Protein AF-A0AA39HNF7-F1 (afdb_monomer_lite)

Sequence (385 aa):
MIALDRLSTWSRTAGLKISVSKFFCLHIGRRNAKRAYSINGDVIPTTEAVPDLGLQVDSKLNFSAHVDSIIISAHRKCYLLMKTLRSTSLRVYVTAHKYYIRPILEYATECWNSCTGGLSLRVERVQKHFTRWIYRRCRLPYASYADRLRHLEMETLCHRRRLADLIMLSASHISQSFCMDSLPHCFYDSVFWYLHTEEMKDAKCLTGTVANIATHHFTQRRDLQVTICPDFEENLCGIGLLNLGQNRRHSLKNALSKYDRIVTIVLDHGENTAKYESFSFETALTKVLPSLLSLSPVDLFWAFGARSPHSGSFYDDLFKLFGSQVFKMIRTKNYGDQCEQFVRVQTQSPRLEHLYLHDDLWPQDFKFYYRDFHPKFIKCTLTFE

Foldseek 3Di:
DVVLAVVLVVCVVVVHDDDLVLAEDQAADDPTPPDWDDHPNHTRHYDQWHDDPLAIAGNDRARLVVLVVLLVVLLVQLVVCLVPDLDLDLLVLLVSCVPPRLCSLQPPLLSHVLHDLVSLVSSQVSVLVSLVSSCVSNVHDDDDSVVSCVVSVHDGSNVVSLVVLVVVVVCCVPVVPNDPVPRDLSSLLSNLLQDDLVVLVVQCVDDDPSVVSSVVLNVPAFAWEWEWEADPVVQKIFIWIAGPVVRDTDAPVPDDDPRYEHAEYEYEHDPVSVVGDIDHLCCCLPPVVVVNVSRYHLAHEYEYYDDDADADPSVLSVLVSCLPHAHQEYADEDNDDSVLVSVVSNLPDLNHAYYHYEEPPDDPVSVVVLVVSCVSHPYYDYDHD

Radius of gyration: 25.85 Å; chains: 1; bounding box: 72×46×64 Å

Structure (mmCIF, N/CA/C/O backbone):
data_AF-A0AA39HNF7-F1
#
_entry.id   AF-A0AA39HNF7-F1
#
loop_
_atom_site.group_PDB
_atom_site.id
_atom_site.type_symbol
_atom_site.label_atom_id
_atom_site.label_alt_id
_atom_site.label_comp_id
_atom_site.label_asym_id
_atom_site.label_entity_id
_atom_site.label_seq_id
_atom_site.pdbx_PDB_ins_code
_atom_site.Cartn_x
_atom_site.Cartn_y
_atom_site.Cartn_z
_atom_site.occupancy
_atom_site.B_iso_or_equiv
_atom_site.auth_seq_id
_atom_site.auth_comp_id
_atom_site.auth_asym_id
_atom_site.auth_atom_id
_atom_site.pdbx_PDB_model_num
ATOM 1 N N . MET A 1 1 ? -20.050 -0.181 35.021 1.00 57.00 1 MET A N 1
ATOM 2 C CA . MET A 1 1 ? -21.404 0.410 34.988 1.00 57.00 1 MET A CA 1
ATOM 3 C C . MET A 1 1 ? -21.386 1.912 35.230 1.00 57.00 1 MET A C 1
ATOM 5 O O . MET A 1 1 ? -21.896 2.617 34.379 1.00 57.00 1 MET A O 1
ATOM 9 N N . ILE A 1 2 ? -20.662 2.411 36.242 1.00 67.44 2 ILE A N 1
ATOM 10 C CA . ILE A 1 2 ? -20.618 3.836 36.644 1.00 67.44 2 ILE A CA 1
ATOM 11 C C . ILE A 1 2 ? -20.467 4.859 35.490 1.00 67.44 2 ILE A C 1
ATOM 13 O O . ILE A 1 2 ? -21.073 5.924 35.542 1.00 67.44 2 ILE A O 1
ATOM 17 N N . ALA A 1 3 ? -19.682 4.578 34.443 1.00 81.88 3 ALA A N 1
ATOM 18 C CA . ALA A 1 3 ? -19.453 5.540 33.357 1.00 81.88 3 ALA A CA 1
ATOM 19 C C . ALA A 1 3 ? -20.662 5.742 32.416 1.00 81.88 3 ALA A C 1
ATOM 21 O O . ALA A 1 3 ? -20.951 6.877 32.044 1.00 81.88 3 ALA A O 1
ATOM 22 N N . LEU A 1 4 ? -21.384 4.673 32.053 1.00 87.19 4 LEU A N 1
ATOM 23 C CA . LEU A 1 4 ? -22.558 4.770 31.167 1.00 87.19 4 LEU A CA 1
ATOM 24 C C . LEU A 1 4 ? -23.735 5.446 31.875 1.00 87.19 4 LEU A C 1
ATOM 26 O O . LEU A 1 4 ? -24.440 6.250 31.268 1.00 87.19 4 LEU A O 1
ATOM 30 N N . ASP A 1 5 ? -23.895 5.183 33.172 1.00 86.31 5 ASP A N 1
ATOM 31 C CA . ASP A 1 5 ? -24.922 5.826 33.993 1.00 86.31 5 ASP A CA 1
ATOM 32 C C . ASP A 1 5 ? -24.665 7.334 34.108 1.00 86.31 5 ASP A C 1
ATOM 34 O O . ASP A 1 5 ? -25.579 8.140 33.938 1.00 86.31 5 ASP A O 1
ATOM 38 N N . ARG A 1 6 ? -23.398 7.735 34.296 1.00 89.19 6 ARG A N 1
ATOM 39 C CA . ARG A 1 6 ? -22.987 9.148 34.273 1.00 89.19 6 ARG A CA 1
ATOM 40 C C . ARG A 1 6 ? -23.241 9.806 32.918 1.00 89.19 6 ARG A C 1
ATOM 42 O O . ARG A 1 6 ? -23.758 10.918 32.896 1.00 89.19 6 ARG A O 1
ATOM 49 N N . LEU A 1 7 ? -22.925 9.129 31.810 1.00 89.75 7 LEU A N 1
ATOM 50 C CA . LEU A 1 7 ? -23.204 9.627 30.457 1.00 89.75 7 LEU A CA 1
ATOM 51 C C . LEU A 1 7 ? -24.706 9.854 30.246 1.00 89.75 7 LEU A C 1
ATOM 53 O O . LEU A 1 7 ? -25.112 10.891 29.727 1.00 89.75 7 LEU A O 1
ATOM 57 N N . SER A 1 8 ? -25.528 8.900 30.683 1.00 89.31 8 SER A N 1
ATOM 58 C CA . SER A 1 8 ? -26.986 9.005 30.649 1.00 89.31 8 SER A CA 1
ATOM 59 C C . SER A 1 8 ? -27.484 10.215 31.446 1.00 89.31 8 SER A C 1
ATOM 61 O O . SER A 1 8 ? -28.253 11.022 30.922 1.00 89.31 8 SER A O 1
ATOM 63 N N . THR A 1 9 ? -27.015 10.383 32.685 1.00 90.38 9 THR A N 1
ATOM 64 C CA . THR A 1 9 ? -27.386 11.524 33.533 1.00 90.38 9 THR A CA 1
ATOM 65 C C . THR A 1 9 ? -26.969 12.846 32.898 1.00 90.38 9 THR A C 1
ATOM 67 O O . THR A 1 9 ? -27.797 13.748 32.787 1.00 90.38 9 THR A O 1
ATOM 70 N N . TRP A 1 10 ? -25.730 12.939 32.406 1.00 92.62 10 TRP A N 1
ATOM 71 C CA . TRP A 1 10 ? -25.230 14.128 31.721 1.00 92.62 10 TRP A CA 1
ATOM 72 C C . TRP A 1 10 ? -26.075 14.476 30.489 1.00 92.62 10 TRP A C 1
ATOM 74 O O . TRP A 1 10 ? -26.514 15.616 30.343 1.00 92.62 10 TRP A O 1
ATOM 84 N N . SER A 1 11 ? -26.379 13.490 29.641 1.00 91.94 11 SER A N 1
ATOM 85 C CA . SER A 1 11 ? -27.189 13.699 28.436 1.00 91.94 11 SER A CA 1
ATOM 86 C C . SER A 1 11 ? -28.568 14.258 28.778 1.00 91.94 11 SER A C 1
ATOM 88 O O . SER A 1 11 ? -29.031 15.185 28.117 1.00 91.94 11 SER A O 1
ATOM 90 N N . ARG A 1 12 ? -29.203 13.755 29.848 1.00 90.12 12 ARG A N 1
ATOM 91 C CA . ARG A 1 12 ? -30.487 14.287 30.331 1.00 90.12 12 ARG A CA 1
ATOM 92 C C . ARG A 1 12 ? -30.351 15.722 30.832 1.00 90.12 12 ARG A C 1
ATOM 94 O O . ARG A 1 12 ? -31.169 16.553 30.458 1.00 90.12 12 ARG A O 1
ATOM 101 N N . THR A 1 13 ? -29.316 16.030 31.620 1.00 93.94 13 THR A N 1
ATOM 102 C CA . THR A 1 13 ? -29.073 17.407 32.093 1.00 93.94 13 THR A CA 1
ATOM 103 C C . THR A 1 13 ? -28.778 18.380 30.953 1.00 93.94 13 THR A C 1
ATOM 105 O O . THR A 1 13 ? -29.152 19.543 31.036 1.00 93.94 13 THR A O 1
ATOM 108 N N . ALA A 1 14 ? -28.168 17.902 29.867 1.00 93.69 14 ALA A N 1
ATOM 109 C CA . ALA A 1 14 ? -27.892 18.684 28.666 1.00 93.69 14 ALA A CA 1
ATOM 110 C C . ALA A 1 14 ? -29.095 18.787 27.704 1.00 93.69 14 ALA A C 1
ATOM 112 O O . ALA A 1 14 ? -28.979 19.421 26.658 1.00 93.69 14 ALA A O 1
ATOM 113 N N . GLY A 1 15 ? -30.233 18.147 28.006 1.00 92.69 15 GLY A N 1
ATOM 114 C CA . GLY A 1 15 ? -31.408 18.126 27.125 1.00 92.69 15 GLY A CA 1
ATOM 115 C C . GLY A 1 15 ? -31.242 17.273 25.859 1.00 92.69 15 GLY A C 1
ATOM 116 O O . GLY A 1 15 ? -32.012 17.415 24.912 1.00 92.69 15 GLY A O 1
ATOM 117 N N . LEU A 1 16 ? -30.250 16.378 25.819 1.00 93.31 16 LEU A N 1
ATOM 118 C CA . LEU A 1 16 ? -29.961 15.509 24.679 1.00 93.31 16 LEU A CA 1
ATOM 119 C C . LEU A 1 16 ? -30.550 14.110 24.891 1.00 93.31 16 LEU A C 1
ATOM 121 O O . LEU A 1 16 ? -30.366 13.484 25.940 1.00 93.31 16 LEU A O 1
ATOM 125 N N . LYS A 1 17 ? -31.222 13.574 23.866 1.00 89.50 17 LYS A N 1
ATOM 126 C CA . LYS A 1 17 ? -31.731 12.195 23.865 1.00 89.50 17 LYS A CA 1
ATOM 127 C C . LYS A 1 17 ? -30.708 11.242 23.248 1.00 89.50 17 LYS A C 1
ATOM 129 O O . LYS A 1 17 ? -30.355 11.367 22.078 1.00 89.50 17 LYS A O 1
ATOM 134 N N . ILE A 1 18 ? -30.288 10.242 24.020 1.00 88.81 18 ILE A N 1
ATOM 135 C CA . ILE A 1 18 ? -29.399 9.175 23.549 1.00 88.81 18 ILE A CA 1
ATOM 136 C C . ILE A 1 18 ? -30.176 8.215 22.638 1.00 88.81 18 ILE A C 1
ATOM 138 O O . ILE A 1 18 ? -31.228 7.701 23.010 1.00 88.81 18 ILE A O 1
ATOM 142 N N . SER A 1 19 ? -29.635 7.940 21.450 1.00 89.56 19 SER A N 1
ATOM 143 C CA . SER A 1 19 ? -30.142 6.906 20.541 1.00 89.56 19 SER A CA 1
ATOM 144 C C . SER A 1 19 ? -29.407 5.594 20.808 1.00 89.56 19 SER A C 1
ATOM 146 O O . SER A 1 19 ? -28.337 5.363 20.252 1.00 89.56 19 SER A O 1
ATOM 148 N N . VAL A 1 20 ? -29.976 4.736 21.662 1.00 86.88 20 VAL A N 1
ATOM 149 C CA . VAL A 1 20 ? -29.348 3.462 22.069 1.00 86.88 20 VAL A CA 1
ATOM 150 C C . VAL A 1 20 ? -29.085 2.538 20.875 1.00 86.88 20 VAL A C 1
ATOM 152 O O . VAL A 1 20 ? -28.072 1.853 20.842 1.00 86.88 20 VAL A O 1
ATOM 155 N N . SER A 1 21 ? -29.912 2.602 19.828 1.00 88.06 21 SER A N 1
ATOM 156 C CA . SER A 1 21 ? -29.733 1.833 18.587 1.00 88.06 21 SER A CA 1
ATOM 157 C C . SER A 1 21 ? -28.444 2.144 17.812 1.00 88.06 21 SER A C 1
ATOM 159 O O . SER A 1 21 ? -28.098 1.403 16.898 1.00 88.06 21 SER A O 1
ATOM 161 N N . LYS A 1 22 ? -27.754 3.250 18.126 1.00 88.69 22 LYS A N 1
ATOM 162 C CA . LYS A 1 22 ? -26.447 3.606 17.546 1.00 88.69 22 LYS A CA 1
ATOM 163 C C . LYS A 1 22 ? -25.265 3.160 18.414 1.00 88.69 22 LYS A C 1
ATOM 165 O O . LYS A 1 22 ? -24.123 3.365 18.015 1.00 88.69 22 LYS A O 1
ATOM 170 N N . PHE A 1 23 ? -25.524 2.601 19.596 1.00 89.81 23 PHE A N 1
ATOM 171 C CA . PHE A 1 23 ? -24.489 2.076 20.479 1.00 89.81 23 PHE A CA 1
ATOM 172 C C . PHE A 1 23 ? -24.200 0.628 20.119 1.00 89.81 23 PHE A C 1
ATOM 174 O O . PHE A 1 23 ? -25.109 -0.172 19.909 1.00 89.81 23 PHE A O 1
ATOM 181 N N . PHE A 1 24 ? -22.919 0.289 20.127 1.00 91.38 24 PHE A N 1
ATOM 182 C CA . PHE A 1 24 ? -22.436 -1.065 19.921 1.00 91.38 24 PHE A CA 1
ATOM 183 C C . PHE A 1 24 ? -21.425 -1.393 21.012 1.00 91.38 24 PHE A C 1
ATOM 185 O O . PHE A 1 24 ? -20.649 -0.532 21.433 1.00 91.38 24 PHE A O 1
ATOM 192 N N . CYS A 1 25 ? -21.421 -2.640 21.471 1.00 92.19 25 CYS A N 1
ATOM 193 C CA . CYS A 1 25 ? -20.393 -3.141 22.365 1.00 92.19 25 CYS A CA 1
ATOM 194 C C . CYS A 1 25 ? -19.418 -4.025 21.581 1.00 92.19 25 CYS A C 1
ATOM 196 O O . CYS A 1 25 ? -19.774 -5.114 21.131 1.00 92.19 25 CYS A O 1
ATOM 198 N N . LEU A 1 26 ? -18.176 -3.558 21.436 1.00 93.56 26 LEU A N 1
ATOM 199 C CA . LEU A 1 26 ? -17.085 -4.316 20.832 1.00 93.56 26 LEU A CA 1
ATOM 200 C C . LEU A 1 26 ? -16.139 -4.815 21.929 1.00 93.56 26 LEU A C 1
ATOM 202 O O . LEU A 1 26 ? -15.479 -4.028 22.609 1.00 93.56 26 LEU A O 1
ATOM 206 N N . HIS A 1 27 ? -16.056 -6.130 22.114 1.00 92.62 27 HIS A N 1
ATOM 207 C CA . HIS A 1 27 ? -15.117 -6.725 23.065 1.00 92.62 27 HIS A CA 1
ATOM 208 C C . HIS A 1 27 ? -13.769 -6.986 22.395 1.00 92.62 27 HIS A C 1
ATOM 210 O O . HIS A 1 27 ? -13.670 -7.826 21.505 1.00 92.62 27 HIS A O 1
ATOM 216 N N . ILE A 1 28 ? -12.726 -6.302 22.864 1.00 91.06 28 ILE A N 1
ATOM 217 C CA . ILE A 1 28 ? -11.359 -6.430 22.348 1.00 91.06 28 ILE A CA 1
ATOM 218 C C . ILE A 1 28 ? -10.481 -7.125 23.395 1.00 91.06 28 ILE A C 1
ATOM 220 O O . ILE A 1 28 ? -10.595 -6.861 24.596 1.00 91.06 28 ILE A O 1
ATOM 224 N N . GLY A 1 29 ? -9.581 -7.996 22.933 1.00 86.50 29 GLY A N 1
ATOM 225 C CA . GLY A 1 29 ? -8.542 -8.624 23.751 1.00 86.50 29 GLY A CA 1
ATOM 226 C C . GLY A 1 29 ? -8.880 -10.033 24.252 1.00 86.50 29 GLY A C 1
ATOM 227 O O . GLY A 1 29 ? -10.023 -10.377 24.537 1.00 86.50 29 GLY A O 1
ATOM 228 N N . ARG A 1 30 ? -7.843 -10.870 24.394 1.00 84.00 30 ARG A N 1
ATOM 229 C CA . ARG A 1 30 ? -7.981 -12.309 24.703 1.00 84.00 30 ARG A CA 1
ATOM 230 C C . ARG A 1 30 ? -8.538 -12.603 26.100 1.00 84.00 30 ARG A C 1
ATOM 232 O O . ARG A 1 30 ? -9.180 -13.625 26.288 1.00 84.00 30 ARG A O 1
ATOM 239 N N . ARG A 1 31 ? -8.277 -11.724 27.073 1.00 89.19 31 ARG A N 1
ATOM 240 C CA . ARG A 1 31 ? -8.724 -11.859 28.475 1.00 89.19 31 ARG A CA 1
ATOM 241 C C . ARG A 1 31 ? -9.983 -11.038 28.777 1.00 89.19 31 ARG A C 1
ATOM 243 O O . ARG A 1 31 ? -10.271 -10.753 29.936 1.00 89.19 31 ARG A O 1
ATOM 250 N N . ASN A 1 32 ? -10.702 -10.599 27.745 1.00 89.44 32 ASN A N 1
ATOM 251 C CA . ASN A 1 32 ? -11.903 -9.801 27.932 1.00 89.44 32 ASN A CA 1
ATOM 252 C C . ASN A 1 32 ? -13.033 -10.669 28.509 1.00 89.44 32 ASN A C 1
ATOM 254 O O . ASN A 1 32 ? -13.387 -11.693 27.930 1.00 89.44 32 ASN A O 1
ATOM 258 N N . ALA A 1 33 ? -13.618 -10.238 29.628 1.00 90.75 33 ALA A N 1
ATOM 259 C CA . ALA A 1 33 ? -14.696 -10.951 30.316 1.00 90.75 33 ALA A CA 1
ATOM 260 C C . ALA A 1 33 ? -16.064 -10.871 29.604 1.00 90.75 33 ALA A C 1
ATOM 262 O O . ALA A 1 33 ? -17.037 -11.401 30.130 1.00 90.75 33 ALA A O 1
ATOM 263 N N . LYS A 1 34 ? -16.154 -10.185 28.451 1.00 91.38 34 LYS A N 1
ATOM 264 C CA . LYS A 1 34 ? -17.366 -10.038 27.623 1.00 91.38 34 LYS A CA 1
ATOM 265 C C . LYS A 1 34 ? -18.602 -9.611 28.425 1.00 91.38 34 LYS A C 1
ATOM 267 O O . LYS A 1 34 ? -19.674 -10.200 28.324 1.00 91.38 34 LYS A O 1
ATOM 272 N N . ARG A 1 35 ? -18.426 -8.603 29.283 1.00 89.75 35 ARG A N 1
ATOM 273 C CA . ARG A 1 35 ? -19.501 -8.100 30.148 1.00 89.75 35 ARG A CA 1
ATOM 274 C C . ARG A 1 35 ? -20.605 -7.463 29.306 1.00 89.75 35 ARG A C 1
ATOM 276 O O . ARG A 1 35 ? -20.305 -6.677 28.416 1.00 89.75 35 ARG A O 1
ATOM 283 N N . ALA A 1 36 ? -21.859 -7.746 29.642 1.00 90.00 36 ALA A N 1
ATOM 284 C CA . ALA A 1 36 ? -22.995 -7.039 29.067 1.00 90.00 36 ALA A CA 1
ATOM 285 C C . ALA A 1 36 ? -23.071 -5.607 29.618 1.00 90.00 36 ALA A C 1
ATOM 287 O O . ALA A 1 36 ? -22.792 -5.365 30.797 1.00 90.00 36 ALA A O 1
ATOM 288 N N . TYR A 1 37 ? -23.454 -4.664 28.760 1.00 90.31 37 TYR A N 1
ATOM 289 C CA . TYR A 1 37 ? -23.632 -3.261 29.117 1.00 90.31 37 TYR A CA 1
ATOM 290 C C . TYR A 1 37 ? -25.055 -2.825 28.795 1.00 90.31 37 TYR A C 1
ATOM 292 O O . TYR A 1 37 ? -25.626 -3.242 27.791 1.00 90.31 37 TYR A O 1
ATOM 300 N N . SER A 1 38 ? -25.607 -1.955 29.631 1.00 90.00 38 SER A N 1
ATOM 301 C CA . SER A 1 38 ? -26.916 -1.343 29.428 1.00 90.00 38 SER A CA 1
ATOM 302 C C . SER A 1 38 ? -26.836 0.162 29.657 1.00 90.00 38 SER A C 1
ATOM 304 O O . SER A 1 38 ? -26.023 0.626 30.460 1.00 90.00 38 SER A O 1
ATOM 306 N N . ILE A 1 39 ? -27.684 0.923 28.972 1.00 88.94 39 ILE A N 1
ATOM 307 C CA . ILE A 1 39 ? -27.848 2.365 29.167 1.00 88.94 39 ILE A CA 1
ATOM 308 C C . ILE A 1 39 ? -29.341 2.693 29.149 1.00 88.94 39 ILE A C 1
ATOM 310 O O . ILE A 1 39 ? -30.066 2.218 28.287 1.00 88.94 39 ILE A O 1
ATOM 314 N N . ASN A 1 40 ? -29.823 3.477 30.120 1.00 84.50 40 ASN A N 1
ATOM 315 C CA . ASN A 1 40 ? -31.259 3.766 30.290 1.00 84.50 40 ASN A CA 1
ATOM 316 C C . ASN A 1 40 ? -32.164 2.523 30.448 1.00 84.50 40 ASN A C 1
ATOM 318 O O . ASN A 1 40 ? -33.350 2.600 30.156 1.00 84.50 40 ASN A O 1
ATOM 322 N N . GLY A 1 41 ? -31.624 1.394 30.919 1.00 84.44 41 GLY A N 1
ATOM 323 C CA . GLY A 1 41 ? -32.358 0.124 31.019 1.00 84.44 41 GLY A CA 1
ATOM 324 C C . GLY A 1 41 ? -32.330 -0.726 29.743 1.00 84.44 41 GLY A C 1
ATOM 325 O O . GLY A 1 41 ? -32.619 -1.916 29.814 1.00 84.44 41 GLY A O 1
ATOM 326 N N . ASP A 1 42 ? -31.888 -0.165 28.616 1.00 88.56 42 ASP A N 1
ATOM 327 C CA . ASP A 1 42 ? -31.742 -0.881 27.350 1.00 88.56 42 ASP A CA 1
ATOM 328 C C . ASP A 1 42 ? -30.368 -1.555 27.260 1.00 88.56 42 ASP A C 1
ATOM 330 O O . ASP A 1 42 ? -29.332 -0.934 27.523 1.00 88.56 42 ASP A O 1
ATOM 334 N N . VAL A 1 43 ? -30.340 -2.829 26.867 1.00 90.50 43 VAL A N 1
ATOM 335 C CA . VAL A 1 43 ? -29.093 -3.583 26.669 1.00 90.50 43 VAL A CA 1
ATOM 336 C C . 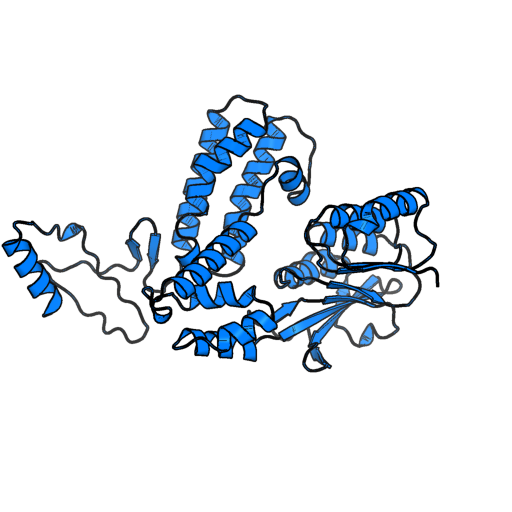VAL A 1 43 ? -28.430 -3.149 25.361 1.00 90.50 43 VAL A C 1
ATOM 338 O O . VAL A 1 43 ? -29.055 -3.150 24.302 1.00 90.50 43 VAL A O 1
ATOM 341 N N . ILE A 1 44 ? -27.146 -2.801 25.428 1.00 92.50 44 ILE A N 1
ATOM 342 C CA . ILE A 1 44 ? -26.348 -2.443 24.254 1.00 92.50 44 ILE A CA 1
ATOM 343 C C . ILE A 1 44 ? -25.979 -3.733 23.507 1.00 92.50 44 ILE A C 1
ATOM 345 O O . ILE A 1 44 ? -25.411 -4.640 24.123 1.00 92.50 44 ILE A O 1
ATOM 349 N N . PRO A 1 45 ? -26.247 -3.831 22.192 1.00 91.75 45 PRO A N 1
ATOM 350 C CA . PRO A 1 45 ? -25.934 -5.028 21.427 1.00 91.75 45 PRO A CA 1
ATOM 351 C C . PRO A 1 45 ? -24.421 -5.243 21.329 1.00 91.75 45 PRO A C 1
ATOM 353 O O . PRO A 1 45 ? -23.663 -4.342 20.959 1.00 91.75 45 PRO A O 1
ATOM 356 N N . THR A 1 46 ? -23.982 -6.465 21.627 1.00 92.88 46 THR A N 1
ATOM 357 C CA . THR A 1 46 ? -22.605 -6.901 21.383 1.00 92.88 46 THR A CA 1
ATOM 358 C C . THR A 1 46 ? -22.431 -7.282 19.917 1.00 92.88 46 THR A C 1
ATOM 360 O O . THR A 1 46 ? -23.229 -8.036 19.365 1.00 92.88 46 THR A O 1
ATOM 363 N N . THR A 1 47 ? -21.365 -6.791 19.290 1.00 92.88 47 THR A N 1
ATOM 364 C CA . THR A 1 47 ? -21.065 -7.020 17.869 1.00 92.88 47 THR A CA 1
ATOM 365 C C . THR A 1 47 ? -19.605 -7.402 17.671 1.00 92.88 47 THR A C 1
ATOM 367 O O . THR A 1 47 ? -18.736 -6.971 18.427 1.00 92.88 47 THR A O 1
ATOM 370 N N . GLU A 1 48 ? -19.307 -8.170 16.622 1.00 91.50 48 GLU A N 1
ATOM 371 C CA . GLU A 1 48 ? -17.926 -8.553 16.294 1.00 91.50 48 GLU A CA 1
ATOM 372 C C . GLU A 1 48 ? -17.172 -7.504 15.474 1.00 91.50 48 GLU A C 1
ATOM 374 O O . GLU A 1 48 ? -15.945 -7.561 15.412 1.00 91.50 48 GLU A O 1
ATOM 379 N N . ALA A 1 49 ? -17.885 -6.557 14.862 1.00 92.31 49 ALA A N 1
ATOM 380 C CA . ALA A 1 49 ? -17.313 -5.421 14.158 1.00 92.31 49 ALA A CA 1
ATOM 381 C C . ALA A 1 49 ? -18.227 -4.202 14.276 1.00 92.31 49 ALA A C 1
ATOM 383 O O . ALA A 1 49 ? -19.450 -4.346 14.300 1.00 92.31 49 ALA A O 1
ATOM 384 N N . VAL A 1 50 ? -17.629 -3.014 14.329 1.00 92.56 50 VAL A N 1
ATOM 385 C CA . VAL A 1 50 ? -18.338 -1.739 14.469 1.00 92.56 50 VAL A CA 1
ATOM 386 C C . VAL A 1 50 ? -17.834 -0.755 13.413 1.00 92.56 50 VAL A C 1
ATOM 388 O O . VAL A 1 50 ? -16.620 -0.650 13.215 1.00 92.56 50 VAL A O 1
ATOM 391 N N . PRO A 1 51 ? -18.736 -0.046 12.712 1.00 90.75 51 PRO A N 1
ATOM 392 C CA . PRO A 1 51 ? -18.355 1.095 11.901 1.00 90.75 51 PRO A CA 1
ATOM 393 C C . PRO A 1 51 ? -18.059 2.299 12.803 1.00 90.75 51 PRO A C 1
ATOM 395 O O . PRO A 1 51 ? -18.908 2.699 13.597 1.00 90.75 51 PRO A O 1
ATOM 398 N N . ASP A 1 52 ? -16.888 2.903 12.651 1.00 89.12 52 ASP A N 1
ATOM 399 C CA . ASP A 1 52 ? -16.496 4.114 13.366 1.00 89.12 52 ASP A CA 1
ATOM 400 C C . ASP A 1 52 ? -15.761 5.072 12.427 1.00 89.12 52 ASP A C 1
ATOM 402 O O . ASP A 1 52 ? -14.796 4.689 11.771 1.00 89.12 52 ASP A O 1
ATOM 406 N N . LEU A 1 53 ? -16.272 6.301 12.301 1.00 89.38 53 LEU A N 1
ATOM 407 C CA . LEU A 1 53 ? -15.759 7.345 11.399 1.00 89.38 53 LEU A CA 1
ATOM 408 C C . LEU A 1 53 ? -15.448 6.864 9.963 1.00 89.38 53 LEU A C 1
ATOM 410 O O . LEU A 1 53 ? -14.552 7.373 9.308 1.00 89.38 53 LEU A O 1
ATOM 414 N N . GLY A 1 54 ? -16.191 5.884 9.440 1.00 87.88 54 GLY A N 1
ATOM 415 C CA . GLY A 1 54 ? -15.964 5.324 8.098 1.00 87.88 54 GLY A CA 1
ATOM 416 C C . GLY A 1 54 ? -14.953 4.170 8.034 1.00 87.88 54 GLY A C 1
ATOM 417 O O . GLY A 1 54 ? -14.769 3.586 6.966 1.00 87.88 54 GLY A O 1
ATOM 418 N N . LEU A 1 55 ? -14.354 3.788 9.161 1.00 90.56 55 LEU A N 1
ATOM 419 C CA . LEU A 1 55 ? -13.583 2.560 9.332 1.00 90.56 55 LEU A CA 1
ATOM 420 C C . LEU A 1 55 ? -14.476 1.440 9.858 1.00 90.56 55 LEU A C 1
ATOM 422 O O . LEU A 1 55 ? -15.392 1.676 10.636 1.00 90.56 55 LEU A O 1
ATOM 426 N N . GLN A 1 56 ? -14.197 0.201 9.462 1.00 91.56 56 GLN A N 1
ATOM 427 C CA . GLN A 1 56 ? -14.829 -0.971 10.064 1.00 91.56 56 GLN A CA 1
ATOM 428 C C . GLN A 1 56 ? -13.803 -1.656 10.963 1.00 91.56 56 GLN A C 1
ATOM 430 O O . GLN A 1 56 ? -12.842 -2.246 10.469 1.00 91.56 56 GLN A O 1
ATOM 435 N N . VAL A 1 57 ? -14.006 -1.559 12.274 1.00 89.88 57 VAL A N 1
ATOM 436 C CA . VAL A 1 57 ? -13.101 -2.113 13.284 1.00 89.88 57 VAL A CA 1
ATOM 437 C C . VAL A 1 57 ? -13.678 -3.427 13.781 1.00 89.88 57 VAL A C 1
ATOM 439 O O . VAL A 1 57 ? -14.785 -3.451 14.318 1.00 89.88 57 VAL A O 1
ATOM 442 N N . ASP A 1 58 ? -12.947 -4.524 13.594 1.00 91.00 58 ASP A N 1
ATOM 443 C CA . ASP A 1 58 ? -13.342 -5.828 14.122 1.00 91.00 58 ASP A CA 1
ATOM 444 C C . ASP A 1 58 ? -12.750 -6.094 15.520 1.00 91.00 58 ASP A C 1
ATOM 446 O O . ASP A 1 58 ? -11.786 -5.466 15.963 1.00 91.00 58 ASP A O 1
ATOM 450 N N . SER A 1 59 ? -13.333 -7.054 16.235 1.00 89.50 59 SER A N 1
ATOM 451 C CA . SER A 1 59 ? -12.928 -7.452 17.593 1.00 89.50 59 SER A CA 1
ATOM 452 C C . SER A 1 59 ? -11.510 -8.037 17.675 1.00 89.50 59 SER A C 1
ATOM 454 O O . SER A 1 59 ? -10.940 -8.147 18.765 1.00 89.50 59 SER A O 1
ATOM 456 N N . LYS A 1 60 ? -10.930 -8.410 16.528 1.00 87.62 60 LYS A N 1
ATOM 457 C CA . LYS A 1 60 ? -9.573 -8.948 16.377 1.00 87.62 60 LYS A CA 1
ATOM 458 C C . LYS A 1 60 ? -8.574 -7.882 15.914 1.00 87.62 60 LYS A C 1
ATOM 460 O O . LYS A 1 60 ? -7.393 -8.205 15.796 1.00 87.62 60 LYS A O 1
ATOM 465 N N . LEU A 1 61 ? -9.025 -6.646 15.683 1.00 86.12 61 LEU A N 1
ATOM 466 C CA . LEU A 1 61 ? -8.268 -5.548 15.083 1.00 86.12 61 LEU A CA 1
ATOM 467 C C . LEU A 1 61 ? -7.664 -5.906 13.711 1.00 86.12 61 LEU A C 1
ATOM 469 O O . LEU A 1 61 ? -6.563 -5.475 13.370 1.00 86.12 61 LEU A O 1
ATOM 473 N N . ASN A 1 62 ? -8.373 -6.714 12.920 1.00 85.75 62 ASN A N 1
ATOM 474 C CA . ASN A 1 62 ? -8.024 -7.030 11.541 1.00 85.75 62 ASN A CA 1
ATOM 475 C C . ASN A 1 62 ? -8.839 -6.155 10.580 1.00 85.75 62 ASN A C 1
ATOM 477 O O . ASN A 1 62 ? -10.067 -6.147 10.593 1.00 85.75 62 ASN A O 1
ATOM 481 N N . PHE A 1 63 ? -8.152 -5.444 9.688 1.00 88.44 63 PHE A N 1
ATOM 482 C CA . PHE A 1 63 ? -8.805 -4.550 8.733 1.00 88.44 63 PHE A CA 1
ATOM 483 C C . PHE A 1 63 ? -9.041 -5.182 7.356 1.00 88.44 63 PHE A C 1
ATOM 485 O O . PHE A 1 63 ? -9.408 -4.473 6.426 1.00 88.44 63 PHE A O 1
ATOM 492 N N . SER A 1 64 ? -8.879 -6.500 7.172 1.00 88.75 64 SER A N 1
ATOM 493 C CA . SER A 1 64 ? -9.106 -7.130 5.860 1.00 88.75 64 SER A CA 1
ATOM 494 C C . SER A 1 64 ? -10.524 -6.891 5.338 1.00 88.75 64 SER A C 1
ATOM 496 O O . SER A 1 64 ? -10.676 -6.559 4.166 1.00 88.75 64 SER A O 1
ATOM 498 N N . ALA A 1 65 ? -11.549 -7.022 6.188 1.00 90.06 65 ALA A N 1
ATOM 499 C CA . ALA A 1 65 ? -12.938 -6.778 5.791 1.00 90.06 65 ALA A CA 1
ATOM 500 C C . ALA A 1 65 ? -13.171 -5.305 5.414 1.00 90.06 65 ALA A C 1
ATOM 502 O O . ALA A 1 65 ? -13.818 -5.010 4.407 1.00 90.06 65 ALA A O 1
ATOM 503 N N . HIS A 1 66 ? -12.576 -4.382 6.176 1.00 92.56 66 HIS A N 1
ATOM 504 C CA . HIS A 1 66 ? -12.591 -2.960 5.848 1.00 92.56 66 HIS A CA 1
ATOM 505 C C . HIS A 1 66 ? -11.929 -2.697 4.486 1.00 92.56 66 HIS A C 1
ATOM 507 O O . HIS A 1 66 ? -12.547 -2.095 3.608 1.00 92.56 66 HIS A O 1
ATOM 513 N N . VAL A 1 67 ? -10.719 -3.222 4.270 1.00 92.25 67 VAL A N 1
ATOM 514 C CA . VAL A 1 67 ? -9.973 -3.087 3.010 1.00 92.25 67 VAL A CA 1
ATOM 515 C C . VAL A 1 67 ? -10.766 -3.654 1.826 1.00 92.25 67 VAL A C 1
ATOM 517 O O . VAL A 1 67 ? -10.795 -3.064 0.747 1.00 92.25 67 VAL A O 1
ATOM 520 N N . ASP A 1 68 ? -11.469 -4.767 2.016 1.00 92.75 68 ASP A N 1
ATOM 521 C CA . ASP A 1 68 ? -12.356 -5.315 0.991 1.00 92.75 68 ASP A CA 1
ATOM 522 C C . ASP A 1 68 ? -13.507 -4.375 0.644 1.00 92.75 68 ASP A C 1
ATOM 524 O O . ASP A 1 68 ? -13.779 -4.127 -0.536 1.00 92.75 68 ASP A O 1
ATOM 528 N N . SER A 1 69 ? -14.139 -3.785 1.656 1.00 94.50 69 SER A N 1
ATOM 529 C CA . SER A 1 69 ? -15.231 -2.834 1.454 1.00 94.50 69 SER A CA 1
ATOM 530 C C . SER A 1 69 ? -14.786 -1.580 0.681 1.00 94.50 69 SER A C 1
ATOM 532 O O . SER A 1 69 ? -15.489 -1.144 -0.242 1.00 94.50 69 SER A O 1
ATOM 534 N N . ILE A 1 70 ? -13.594 -1.036 0.969 1.00 95.38 70 ILE A N 1
ATOM 535 C CA . ILE A 1 70 ? -13.060 0.139 0.261 1.00 95.38 70 ILE A CA 1
ATOM 536 C C . ILE A 1 70 ? -12.633 -0.218 -1.165 1.00 95.38 70 ILE A C 1
ATOM 538 O O . ILE A 1 70 ? -12.890 0.559 -2.082 1.00 95.38 70 ILE A O 1
ATOM 542 N N . ILE A 1 71 ? -12.066 -1.411 -1.396 1.00 95.94 71 ILE A N 1
ATOM 543 C CA . ILE A 1 71 ? -11.696 -1.888 -2.738 1.00 95.94 71 ILE A CA 1
ATOM 544 C C . ILE A 1 71 ? -12.943 -2.029 -3.609 1.00 95.94 71 ILE A C 1
ATOM 546 O O . ILE A 1 71 ? -12.955 -1.552 -4.747 1.00 95.94 71 ILE A O 1
ATOM 550 N N . ILE A 1 72 ? -14.009 -2.639 -3.083 1.00 96.81 72 ILE A N 1
ATOM 551 C CA . ILE A 1 72 ? -15.292 -2.770 -3.787 1.00 96.81 72 ILE A CA 1
ATOM 552 C C . ILE A 1 72 ? -15.854 -1.384 -4.117 1.00 96.81 72 ILE A C 1
ATOM 554 O O . ILE A 1 72 ? -16.256 -1.129 -5.256 1.00 96.81 72 ILE A O 1
ATOM 558 N N . SER A 1 73 ? -15.847 -0.470 -3.147 1.00 96.38 73 SER A N 1
ATOM 559 C CA . SER A 1 73 ? -16.342 0.900 -3.320 1.00 96.38 73 SER A CA 1
ATOM 560 C C . SER A 1 73 ? -15.544 1.670 -4.375 1.00 96.38 73 SER A C 1
ATOM 562 O O . SER A 1 73 ? -16.122 2.294 -5.269 1.00 96.38 73 SER A O 1
ATOM 564 N N . ALA A 1 74 ? -14.217 1.557 -4.342 1.00 97.50 74 ALA A N 1
ATOM 565 C CA . ALA A 1 74 ? -13.327 2.175 -5.311 1.00 97.50 74 ALA A CA 1
ATOM 566 C C . ALA A 1 74 ? -13.517 1.586 -6.714 1.00 97.50 74 ALA A C 1
ATOM 568 O O . ALA A 1 74 ? -13.653 2.343 -7.671 1.00 97.50 74 ALA A O 1
ATOM 569 N N . HIS A 1 75 ? -13.626 0.261 -6.861 1.00 96.94 75 HIS A N 1
ATOM 570 C CA . HIS A 1 75 ? -13.903 -0.370 -8.156 1.00 96.94 75 HIS A CA 1
ATOM 571 C C . HIS A 1 75 ? -15.251 0.051 -8.743 1.00 96.94 75 HIS A C 1
ATOM 573 O O . HIS A 1 75 ? -15.329 0.335 -9.941 1.00 96.94 75 HIS A O 1
ATOM 579 N N . ARG A 1 76 ? -16.302 0.147 -7.918 1.00 96.44 76 ARG A N 1
ATOM 580 C CA . ARG A 1 76 ? -17.604 0.683 -8.346 1.00 96.44 76 ARG A CA 1
ATOM 581 C C . ARG A 1 76 ? -17.460 2.111 -8.868 1.00 96.44 76 ARG A C 1
ATOM 583 O O . ARG A 1 76 ? -17.991 2.426 -9.933 1.00 96.44 76 ARG A O 1
ATOM 590 N N . LYS A 1 77 ? -16.689 2.955 -8.172 1.00 95.94 77 LYS A N 1
ATOM 591 C CA . LYS A 1 77 ? -16.407 4.328 -8.611 1.00 95.94 77 LYS A CA 1
ATOM 592 C C . LYS A 1 77 ? -15.596 4.361 -9.909 1.00 95.94 77 LYS A C 1
ATOM 594 O O . LYS A 1 77 ? -15.959 5.107 -10.814 1.00 95.94 77 LYS A O 1
ATOM 599 N N . CYS A 1 78 ? -14.572 3.515 -10.046 1.00 95.69 78 CYS A N 1
ATOM 600 C CA . CYS A 1 78 ? -13.814 3.339 -11.287 1.00 95.69 78 CYS A CA 1
ATOM 601 C C . CYS A 1 78 ? -14.740 2.999 -12.456 1.00 95.69 78 CYS A C 1
ATOM 603 O O . CYS A 1 78 ? -14.679 3.649 -13.496 1.00 95.69 78 CYS A O 1
ATOM 605 N N . TYR A 1 79 ? -15.609 1.999 -12.291 1.00 95.06 79 TYR A N 1
ATOM 606 C CA . TYR A 1 79 ? -16.530 1.572 -13.341 1.00 95.06 79 TYR A CA 1
ATOM 607 C C . TYR A 1 79 ? -17.503 2.690 -13.724 1.00 95.06 79 TYR A C 1
ATOM 609 O O . TYR A 1 79 ? -17.688 2.965 -14.910 1.00 95.06 79 TYR A O 1
ATOM 617 N N . LEU A 1 80 ? -18.074 3.376 -12.728 1.00 92.56 80 LEU A N 1
ATOM 618 C CA . LEU A 1 80 ? -18.957 4.514 -12.958 1.00 92.56 80 LEU A CA 1
ATOM 619 C C . LEU A 1 80 ? -18.252 5.598 -13.779 1.00 92.56 80 LEU A C 1
ATOM 621 O O . LEU A 1 80 ? -18.786 6.007 -14.803 1.00 92.56 80 LEU A O 1
ATOM 625 N N . LEU A 1 81 ? -17.037 5.998 -13.390 1.00 90.50 81 LEU A N 1
ATOM 626 C CA . LEU A 1 81 ? -16.245 6.991 -14.121 1.00 90.50 81 LEU A CA 1
ATOM 627 C C . LEU A 1 81 ? -15.942 6.545 -15.554 1.00 90.50 81 LEU A C 1
ATOM 629 O O . LEU A 1 81 ? -16.074 7.339 -16.479 1.00 90.50 81 LEU A O 1
ATOM 633 N N . MET A 1 82 ? -15.589 5.275 -15.765 1.00 89.56 82 MET A N 1
ATOM 634 C CA . MET A 1 82 ? -15.326 4.751 -17.110 1.00 89.56 82 MET A CA 1
ATOM 635 C C . MET A 1 82 ? -16.577 4.661 -17.989 1.00 89.56 82 MET A C 1
ATOM 637 O O . MET A 1 82 ? -16.443 4.589 -19.214 1.00 89.56 82 MET A O 1
ATOM 641 N N . LYS A 1 83 ? -17.769 4.617 -17.386 1.00 89.62 83 LYS A N 1
ATOM 642 C CA . LYS A 1 83 ? -19.058 4.619 -18.086 1.00 89.62 83 LYS A CA 1
ATOM 643 C C . LYS A 1 83 ? -19.536 6.041 -18.391 1.00 89.62 83 LYS A C 1
ATOM 645 O O . LYS A 1 83 ? -20.117 6.262 -19.452 1.00 89.62 83 LYS A O 1
ATOM 650 N N . THR A 1 84 ? -19.316 6.982 -17.474 1.00 84.19 84 THR A N 1
ATOM 651 C CA . THR A 1 84 ? -19.803 8.364 -17.588 1.00 84.19 84 THR A CA 1
ATOM 652 C C . THR A 1 84 ? -18.864 9.249 -18.397 1.00 84.19 84 THR A C 1
ATOM 654 O O . THR A 1 84 ? -19.322 10.012 -19.244 1.00 84.19 84 THR A O 1
ATOM 657 N N . LEU A 1 85 ? -17.553 9.139 -18.180 1.00 85.06 85 LEU A N 1
ATOM 658 C CA . LEU A 1 85 ? -16.567 9.935 -18.898 1.00 85.06 85 LEU A CA 1
ATOM 659 C C . LEU A 1 85 ? -16.377 9.374 -20.311 1.00 85.06 85 LEU A C 1
ATOM 661 O O . LEU A 1 85 ? -15.973 8.227 -20.503 1.00 85.06 85 LEU A O 1
ATOM 665 N N . ARG A 1 86 ? -16.642 10.213 -21.316 1.00 84.94 86 ARG A N 1
ATOM 666 C CA . ARG A 1 86 ? -16.414 9.922 -22.740 1.00 84.94 86 ARG A CA 1
ATOM 667 C C . ARG A 1 86 ? -15.273 10.774 -23.293 1.00 84.94 86 ARG A C 1
ATOM 669 O O . ARG A 1 86 ? -15.437 11.478 -24.280 1.00 84.94 86 ARG A O 1
ATOM 676 N N . SER A 1 87 ? -14.124 10.744 -22.621 1.00 83.12 87 SER A N 1
ATOM 677 C CA . SER A 1 87 ? -12.924 11.475 -23.044 1.00 83.12 87 SER A CA 1
ATOM 678 C C . SER A 1 87 ? -11.840 10.522 -23.550 1.00 83.12 87 SER A C 1
ATOM 680 O O . SER A 1 87 ? -11.797 9.354 -23.159 1.00 83.12 87 SER A O 1
ATOM 682 N N . THR A 1 88 ? -10.940 11.026 -24.387 1.00 87.56 88 THR A N 1
ATOM 683 C CA . THR A 1 88 ? -9.663 10.386 -24.745 1.00 87.56 88 THR A CA 1
ATOM 684 C C . THR A 1 88 ? -8.470 11.069 -24.068 1.00 87.56 88 THR A C 1
ATOM 686 O O . THR A 1 88 ? -7.336 10.629 -24.231 1.00 87.56 88 THR A O 1
ATOM 689 N N . SER A 1 89 ? -8.702 12.114 -23.267 1.00 85.44 89 SER A N 1
ATOM 690 C CA . SER A 1 89 ? -7.649 12.819 -22.538 1.00 85.44 89 SER A CA 1
ATOM 691 C C . SER A 1 89 ? -7.231 12.047 -21.286 1.00 85.44 89 SER A C 1
ATOM 693 O O . SER A 1 89 ? -8.035 11.849 -20.372 1.00 85.44 89 SER A O 1
ATOM 695 N N . LEU A 1 90 ? -5.952 11.665 -21.206 1.00 90.31 90 LEU A N 1
ATOM 696 C CA . LEU A 1 90 ? -5.373 11.017 -20.021 1.00 90.31 90 LEU A CA 1
ATOM 697 C C . LEU A 1 90 ? -5.537 11.885 -18.772 1.00 90.31 90 LEU A C 1
ATOM 699 O O . LEU A 1 90 ? -5.924 11.384 -17.715 1.00 90.31 90 LEU A O 1
ATOM 703 N N . ARG A 1 91 ? -5.320 13.198 -18.917 1.00 88.25 91 ARG A N 1
ATOM 704 C CA . ARG A 1 91 ? -5.421 14.177 -17.830 1.00 88.25 91 ARG A CA 1
ATOM 705 C C . ARG A 1 91 ? -6.789 14.132 -17.155 1.00 88.25 91 ARG A C 1
ATOM 707 O O . ARG A 1 91 ? -6.850 14.145 -15.932 1.00 88.25 91 ARG A O 1
ATOM 714 N N . VAL A 1 92 ? -7.876 14.009 -17.921 1.00 86.31 92 VAL A N 1
ATOM 715 C CA . VAL A 1 92 ? -9.241 13.929 -17.370 1.00 86.31 92 VAL A CA 1
ATOM 716 C C . VAL A 1 92 ? -9.396 12.716 -16.451 1.00 86.31 92 VAL A C 1
ATOM 718 O O . VAL A 1 92 ? -9.899 12.851 -15.336 1.00 86.31 92 VAL A O 1
ATOM 721 N N . TYR A 1 93 ? -8.924 11.541 -16.872 1.00 90.75 93 TYR A N 1
ATOM 722 C CA . TYR A 1 93 ? -9.034 10.330 -16.056 1.00 90.75 93 TYR A CA 1
ATOM 723 C C . TYR A 1 93 ? -8.095 10.332 -14.850 1.00 90.75 93 TYR A C 1
ATOM 725 O O . TYR A 1 93 ? -8.497 9.892 -13.773 1.00 90.75 93 TYR A O 1
ATOM 733 N N . VAL A 1 94 ? -6.868 10.839 -15.001 1.00 93.38 94 VAL A N 1
ATOM 734 C CA . VAL A 1 94 ? -5.917 10.980 -13.885 1.00 93.38 94 VAL A CA 1
ATOM 735 C C . VAL A 1 94 ? -6.482 11.927 -12.829 1.00 93.38 94 VAL A C 1
ATOM 737 O O . VAL A 1 94 ? -6.483 11.595 -11.643 1.00 93.38 94 VAL A O 1
ATOM 740 N N . THR A 1 95 ? -7.034 13.065 -13.253 1.00 88.06 95 THR A N 1
ATOM 741 C CA . THR A 1 95 ? -7.753 14.001 -12.384 1.00 88.06 95 THR A CA 1
ATOM 742 C C . THR A 1 95 ? -8.925 13.302 -11.697 1.00 88.06 95 THR A C 1
ATOM 744 O O . THR A 1 95 ? -8.994 13.286 -10.472 1.00 88.06 95 THR A O 1
ATOM 747 N N . ALA A 1 96 ? -9.803 12.625 -12.441 1.00 89.50 96 ALA A N 1
ATOM 748 C CA . ALA A 1 96 ? -10.941 11.920 -11.850 1.00 89.50 96 ALA A CA 1
ATOM 749 C C . ALA A 1 96 ? -10.512 10.862 -10.817 1.00 89.50 96 ALA A C 1
ATOM 751 O O . ALA A 1 96 ? -11.131 10.736 -9.761 1.00 89.50 96 ALA A O 1
ATOM 752 N N . HIS A 1 97 ? -9.420 10.141 -11.068 1.00 94.81 97 HIS A N 1
ATOM 753 C CA . HIS A 1 97 ? -8.861 9.210 -10.095 1.00 94.81 97 HIS A CA 1
ATOM 754 C C . HIS A 1 97 ? -8.390 9.906 -8.825 1.00 94.81 97 HIS A C 1
ATOM 756 O O . HIS A 1 97 ? -8.725 9.454 -7.731 1.00 94.81 97 HIS A O 1
ATOM 762 N N . LYS A 1 98 ? -7.636 11.003 -8.964 1.00 91.69 98 LYS A N 1
ATOM 763 C CA . LYS A 1 98 ? -7.139 11.806 -7.840 1.00 91.69 98 LYS A CA 1
ATOM 764 C C . LYS A 1 98 ? -8.279 12.320 -6.953 1.00 91.69 98 LYS A C 1
ATOM 766 O O . LYS A 1 98 ? -8.142 12.262 -5.740 1.00 91.69 98 LYS A O 1
ATOM 771 N N . TYR A 1 99 ? -9.400 12.748 -7.533 1.00 91.88 99 TYR A N 1
ATOM 772 C CA . TYR A 1 99 ? -10.497 13.360 -6.771 1.00 91.88 99 TYR A CA 1
ATOM 773 C C . TYR A 1 99 ? -11.577 12.385 -6.287 1.00 91.88 99 TYR A C 1
ATOM 775 O O . TYR A 1 99 ? -12.177 12.626 -5.247 1.00 91.88 99 TYR A O 1
ATOM 783 N N . TYR A 1 100 ? -11.850 11.293 -7.007 1.00 92.88 100 TYR A N 1
ATOM 784 C CA . TYR A 1 100 ? -12.993 10.424 -6.687 1.00 92.88 100 TYR A CA 1
ATOM 785 C C . TYR A 1 100 ? -12.621 9.025 -6.210 1.00 92.88 100 TYR A C 1
ATOM 787 O O . TYR A 1 100 ? -13.401 8.418 -5.483 1.00 92.88 100 TYR A O 1
ATOM 795 N N . ILE A 1 101 ? -11.485 8.485 -6.655 1.00 96.25 101 ILE A N 1
ATOM 796 C CA . ILE A 1 101 ? -11.077 7.111 -6.326 1.00 96.25 101 ILE A CA 1
ATOM 797 C C . ILE A 1 101 ? -10.075 7.138 -5.179 1.00 96.25 101 ILE A C 1
ATOM 799 O O . ILE A 1 101 ? -10.231 6.419 -4.197 1.00 96.25 101 ILE A O 1
ATOM 803 N N . ARG A 1 102 ? -9.060 7.994 -5.291 1.00 94.88 102 ARG A N 1
ATOM 804 C CA . ARG A 1 102 ? -7.963 8.077 -4.334 1.00 94.88 102 ARG A CA 1
ATOM 805 C C . ARG A 1 102 ? -8.421 8.367 -2.901 1.00 94.88 102 ARG A C 1
ATOM 807 O O . ARG A 1 102 ? -7.957 7.640 -2.034 1.00 94.88 102 ARG A O 1
ATOM 814 N N . PRO A 1 103 ? -9.365 9.292 -2.627 1.00 95.00 103 PRO A N 1
ATOM 815 C CA . PRO A 1 103 ? -9.814 9.524 -1.254 1.00 95.00 103 PRO A CA 1
ATOM 816 C C . PRO A 1 103 ? -10.423 8.279 -0.604 1.00 95.00 103 PRO A C 1
ATOM 818 O O . PRO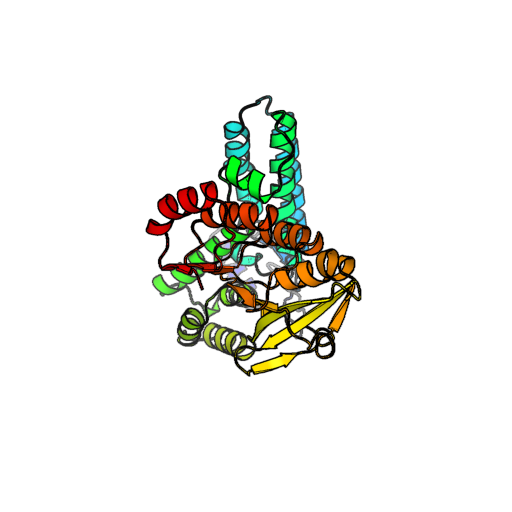 A 1 103 ? -10.224 8.059 0.579 1.00 95.00 103 PRO A O 1
ATOM 821 N N . ILE A 1 104 ? -11.095 7.415 -1.375 1.00 95.25 104 ILE A N 1
ATOM 822 C CA . ILE A 1 104 ? -11.653 6.148 -0.868 1.00 95.25 104 ILE A CA 1
ATOM 823 C C . ILE A 1 104 ? -10.531 5.188 -0.449 1.00 95.25 104 ILE A C 1
ATOM 825 O O . ILE A 1 104 ? -10.670 4.453 0.521 1.00 95.25 104 ILE A O 1
ATOM 829 N N . LEU A 1 105 ? -9.429 5.175 -1.203 1.00 94.69 105 LEU A N 1
ATOM 830 C CA . LEU A 1 105 ? -8.298 4.268 -0.991 1.00 94.69 105 LEU A CA 1
ATOM 831 C C . LEU A 1 105 ? -7.266 4.796 0.014 1.00 94.69 105 LEU A C 1
ATOM 833 O O . LEU A 1 105 ? -6.435 4.016 0.475 1.00 94.69 105 LEU A O 1
ATOM 837 N N . GLU A 1 106 ? -7.276 6.102 0.287 1.00 92.44 106 GLU A N 1
ATOM 838 C CA . GLU A 1 106 ? -6.301 6.789 1.144 1.00 92.44 106 GLU A CA 1
ATOM 839 C C . GLU A 1 106 ? -6.898 7.276 2.473 1.00 92.44 106 GLU A C 1
ATOM 841 O O . GLU A 1 106 ? -6.163 7.753 3.329 1.00 92.44 106 GLU A O 1
ATOM 846 N N . TYR A 1 107 ? -8.211 7.148 2.680 1.00 92.38 107 TYR A N 1
ATOM 847 C CA . TYR A 1 107 ? -8.838 7.590 3.922 1.00 92.38 107 TYR A CA 1
ATOM 848 C C . TYR A 1 107 ? -8.353 6.781 5.131 1.00 92.38 107 TYR A C 1
ATOM 850 O O . TYR A 1 107 ? -8.464 5.551 5.143 1.00 92.38 107 TYR A O 1
ATOM 858 N N . ALA A 1 108 ? -7.860 7.496 6.150 1.00 88.75 108 ALA A N 1
ATOM 859 C CA . ALA A 1 108 ? -7.422 6.963 7.441 1.00 88.75 108 ALA A CA 1
ATOM 860 C C . ALA A 1 108 ? -6.460 5.766 7.319 1.00 88.75 108 ALA A C 1
ATOM 862 O O . ALA A 1 108 ? -6.533 4.803 8.089 1.00 88.75 108 ALA A O 1
ATOM 863 N N . THR A 1 109 ? -5.577 5.801 6.316 1.00 89.06 109 THR A N 1
ATOM 864 C CA . THR A 1 109 ? -4.615 4.726 6.045 1.00 89.06 109 THR A CA 1
ATOM 865 C C . THR A 1 109 ? -3.714 4.436 7.228 1.00 89.06 109 THR A C 1
ATOM 867 O O . THR A 1 109 ? -3.375 3.286 7.453 1.00 89.06 109 THR A O 1
ATOM 870 N N . GLU A 1 110 ? -3.415 5.428 8.046 1.00 84.81 110 GLU A N 1
ATOM 871 C CA . GLU A 1 110 ? -2.602 5.314 9.251 1.00 84.81 110 GLU A CA 1
ATOM 872 C C . GLU A 1 110 ? -3.189 4.294 10.243 1.00 84.81 110 GLU A C 1
ATOM 874 O O . GLU A 1 110 ? -2.465 3.641 10.992 1.00 84.81 110 GLU A O 1
ATOM 879 N N . CYS A 1 111 ? -4.509 4.083 10.220 1.00 83.00 111 CYS A N 1
ATOM 880 C CA . CYS A 1 111 ? -5.169 3.104 11.078 1.00 83.00 111 CYS A CA 1
ATOM 881 C C . CYS A 1 111 ? -5.064 1.664 10.545 1.00 83.00 111 CYS A C 1
ATOM 883 O O . CYS A 1 111 ? -4.941 0.731 11.338 1.00 83.00 111 CYS A O 1
ATOM 885 N N . TRP A 1 112 ? -5.121 1.460 9.221 1.00 85.06 112 TRP A N 1
ATOM 886 C CA . TRP A 1 112 ? -5.312 0.131 8.609 1.00 85.06 112 TRP A CA 1
ATOM 887 C C . TRP A 1 112 ? -4.220 -0.309 7.621 1.00 85.06 112 TRP A C 1
ATOM 889 O O . TRP A 1 112 ? -4.170 -1.488 7.260 1.00 85.06 112 TRP A O 1
ATOM 899 N N . ASN A 1 113 ? -3.321 0.584 7.192 1.00 76.62 113 ASN A N 1
ATOM 900 C CA . ASN A 1 113 ? -2.206 0.299 6.270 1.00 76.62 113 ASN A CA 1
ATOM 901 C C . ASN A 1 113 ? -1.228 -0.734 6.846 1.00 76.62 113 ASN A C 1
ATOM 903 O O . ASN A 1 113 ? -0.475 -1.379 6.120 1.00 76.62 113 ASN A O 1
ATOM 907 N N . SER A 1 114 ? -1.310 -0.943 8.153 1.00 62.22 114 SER A N 1
ATOM 908 C CA . SER A 1 114 ? -0.529 -1.895 8.919 1.00 62.22 114 SER A CA 1
ATOM 909 C C . SER A 1 114 ? -0.877 -3.358 8.779 1.00 62.22 114 SER A C 1
ATOM 911 O O . SER A 1 114 ? -0.227 -4.244 9.345 1.00 62.22 114 SER A O 1
ATOM 913 N N . CYS A 1 115 ? -1.885 -3.642 7.979 1.00 52.66 115 CYS A N 1
ATOM 914 C CA . CYS A 1 115 ? -2.282 -4.998 7.726 1.00 52.66 115 CYS A CA 1
ATOM 915 C C . CYS A 1 115 ? -1.447 -5.542 6.565 1.00 52.66 115 CYS A C 1
ATOM 917 O O . CYS A 1 115 ? -1.580 -5.046 5.459 1.00 52.66 115 CYS A O 1
ATOM 919 N N . THR A 1 116 ? -0.614 -6.556 6.841 1.00 60.09 116 THR A N 1
ATOM 920 C CA . THR A 1 116 ? 0.084 -7.513 5.943 1.00 60.09 116 THR A CA 1
ATOM 921 C C . THR A 1 116 ? 0.339 -7.098 4.478 1.00 60.09 116 THR A C 1
ATOM 923 O O . THR A 1 116 ? -0.565 -6.688 3.757 1.00 60.09 116 THR A O 1
ATOM 926 N N . GLY A 1 117 ? 1.537 -7.366 3.940 1.00 63.59 117 GLY A N 1
ATOM 927 C CA . GLY A 1 117 ? 1.892 -7.036 2.542 1.00 63.59 117 GLY A CA 1
ATOM 928 C C . GLY A 1 117 ? 0.850 -7.439 1.475 1.00 63.59 117 GLY A C 1
ATOM 929 O O . GLY A 1 117 ? 0.659 -6.725 0.488 1.00 63.59 117 GLY A O 1
ATOM 930 N N . GLY A 1 118 ? 0.083 -8.513 1.709 1.00 75.75 118 GLY A N 1
ATOM 931 C CA . GLY A 1 118 ? -1.035 -8.930 0.857 1.00 75.75 118 GLY A CA 1
ATOM 932 C C . GLY A 1 118 ? -2.173 -7.906 0.713 1.00 75.75 118 GLY A C 1
ATOM 933 O O . GLY A 1 118 ? -2.725 -7.772 -0.380 1.00 75.75 118 GLY A O 1
ATOM 934 N N . LEU A 1 119 ? -2.521 -7.150 1.758 1.00 80.50 119 LEU A N 1
ATOM 935 C CA . LEU A 1 119 ? -3.582 -6.132 1.699 1.00 80.50 119 LEU A CA 1
ATOM 936 C C . LEU A 1 119 ? -3.137 -4.895 0.925 1.00 80.50 119 LEU A C 1
ATOM 938 O O . LEU A 1 119 ? -3.871 -4.424 0.056 1.00 80.50 119 LEU A O 1
ATOM 942 N N . SER A 1 120 ? -1.897 -4.448 1.133 1.00 83.88 120 SER A N 1
ATOM 943 C CA . SER A 1 120 ? -1.307 -3.362 0.343 1.00 83.88 120 SER A CA 1
ATOM 944 C C . SER A 1 120 ? -1.318 -3.684 -1.159 1.00 83.88 120 SER A C 1
ATOM 946 O O . SER A 1 120 ? -1.729 -2.855 -1.977 1.00 83.88 120 SER A O 1
ATOM 948 N N . LEU A 1 121 ? -0.972 -4.925 -1.530 1.00 86.69 121 LEU A N 1
ATOM 949 C CA . LEU A 1 121 ? -1.041 -5.394 -2.917 1.00 86.69 121 LEU A CA 1
ATOM 950 C C . LEU A 1 121 ? -2.472 -5.411 -3.468 1.00 86.69 121 LEU A C 1
ATOM 952 O O . LEU A 1 121 ? -2.674 -5.075 -4.636 1.00 86.69 121 LEU A O 1
ATOM 956 N N . ARG A 1 122 ? -3.468 -5.795 -2.660 1.00 89.50 122 ARG A N 1
ATOM 957 C CA . ARG A 1 122 ? -4.886 -5.788 -3.064 1.00 89.50 122 ARG A CA 1
ATOM 958 C C . ARG A 1 122 ? -5.371 -4.374 -3.366 1.00 89.50 122 ARG A C 1
ATOM 960 O O . ARG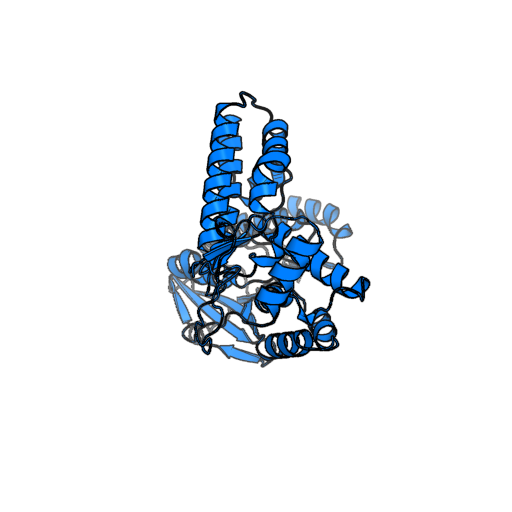 A 1 122 ? -5.990 -4.174 -4.406 1.00 89.50 122 ARG A O 1
ATOM 967 N N . VAL A 1 123 ? -5.023 -3.397 -2.531 1.00 93.75 123 VAL A N 1
ATOM 968 C CA . VAL A 1 123 ? -5.356 -1.986 -2.778 1.00 93.75 123 VAL A CA 1
ATOM 969 C C . VAL A 1 123 ? -4.660 -1.475 -4.044 1.00 93.75 123 VAL A C 1
ATOM 971 O O . VAL A 1 123 ? -5.290 -0.847 -4.894 1.00 93.75 123 VAL A O 1
ATOM 974 N N . GLU A 1 124 ? -3.382 -1.817 -4.242 1.00 93.88 124 GLU A N 1
ATOM 975 C CA . GLU A 1 124 ? -2.620 -1.426 -5.437 1.00 93.88 124 GLU A CA 1
ATOM 976 C C . GLU A 1 124 ? -3.250 -1.961 -6.739 1.00 93.88 124 GLU A C 1
ATOM 978 O O . GLU A 1 124 ? -3.166 -1.318 -7.790 1.00 93.88 124 GLU A O 1
ATOM 983 N N . ARG A 1 125 ? -3.931 -3.120 -6.696 1.00 94.44 125 ARG A N 1
ATOM 984 C CA . ARG A 1 125 ? -4.626 -3.676 -7.872 1.00 94.44 125 ARG A CA 1
ATOM 985 C C . ARG A 1 125 ? -5.703 -2.743 -8.413 1.00 94.44 125 ARG A C 1
ATOM 987 O O . ARG A 1 125 ? -5.891 -2.730 -9.629 1.00 94.44 125 ARG A O 1
ATOM 994 N N . VAL A 1 126 ? -6.354 -1.941 -7.569 1.00 96.62 126 VAL A N 1
ATOM 995 C CA . VAL A 1 126 ? -7.370 -0.976 -8.016 1.00 96.62 126 VAL A CA 1
ATOM 996 C C . VAL A 1 126 ? -6.743 0.046 -8.969 1.00 96.62 126 VAL A C 1
ATOM 998 O O . VAL A 1 126 ? -7.223 0.221 -10.091 1.00 96.62 126 VAL A O 1
ATOM 1001 N N . GLN A 1 127 ? -5.607 0.638 -8.585 1.00 96.81 127 GLN A N 1
ATOM 1002 C CA . GLN A 1 127 ? -4.872 1.587 -9.429 1.00 96.81 127 GLN A CA 1
ATOM 1003 C C . GLN A 1 127 ? -4.263 0.905 -10.665 1.00 96.81 127 GLN A C 1
ATOM 1005 O O . GLN A 1 127 ? -4.353 1.432 -11.779 1.00 96.81 127 GLN A O 1
ATOM 1010 N N . LYS A 1 128 ? -3.710 -0.309 -10.523 1.00 96.88 128 LYS A N 1
ATOM 1011 C CA . LYS A 1 128 ? -3.229 -1.107 -11.670 1.00 96.88 128 LYS A CA 1
ATOM 1012 C C . LYS A 1 128 ? -4.325 -1.335 -12.709 1.00 96.88 128 LYS A C 1
ATOM 1014 O O . LYS A 1 128 ? -4.050 -1.266 -13.909 1.00 96.88 128 LYS A O 1
ATOM 1019 N N . HIS A 1 129 ? -5.542 -1.615 -12.255 1.00 96.38 129 HIS A N 1
ATOM 1020 C CA . HIS A 1 129 ? -6.691 -1.856 -13.115 1.00 96.38 129 HIS A CA 1
ATOM 1021 C C . HIS A 1 129 ? -7.170 -0.569 -13.785 1.00 96.38 129 HIS A C 1
ATOM 1023 O O . HIS A 1 129 ? -7.339 -0.534 -15.003 1.00 96.38 129 HIS A O 1
ATOM 1029 N N . PHE A 1 130 ? -7.305 0.506 -13.008 1.00 96.75 130 PHE A N 1
ATOM 1030 C CA . PHE A 1 130 ? -7.742 1.799 -13.515 1.00 96.75 130 PHE A CA 1
ATOM 1031 C C . PHE A 1 130 ? -6.787 2.355 -14.582 1.00 96.75 130 PHE A C 1
ATOM 1033 O O . PHE A 1 130 ? -7.219 2.706 -15.676 1.00 96.75 130 PHE A O 1
ATOM 1040 N N . THR A 1 131 ? -5.476 2.339 -14.328 1.00 96.88 131 THR A N 1
ATOM 1041 C CA . THR A 1 131 ? -4.469 2.791 -15.308 1.00 96.88 131 THR A CA 1
ATOM 1042 C C . THR A 1 131 ? -4.498 1.965 -16.598 1.00 96.88 131 THR A C 1
ATOM 1044 O O . THR A 1 131 ? -4.351 2.515 -17.688 1.00 96.88 131 THR A O 1
ATOM 1047 N N . ARG A 1 132 ? -4.758 0.652 -16.509 1.00 96.31 132 ARG A N 1
ATOM 1048 C CA . ARG A 1 132 ? -4.934 -0.215 -17.687 1.00 96.31 132 ARG A CA 1
ATOM 1049 C C . ARG A 1 132 ? -6.185 0.160 -18.488 1.00 96.31 132 ARG A C 1
ATOM 1051 O O . ARG A 1 132 ? -6.147 0.159 -19.717 1.00 96.31 132 ARG A O 1
ATOM 1058 N N . TRP A 1 133 ? -7.288 0.476 -17.812 1.00 95.12 133 TRP A N 1
ATOM 1059 C CA . TRP A 1 133 ? -8.522 0.922 -18.461 1.00 95.12 133 TRP A CA 1
ATOM 1060 C C . TRP A 1 133 ? -8.355 2.240 -19.205 1.00 95.12 133 TRP A C 1
ATOM 1062 O O . TRP A 1 133 ? -8.833 2.342 -20.334 1.00 95.12 133 TRP A O 1
ATOM 1072 N N . ILE A 1 134 ? -7.648 3.208 -18.617 1.00 94.75 134 ILE A N 1
ATOM 1073 C CA . ILE A 1 134 ? -7.324 4.474 -19.285 1.00 94.75 134 ILE A CA 1
ATOM 1074 C C . ILE A 1 134 ? -6.569 4.202 -20.585 1.00 94.75 134 ILE A C 1
ATOM 1076 O O . ILE A 1 134 ? -6.985 4.665 -21.642 1.00 94.75 134 ILE A O 1
ATOM 1080 N N . TYR A 1 135 ? -5.508 3.395 -20.524 1.00 95.12 135 TYR A N 1
ATOM 1081 C CA . TYR A 1 135 ? -4.694 3.059 -21.694 1.00 95.12 135 TYR A CA 1
ATOM 1082 C C . TYR A 1 135 ? -5.530 2.455 -22.822 1.00 95.12 135 TYR A C 1
ATOM 1084 O O . TYR A 1 135 ? -5.468 2.915 -23.960 1.00 95.12 135 TYR A O 1
ATOM 1092 N N . ARG A 1 136 ? -6.391 1.485 -22.490 1.00 93.38 136 ARG A N 1
ATOM 1093 C CA . ARG A 1 136 ? -7.302 0.879 -23.466 1.00 93.38 136 ARG A CA 1
ATOM 1094 C C . ARG A 1 136 ? -8.293 1.897 -24.037 1.00 93.38 136 ARG A C 1
ATOM 1096 O O . ARG A 1 136 ? -8.530 1.907 -25.241 1.00 93.38 136 ARG A O 1
ATOM 1103 N N . ARG A 1 137 ? -8.883 2.747 -23.192 1.00 91.25 137 ARG A N 1
ATOM 1104 C CA . ARG A 1 137 ? -9.861 3.767 -23.601 1.00 91.25 137 ARG A CA 1
ATOM 1105 C C . ARG A 1 137 ? -9.244 4.812 -24.531 1.00 91.25 137 ARG A C 1
ATOM 1107 O O . ARG A 1 137 ? -9.896 5.224 -25.484 1.00 91.25 137 ARG A O 1
ATOM 1114 N N . CYS A 1 138 ? -8.000 5.196 -24.268 1.00 91.69 138 CYS A N 1
ATOM 1115 C CA . CYS A 1 138 ? -7.242 6.180 -25.035 1.00 91.69 138 CYS A CA 1
ATOM 1116 C C . CYS A 1 138 ? -6.454 5.569 -26.207 1.00 91.69 138 CYS A C 1
ATOM 1118 O O . CYS A 1 138 ? -5.692 6.285 -26.843 1.00 91.69 138 CYS A O 1
ATOM 1120 N N . ARG A 1 139 ? -6.647 4.273 -26.507 1.00 93.69 139 ARG A N 1
ATOM 1121 C CA . ARG A 1 139 ? -5.981 3.543 -27.605 1.00 93.69 139 ARG A CA 1
ATOM 1122 C C . ARG A 1 139 ? -4.447 3.608 -27.547 1.00 93.69 139 ARG A C 1
ATOM 1124 O O . ARG A 1 139 ? -3.786 3.668 -28.577 1.00 93.69 139 ARG A O 1
ATOM 1131 N N . LEU A 1 140 ? -3.893 3.585 -26.339 1.00 93.56 140 LEU A N 1
ATOM 1132 C CA . LEU A 1 140 ? -2.451 3.539 -26.121 1.00 93.56 140 LEU A CA 1
ATOM 1133 C C . LEU A 1 140 ? -1.922 2.099 -26.215 1.00 93.56 140 LEU A C 1
ATOM 1135 O O . LEU A 1 140 ? -2.660 1.161 -25.882 1.00 93.56 140 LEU A O 1
ATOM 1139 N N . PRO A 1 141 ? -0.653 1.911 -26.624 1.00 92.44 141 PRO A N 1
ATOM 1140 C CA . PRO A 1 141 ? -0.027 0.595 -26.663 1.00 92.44 141 PRO A CA 1
ATOM 1141 C C . PRO A 1 141 ? 0.054 -0.030 -25.267 1.00 92.44 141 PRO A C 1
ATOM 1143 O O . PRO A 1 141 ? -0.050 0.647 -24.240 1.00 92.44 141 PRO A O 1
ATOM 1146 N N . TYR A 1 142 ? 0.246 -1.349 -25.222 1.00 91.62 142 TYR A N 1
ATOM 1147 C CA . TYR A 1 142 ? 0.498 -2.034 -23.961 1.00 91.62 142 TYR A CA 1
ATOM 1148 C C . TYR A 1 142 ? 1.751 -1.460 -23.287 1.00 91.62 142 TYR A C 1
ATOM 1150 O O . TYR A 1 142 ? 2.778 -1.264 -23.927 1.00 91.62 142 TYR A O 1
ATOM 1158 N N . ALA A 1 143 ? 1.658 -1.225 -21.982 1.00 86.19 143 ALA A N 1
ATOM 1159 C CA . ALA A 1 143 ? 2.762 -0.753 -21.161 1.00 86.19 143 ALA A CA 1
ATOM 1160 C C . ALA A 1 143 ? 2.731 -1.449 -19.797 1.00 86.19 143 ALA A C 1
ATOM 1162 O O . ALA A 1 143 ? 1.649 -1.773 -19.269 1.00 86.19 143 ALA A O 1
ATOM 1163 N N . SER A 1 144 ? 3.918 -1.655 -19.220 1.00 90.56 144 SER A N 1
ATOM 1164 C CA . SER A 1 144 ? 4.072 -2.191 -17.868 1.00 90.56 144 SER A CA 1
ATOM 1165 C C . SER A 1 144 ? 3.400 -1.267 -16.844 1.00 90.56 144 SER A C 1
ATOM 1167 O O . SER A 1 144 ? 3.105 -0.105 -17.124 1.00 90.56 144 SER A O 1
ATOM 1169 N N . TYR A 1 145 ? 3.119 -1.760 -15.634 1.00 92.19 145 TYR A N 1
ATOM 1170 C CA . TYR A 1 145 ? 2.509 -0.893 -14.620 1.00 92.19 145 TYR A CA 1
ATOM 1171 C C . TYR A 1 145 ? 3.397 0.309 -14.269 1.00 92.19 145 TYR A C 1
ATOM 1173 O O . TYR A 1 145 ? 2.874 1.412 -14.134 1.00 92.19 145 TYR A O 1
ATOM 1181 N N . ALA A 1 146 ? 4.712 0.101 -14.169 1.00 86.75 146 ALA A N 1
ATOM 1182 C CA . ALA A 1 146 ? 5.665 1.165 -13.878 1.00 86.75 146 ALA A CA 1
ATOM 1183 C C . ALA A 1 146 ? 5.651 2.239 -14.976 1.00 86.75 146 ALA A C 1
ATOM 1185 O O . ALA A 1 146 ? 5.518 3.422 -14.672 1.00 86.75 146 ALA A O 1
ATOM 1186 N N . ASP A 1 147 ? 5.666 1.835 -16.247 1.00 87.62 147 ASP A N 1
ATOM 1187 C CA . ASP A 1 147 ? 5.642 2.780 -17.372 1.00 87.62 147 ASP A CA 1
ATOM 1188 C C . ASP A 1 147 ? 4.308 3.518 -17.470 1.00 87.62 147 ASP A C 1
ATOM 1190 O O . ASP A 1 147 ? 4.277 4.722 -17.729 1.00 87.62 147 ASP A O 1
ATOM 1194 N N . ARG A 1 148 ? 3.193 2.829 -17.171 1.00 94.88 148 ARG A N 1
ATOM 1195 C CA . ARG A 1 148 ? 1.885 3.487 -17.069 1.00 94.88 148 ARG A CA 1
ATOM 1196 C C . ARG A 1 148 ? 1.887 4.583 -16.016 1.00 94.88 148 ARG A C 1
ATOM 1198 O O . ARG A 1 148 ? 1.356 5.654 -16.280 1.00 94.88 148 ARG A O 1
ATOM 1205 N N . LEU A 1 149 ? 2.452 4.321 -14.841 1.00 93.31 149 LEU A N 1
ATOM 1206 C CA . LEU A 1 149 ? 2.537 5.310 -13.769 1.00 93.31 149 LEU A CA 1
ATOM 1207 C C . LEU A 1 149 ? 3.420 6.501 -14.145 1.00 93.31 149 LEU A C 1
ATOM 1209 O O . LEU A 1 149 ? 3.015 7.631 -13.888 1.00 93.31 149 LEU A O 1
ATOM 1213 N N . ARG A 1 150 ? 4.563 6.260 -14.800 1.00 89.69 150 ARG A N 1
ATOM 1214 C CA . ARG A 1 150 ? 5.454 7.323 -15.294 1.00 89.69 150 ARG A CA 1
ATOM 1215 C C . ARG A 1 150 ? 4.742 8.234 -16.288 1.00 89.69 150 ARG A C 1
ATOM 1217 O O . ARG A 1 150 ? 4.665 9.433 -16.064 1.00 89.69 150 ARG A O 1
ATOM 1224 N N . HIS A 1 151 ? 4.151 7.660 -17.334 1.00 90.62 151 HIS A N 1
ATOM 1225 C CA . HIS A 1 151 ? 3.447 8.430 -18.363 1.00 90.62 151 HIS A CA 1
ATOM 1226 C C . HIS A 1 151 ? 2.216 9.171 -17.809 1.00 90.62 151 HIS A C 1
ATOM 1228 O O . HIS A 1 151 ? 1.879 10.250 -18.280 1.00 90.62 151 HIS A O 1
ATOM 1234 N N . LEU A 1 152 ? 1.529 8.609 -16.809 1.00 92.12 152 LEU A N 1
ATOM 1235 C CA . LEU A 1 152 ? 0.375 9.258 -16.175 1.00 92.12 152 LEU A CA 1
ATOM 1236 C C . LEU A 1 152 ? 0.759 10.221 -15.040 1.00 92.12 152 LEU A C 1
ATOM 1238 O O . LEU A 1 152 ? -0.144 10.810 -14.443 1.00 92.12 152 LEU A O 1
ATOM 1242 N N . GLU A 1 153 ? 2.050 10.347 -14.712 1.00 92.19 153 GLU A N 1
ATOM 1243 C CA . GLU A 1 153 ? 2.562 11.131 -13.579 1.00 92.19 153 GLU A CA 1
ATOM 1244 C C . GLU A 1 153 ? 1.842 10.778 -12.262 1.00 92.19 153 GLU A C 1
ATOM 1246 O O . GLU A 1 153 ? 1.296 11.618 -11.534 1.00 92.19 153 GLU A O 1
ATOM 1251 N N . MET A 1 154 ? 1.766 9.475 -11.982 1.00 92.00 154 MET A N 1
ATOM 1252 C CA . MET A 1 154 ? 1.112 8.923 -10.800 1.00 92.00 154 MET A CA 1
ATOM 1253 C C . MET A 1 154 ? 2.103 8.153 -9.933 1.00 92.00 154 MET A C 1
ATOM 1255 O O . MET A 1 154 ? 2.851 7.308 -10.408 1.00 92.00 154 MET A O 1
ATOM 1259 N N . GLU A 1 155 ? 2.040 8.378 -8.628 1.00 91.44 155 GLU A N 1
ATOM 1260 C CA . GLU A 1 155 ? 2.761 7.573 -7.642 1.00 91.44 155 GLU A CA 1
ATOM 1261 C C . GLU A 1 155 ? 2.022 6.258 -7.364 1.00 91.44 155 GLU A C 1
ATOM 1263 O O . GLU A 1 155 ? 0.802 6.161 -7.541 1.00 91.44 155 GLU A O 1
ATOM 1268 N N . THR A 1 156 ? 2.739 5.246 -6.871 1.00 91.94 156 THR A N 1
ATOM 1269 C CA . THR A 1 156 ? 2.097 4.029 -6.346 1.00 91.94 156 THR A CA 1
ATOM 1270 C C . THR A 1 156 ? 1.272 4.365 -5.104 1.00 91.94 156 THR A C 1
ATOM 1272 O O . THR A 1 156 ? 1.669 5.210 -4.298 1.00 91.94 156 THR A O 1
ATOM 1275 N N . LEU A 1 157 ? 0.140 3.684 -4.902 1.00 92.69 157 LEU A N 1
ATOM 1276 C CA . LEU A 1 157 ? -0.653 3.905 -3.688 1.00 92.69 157 LEU A CA 1
ATOM 1277 C C . LEU A 1 157 ? 0.118 3.438 -2.451 1.00 92.69 157 LEU A C 1
ATOM 1279 O O . LEU A 1 157 ? 0.007 4.041 -1.390 1.00 92.69 157 LEU A O 1
ATOM 1283 N N . CYS A 1 158 ? 0.940 2.393 -2.589 1.00 88.44 158 CYS A N 1
ATOM 1284 C CA . CYS A 1 158 ? 1.837 1.965 -1.521 1.00 88.44 158 CYS A CA 1
ATOM 1285 C C . CYS A 1 158 ? 2.791 3.082 -1.076 1.00 88.44 158 CYS A C 1
ATOM 1287 O O . CYS A 1 158 ? 2.918 3.307 0.124 1.00 88.44 158 CYS A O 1
ATOM 1289 N N . HIS A 1 159 ? 3.422 3.808 -2.006 1.00 85.56 159 HIS A N 1
ATOM 1290 C CA . HIS A 1 159 ? 4.289 4.930 -1.645 1.00 85.56 159 HIS A CA 1
ATOM 1291 C C . HIS A 1 159 ? 3.521 6.036 -0.917 1.00 85.56 159 HIS A C 1
ATOM 1293 O O . HIS A 1 159 ? 3.997 6.542 0.094 1.00 85.56 159 HIS A O 1
ATOM 1299 N N . ARG A 1 160 ? 2.317 6.362 -1.389 1.00 90.38 160 ARG A N 1
ATOM 1300 C CA . ARG A 1 160 ? 1.489 7.421 -0.803 1.00 90.38 160 ARG A CA 1
ATOM 1301 C C . ARG A 1 160 ? 1.027 7.103 0.614 1.00 90.38 160 ARG A C 1
ATOM 1303 O O . ARG A 1 160 ? 1.123 7.964 1.478 1.00 90.38 160 ARG A O 1
ATOM 1310 N N . ARG A 1 161 ? 0.613 5.860 0.877 1.00 89.31 161 ARG A N 1
ATOM 1311 C CA . ARG A 1 161 ? 0.269 5.417 2.239 1.00 89.31 161 ARG A CA 1
ATOM 1312 C C . ARG A 1 161 ? 1.462 5.504 3.190 1.00 89.31 161 ARG A C 1
ATOM 1314 O O . ARG A 1 161 ? 1.312 5.985 4.300 1.00 89.31 161 ARG A O 1
ATOM 1321 N N . ARG A 1 162 ? 2.662 5.132 2.726 1.00 82.19 162 ARG A N 1
ATOM 1322 C CA . ARG A 1 162 ? 3.893 5.300 3.523 1.00 82.19 162 ARG A CA 1
ATOM 1323 C C . ARG A 1 162 ? 4.143 6.763 3.883 1.00 82.19 162 ARG A C 1
ATOM 1325 O O . ARG A 1 162 ? 4.513 7.047 5.012 1.00 82.19 162 ARG A O 1
ATOM 1332 N N . LEU A 1 163 ? 3.948 7.682 2.934 1.00 84.81 163 LEU A N 1
ATOM 1333 C CA . LEU A 1 163 ? 4.090 9.115 3.203 1.00 84.81 163 LEU A CA 1
ATOM 1334 C C . LEU A 1 163 ? 3.077 9.593 4.249 1.00 84.81 163 LEU A C 1
ATOM 1336 O O . LEU A 1 163 ? 3.462 10.329 5.148 1.00 84.81 163 LEU A O 1
ATOM 1340 N N . ALA A 1 164 ? 1.822 9.149 4.164 1.00 86.44 164 ALA A N 1
ATOM 1341 C CA . ALA A 1 164 ? 0.800 9.468 5.160 1.00 86.44 164 ALA A CA 1
ATOM 1342 C C . ALA A 1 164 ? 1.206 8.987 6.566 1.00 86.44 164 ALA A C 1
ATOM 1344 O O . ALA A 1 164 ? 1.179 9.768 7.517 1.00 86.44 164 ALA A O 1
ATOM 1345 N N . ASP A 1 165 ? 1.711 7.753 6.677 1.00 84.31 165 ASP A N 1
ATOM 1346 C CA . ASP A 1 165 ? 2.180 7.216 7.957 1.00 84.31 165 ASP A CA 1
ATOM 1347 C C . ASP A 1 165 ? 3.356 8.031 8.540 1.00 84.31 165 ASP A C 1
ATOM 1349 O O . ASP A 1 165 ? 3.380 8.340 9.733 1.00 84.31 165 ASP A O 1
ATOM 1353 N N . LEU A 1 166 ? 4.324 8.429 7.704 1.00 80.81 166 LEU A N 1
ATOM 1354 C CA . LEU A 1 166 ? 5.464 9.257 8.126 1.00 80.81 166 LEU A CA 1
ATOM 1355 C C . LEU A 1 166 ? 5.037 10.673 8.547 1.00 80.81 166 LEU A C 1
ATOM 1357 O O . LEU A 1 166 ? 5.570 11.231 9.510 1.00 80.81 166 LEU A O 1
ATOM 1361 N N . ILE A 1 167 ? 4.054 11.254 7.857 1.00 82.94 167 ILE A N 1
ATOM 1362 C CA . ILE A 1 167 ? 3.489 12.561 8.213 1.00 82.94 167 ILE A CA 1
ATOM 1363 C C . ILE A 1 167 ? 2.800 12.479 9.578 1.00 82.94 167 ILE A C 1
ATOM 1365 O O . ILE A 1 167 ? 3.044 13.334 10.425 1.00 82.94 167 ILE A O 1
ATOM 1369 N N . MET A 1 168 ? 2.014 11.431 9.835 1.00 82.25 168 MET A N 1
ATOM 1370 C CA . MET A 1 168 ? 1.379 11.217 11.140 1.00 82.25 168 MET A CA 1
ATOM 1371 C C . MET A 1 168 ? 2.417 11.090 12.260 1.00 82.25 168 MET A C 1
ATOM 1373 O O . MET A 1 168 ? 2.289 11.740 13.299 1.00 82.25 168 MET A O 1
ATOM 1377 N N . LEU A 1 169 ? 3.485 10.315 12.034 1.00 75.56 169 LEU A N 1
ATOM 1378 C CA . LEU A 1 169 ? 4.554 10.164 13.020 1.00 75.56 169 LEU A CA 1
ATOM 1379 C C . LEU A 1 169 ? 5.262 11.501 13.302 1.00 75.56 169 LEU A C 1
ATOM 1381 O O . LEU A 1 169 ? 5.429 11.877 14.461 1.00 75.56 169 LEU A O 1
ATOM 1385 N N . SER A 1 170 ? 5.625 12.266 12.273 1.00 73.25 170 SER A N 1
ATOM 1386 C CA . SER A 1 170 ? 6.281 13.565 12.486 1.00 73.25 170 SER A CA 1
ATOM 1387 C C . SER A 1 170 ? 5.359 14.590 13.166 1.00 73.25 170 SER A C 1
ATOM 1389 O O . SER A 1 170 ? 5.789 15.281 14.090 1.00 73.25 170 SER A O 1
ATOM 1391 N N . ALA A 1 171 ? 4.073 14.633 12.804 1.00 75.31 171 ALA A N 1
ATOM 1392 C CA . ALA A 1 171 ? 3.081 15.501 13.442 1.00 75.31 171 ALA A CA 1
ATOM 1393 C C . ALA A 1 171 ? 2.877 15.166 14.929 1.00 75.31 171 ALA A C 1
ATOM 1395 O O . ALA A 1 171 ? 2.798 16.070 15.765 1.00 75.31 171 ALA A O 1
ATOM 1396 N N . SER A 1 172 ? 2.837 13.877 15.278 1.00 68.38 172 SER A N 1
ATOM 1397 C CA . SER A 1 172 ? 2.726 13.434 16.674 1.00 68.38 172 SER A CA 1
ATOM 1398 C C . SER A 1 172 ? 3.953 13.800 17.519 1.00 68.38 172 SER A C 1
ATOM 1400 O O . SER A 1 172 ? 3.803 14.170 18.680 1.00 68.38 172 SER A O 1
ATOM 1402 N N . HIS A 1 173 ? 5.152 13.801 16.929 1.00 64.00 173 HIS A N 1
ATOM 1403 C CA . HIS A 1 173 ? 6.375 14.225 17.613 1.00 64.00 173 HIS A CA 1
ATOM 1404 C C . HIS A 1 173 ? 6.414 15.744 17.865 1.00 64.00 173 HIS A C 1
ATOM 1406 O O . HIS A 1 173 ? 6.817 16.189 18.936 1.00 64.00 173 HIS A O 1
ATOM 1412 N N . ILE A 1 174 ? 5.980 16.552 16.892 1.00 67.19 174 ILE A N 1
ATOM 1413 C CA . ILE A 1 174 ? 6.012 18.024 16.985 1.00 67.19 174 ILE A CA 1
ATOM 1414 C C . ILE A 1 174 ? 4.962 18.551 17.965 1.00 67.19 174 ILE A C 1
ATOM 1416 O O . ILE A 1 174 ? 5.194 19.534 18.663 1.00 67.19 174 ILE A O 1
ATOM 1420 N N . SER A 1 175 ? 3.787 17.925 18.006 1.00 60.72 175 SER A N 1
ATOM 1421 C CA . SER A 1 175 ? 2.625 18.532 18.651 1.00 60.72 175 SER A CA 1
ATOM 1422 C C . SER A 1 175 ? 2.599 18.419 20.178 1.00 60.72 175 SER A C 1
ATOM 1424 O O . SER A 1 175 ? 1.773 19.116 20.763 1.00 60.72 175 SER A O 1
ATOM 1426 N N . GLN A 1 176 ? 3.437 17.582 20.824 1.00 55.84 176 GLN A N 1
ATOM 1427 C CA . GLN A 1 176 ? 3.505 17.283 22.286 1.00 55.84 176 GLN A CA 1
ATOM 1428 C C . GLN A 1 176 ? 2.156 17.010 23.006 1.00 55.84 176 GLN A C 1
ATOM 1430 O O . GLN A 1 176 ? 2.125 16.686 24.189 1.00 55.84 176 GLN A O 1
ATOM 1435 N N . SER A 1 177 ? 1.037 17.104 22.292 1.00 51.50 177 SER A N 1
ATOM 1436 C CA . SER A 1 177 ? -0.351 17.004 22.740 1.00 51.50 177 SER A CA 1
ATOM 1437 C C . SER A 1 177 ? -0.999 15.707 22.262 1.00 51.50 177 SER A C 1
ATOM 1439 O O . SER A 1 177 ? -1.999 15.276 22.833 1.00 51.50 177 SER A O 1
ATOM 1441 N N . PHE A 1 178 ? -0.400 15.038 21.271 1.00 53.28 178 PHE A N 1
ATOM 1442 C CA . PHE A 1 178 ? -0.721 13.665 20.907 1.00 53.28 178 PHE A CA 1
ATOM 1443 C C . PHE A 1 178 ? 0.231 12.715 21.633 1.00 53.28 178 PHE A C 1
ATOM 1445 O O . PHE A 1 178 ? 1.423 12.655 21.338 1.00 53.28 178 PHE A O 1
ATOM 1452 N N . CYS A 1 179 ? -0.290 11.966 22.606 1.00 55.97 179 CYS A N 1
ATOM 1453 C CA . CYS A 1 179 ? 0.492 10.930 23.265 1.00 55.97 179 CYS A CA 1
ATOM 1454 C C . CYS A 1 179 ? 0.794 9.825 22.248 1.00 55.97 179 CYS A C 1
ATOM 1456 O O . CYS A 1 179 ? -0.124 9.163 21.763 1.00 55.97 179 CYS A O 1
ATOM 1458 N N . MET A 1 180 ? 2.070 9.614 21.938 1.00 56.00 180 MET A N 1
ATOM 1459 C CA . MET A 1 180 ? 2.526 8.539 21.055 1.00 56.00 180 MET A CA 1
ATOM 1460 C C . MET A 1 180 ? 2.017 7.157 21.508 1.00 56.00 180 MET A C 1
ATOM 1462 O O . MET A 1 180 ? 1.692 6.313 20.684 1.00 56.00 180 MET A O 1
ATOM 1466 N N . ASP A 1 181 ? 1.782 6.942 22.803 1.00 59.56 181 ASP A N 1
ATOM 1467 C CA . ASP A 1 181 ? 1.194 5.688 23.300 1.00 59.56 181 ASP A CA 1
ATOM 1468 C C . ASP A 1 181 ? -0.251 5.419 22.825 1.00 59.56 181 ASP A C 1
ATOM 1470 O O . ASP A 1 181 ? -0.775 4.327 23.043 1.00 59.56 181 ASP A O 1
ATOM 1474 N N . SER A 1 182 ? -0.912 6.386 22.179 1.00 63.59 182 SER A N 1
ATOM 1475 C CA . SER A 1 182 ? -2.277 6.232 21.658 1.00 63.59 182 SER A CA 1
ATOM 1476 C C . SER A 1 182 ? -2.356 5.599 20.264 1.00 63.59 182 SER A C 1
ATOM 1478 O O . SER A 1 182 ? -3.439 5.164 19.864 1.00 63.59 182 SER A O 1
ATOM 1480 N N . LEU A 1 183 ? -1.243 5.513 19.522 1.00 67.19 183 LEU A N 1
ATOM 1481 C CA . LEU A 1 183 ? -1.256 4.920 18.184 1.00 67.19 183 LEU A CA 1
ATOM 1482 C C . LEU A 1 183 ? -1.183 3.380 18.249 1.00 67.19 183 LEU A C 1
ATOM 1484 O O . LEU A 1 183 ? -0.461 2.817 19.079 1.00 67.19 183 LEU A O 1
ATOM 1488 N N . PRO A 1 184 ? -1.898 2.656 17.366 1.00 67.62 184 PRO A N 1
ATOM 1489 C CA . PRO A 1 184 ? -1.878 1.196 17.355 1.00 67.62 184 PRO A CA 1
ATOM 1490 C C . PRO A 1 184 ? -0.477 0.610 17.109 1.00 67.62 184 PRO A C 1
ATOM 1492 O O . PRO A 1 184 ? 0.260 1.074 16.246 1.00 67.62 184 PRO A O 1
ATOM 1495 N N . HIS A 1 185 ? -0.138 -0.506 17.764 1.00 70.44 185 HIS A N 1
ATOM 1496 C CA . HIS A 1 185 ? 1.143 -1.211 17.554 1.00 70.44 185 HIS A CA 1
ATOM 1497 C C . HIS A 1 185 ? 1.405 -1.568 16.078 1.00 70.44 185 HIS A C 1
ATOM 1499 O O . HIS A 1 185 ? 2.543 -1.609 15.617 1.00 70.44 185 HIS A O 1
ATOM 1505 N N . CYS A 1 186 ? 0.345 -1.833 15.318 1.00 66.38 186 CYS A N 1
ATOM 1506 C CA . CYS A 1 186 ? 0.440 -2.156 13.903 1.00 66.38 186 CYS A CA 1
ATOM 1507 C C . CYS A 1 186 ? 0.901 -0.943 13.061 1.00 66.38 186 CYS A C 1
ATOM 1509 O O . CYS A 1 186 ? 1.679 -1.118 12.121 1.00 66.38 186 CYS A O 1
ATOM 1511 N N . PHE A 1 187 ? 0.509 0.286 13.421 1.00 71.81 187 PHE A N 1
ATOM 1512 C CA . PHE A 1 187 ? 1.031 1.508 12.794 1.00 71.81 187 PHE A CA 1
ATOM 1513 C C . PHE A 1 187 ? 2.556 1.572 12.937 1.00 71.81 187 PHE A C 1
ATOM 1515 O O . PHE A 1 187 ? 3.269 1.705 11.943 1.00 71.81 187 PHE A O 1
ATOM 1522 N N . TYR A 1 188 ? 3.062 1.341 14.151 1.00 75.00 188 TYR A N 1
ATOM 1523 C CA . TYR A 1 188 ? 4.499 1.305 14.417 1.00 75.00 188 TYR A CA 1
ATOM 1524 C C . TYR A 1 188 ? 5.226 0.192 13.664 1.00 75.00 188 TYR A C 1
ATOM 1526 O O . TYR A 1 188 ? 6.257 0.470 13.060 1.00 75.00 188 TYR A O 1
ATOM 1534 N N . ASP A 1 189 ? 4.679 -1.029 13.609 1.00 72.62 189 ASP A N 1
ATOM 1535 C CA . ASP A 1 189 ? 5.242 -2.117 12.786 1.00 72.62 189 ASP A CA 1
ATOM 1536 C C . ASP A 1 189 ? 5.419 -1.682 11.316 1.00 72.62 189 ASP A C 1
ATOM 1538 O O . ASP A 1 189 ? 6.401 -2.030 10.663 1.00 72.62 189 ASP A O 1
ATOM 1542 N N . SER A 1 190 ? 4.487 -0.881 10.800 1.00 71.44 190 SER A N 1
ATOM 1543 C CA . SER A 1 190 ? 4.489 -0.433 9.402 1.00 71.44 190 SER A CA 1
ATOM 1544 C C . SER A 1 190 ? 5.497 0.664 9.160 1.00 71.44 190 SER A C 1
ATOM 1546 O O . SER A 1 190 ? 6.284 0.569 8.225 1.00 71.44 190 SER A O 1
ATOM 1548 N N . VAL A 1 191 ? 5.486 1.694 10.005 1.00 73.69 191 VAL A N 1
ATOM 1549 C CA . VAL A 1 191 ? 6.416 2.815 9.890 1.00 73.69 191 VAL A CA 1
ATOM 1550 C C . VAL A 1 191 ? 7.836 2.319 10.074 1.00 73.69 191 VAL A C 1
ATOM 1552 O O . VAL A 1 191 ? 8.689 2.546 9.217 1.00 73.69 191 VAL A O 1
ATOM 1555 N N . PHE A 1 192 ? 8.079 1.573 11.152 1.00 80.69 192 PHE A N 1
ATOM 1556 C CA . PHE A 1 192 ? 9.407 1.100 11.487 1.00 80.69 192 PHE A CA 1
ATOM 1557 C C . PHE A 1 192 ? 9.973 0.248 10.367 1.00 80.69 192 PHE A C 1
ATOM 1559 O O . PHE A 1 192 ? 11.132 0.464 10.018 1.00 80.69 192 PHE A O 1
ATOM 1566 N N . TRP A 1 193 ? 9.203 -0.657 9.764 1.00 75.56 193 TRP A N 1
ATOM 1567 C CA . TRP A 1 193 ? 9.667 -1.461 8.633 1.00 75.56 193 TRP A CA 1
ATOM 1568 C C . TRP A 1 193 ? 10.377 -0.644 7.535 1.00 75.56 193 TRP A C 1
ATOM 1570 O O . TRP A 1 193 ? 11.381 -1.104 6.985 1.00 75.56 193 TRP A O 1
ATOM 1580 N N . TYR A 1 194 ? 9.912 0.581 7.266 1.00 69.50 194 TYR A N 1
ATOM 1581 C CA . TYR A 1 194 ? 10.482 1.460 6.243 1.00 69.50 194 TYR A CA 1
ATOM 1582 C C . TYR A 1 194 ? 11.670 2.302 6.703 1.00 69.50 194 TYR A C 1
ATOM 1584 O O . TYR A 1 194 ? 12.421 2.755 5.845 1.00 69.50 194 TYR A O 1
ATOM 1592 N N . LEU A 1 195 ? 11.862 2.484 8.011 1.00 74.06 195 LEU A N 1
ATOM 1593 C CA . LEU A 1 195 ? 12.941 3.314 8.542 1.00 74.06 195 LEU A CA 1
ATOM 1594 C C . LEU A 1 195 ? 14.326 2.697 8.300 1.00 74.06 195 LEU A C 1
ATOM 1596 O O . LEU A 1 195 ? 14.541 1.486 8.474 1.00 74.06 195 LEU A O 1
ATOM 1600 N N . HIS A 1 196 ? 15.287 3.548 7.957 1.00 72.88 196 HIS A N 1
ATOM 1601 C CA . HIS A 1 196 ? 16.704 3.213 7.904 1.00 72.88 196 HIS A CA 1
ATOM 1602 C C . HIS A 1 196 ? 17.255 2.900 9.294 1.00 72.88 196 HIS A C 1
ATOM 1604 O O . HIS A 1 196 ? 16.645 3.174 10.327 1.00 72.88 196 HIS A O 1
ATOM 1610 N N . THR A 1 197 ? 18.434 2.284 9.326 1.00 73.38 197 THR A N 1
ATOM 1611 C CA . THR A 1 197 ? 19.072 1.872 10.582 1.00 73.38 197 THR A CA 1
ATOM 1612 C C . THR A 1 197 ? 19.359 3.064 11.497 1.00 73.38 197 THR A C 1
ATOM 1614 O O . THR A 1 197 ? 19.181 2.929 12.703 1.00 73.38 197 THR A O 1
ATOM 1617 N N . GLU A 1 198 ? 19.733 4.223 10.947 1.00 71.00 198 GLU A N 1
ATOM 1618 C CA . GLU A 1 198 ? 19.947 5.454 11.725 1.00 71.00 198 GLU A CA 1
ATOM 1619 C C . GLU A 1 198 ? 18.632 6.017 12.279 1.00 71.00 198 GLU A C 1
ATOM 1621 O O . GLU A 1 198 ? 18.508 6.191 13.486 1.00 71.00 198 GLU A O 1
ATOM 1626 N N . GLU A 1 199 ? 17.599 6.154 11.445 1.00 76.06 199 GLU A N 1
ATOM 1627 C CA . GLU A 1 199 ? 16.265 6.606 11.876 1.00 76.06 199 GLU A CA 1
ATOM 1628 C C . GLU A 1 199 ? 15.655 5.678 12.940 1.00 76.06 199 GLU A C 1
ATOM 1630 O O . GLU A 1 199 ? 14.926 6.107 13.832 1.00 76.06 199 GLU A O 1
ATOM 1635 N N . MET A 1 200 ? 15.974 4.382 12.884 1.00 77.31 200 MET A N 1
ATOM 1636 C CA . MET A 1 200 ? 15.580 3.437 13.925 1.00 77.31 200 MET A CA 1
ATOM 1637 C C . MET A 1 200 ? 16.328 3.632 15.243 1.00 77.31 200 MET A C 1
ATOM 1639 O O . MET A 1 200 ? 15.766 3.312 16.290 1.00 77.31 200 MET A O 1
ATOM 1643 N N . LYS A 1 201 ? 17.578 4.114 15.229 1.00 78.00 201 LYS A N 1
ATOM 1644 C CA . LYS A 1 201 ? 18.278 4.482 16.469 1.00 78.00 201 LYS A CA 1
ATOM 1645 C C . LYS A 1 201 ? 17.582 5.672 17.117 1.00 78.00 201 LYS A C 1
ATOM 1647 O O . LYS A 1 201 ? 17.333 5.615 18.317 1.00 78.00 201 LYS A O 1
ATOM 1652 N N . ASP A 1 202 ? 17.172 6.656 16.324 1.00 76.38 202 ASP A N 1
ATOM 1653 C CA . ASP A 1 202 ? 16.400 7.803 16.810 1.00 76.38 202 ASP A CA 1
ATOM 1654 C C . ASP A 1 202 ? 15.031 7.364 17.347 1.00 76.38 202 ASP A C 1
ATOM 1656 O O . ASP A 1 202 ? 14.629 7.756 18.441 1.00 76.38 202 ASP A O 1
ATOM 1660 N N . ALA A 1 203 ? 14.347 6.450 16.648 1.00 74.94 203 ALA A N 1
ATOM 1661 C CA . ALA A 1 203 ? 13.071 5.891 17.096 1.00 74.94 203 ALA A CA 1
ATOM 1662 C C . ALA A 1 203 ? 13.173 5.132 18.434 1.00 74.94 203 ALA A C 1
ATOM 1664 O O . ALA A 1 203 ? 12.205 5.081 19.192 1.00 74.94 203 ALA A O 1
ATOM 1665 N N . LYS A 1 204 ? 14.336 4.549 18.759 1.00 78.81 204 LYS A N 1
ATOM 1666 C CA . LYS A 1 204 ? 14.583 3.920 20.069 1.00 78.81 204 LYS A CA 1
ATOM 1667 C C . LYS A 1 204 ? 14.762 4.932 21.200 1.00 78.81 204 LYS A C 1
ATOM 1669 O O . LYS A 1 204 ? 14.551 4.565 22.350 1.00 78.81 204 LYS A O 1
ATOM 1674 N N . CYS A 1 205 ? 15.157 6.162 20.883 1.00 75.56 205 CYS A N 1
ATOM 1675 C CA . CYS A 1 205 ? 15.305 7.252 21.847 1.00 75.56 205 CYS A CA 1
ATOM 1676 C C . CYS A 1 205 ? 13.965 7.922 22.196 1.00 75.56 205 CYS A C 1
ATOM 1678 O O . CYS A 1 205 ? 13.927 8.792 23.066 1.00 75.56 205 CYS A O 1
ATOM 1680 N N . LEU A 1 206 ? 12.868 7.524 21.539 1.00 75.12 206 LEU A N 1
ATOM 1681 C CA . LEU A 1 206 ? 11.516 7.914 21.932 1.00 75.12 206 LEU A CA 1
ATOM 1682 C C . LEU A 1 206 ? 11.181 7.381 23.336 1.00 75.12 206 LEU A C 1
ATOM 1684 O O . LEU A 1 206 ? 11.875 6.531 23.890 1.00 75.12 206 LEU A O 1
ATOM 1688 N N . THR A 1 207 ? 10.096 7.876 23.924 1.00 71.75 207 THR A N 1
ATOM 1689 C CA . THR A 1 207 ? 9.622 7.445 25.245 1.00 71.75 207 THR A CA 1
ATOM 1690 C C . THR A 1 207 ? 8.413 6.511 25.132 1.00 71.75 207 THR A C 1
ATOM 1692 O O . THR A 1 207 ? 7.742 6.440 24.101 1.00 71.75 207 THR A O 1
ATOM 1695 N N . GLY A 1 208 ? 8.143 5.759 26.202 1.00 74.19 208 GLY A N 1
ATOM 1696 C CA . GLY A 1 208 ? 6.930 4.948 26.324 1.00 74.19 208 GLY A CA 1
ATOM 1697 C C . GLY A 1 208 ? 6.928 3.657 25.500 1.00 74.19 208 GLY A C 1
ATOM 1698 O O . GLY A 1 208 ? 7.954 3.012 25.273 1.00 74.19 208 GLY A O 1
ATOM 1699 N N . THR A 1 209 ? 5.736 3.243 25.079 1.00 72.44 209 THR A N 1
ATOM 1700 C CA . THR A 1 209 ? 5.474 1.968 24.392 1.00 72.44 209 THR A CA 1
ATOM 1701 C C . THR A 1 209 ? 6.172 1.918 23.038 1.00 72.44 209 THR A C 1
ATOM 1703 O O . THR A 1 209 ? 6.696 0.878 22.643 1.00 72.44 209 THR A O 1
ATOM 1706 N N . VAL A 1 210 ? 6.249 3.057 22.354 1.00 75.19 210 VAL A N 1
ATOM 1707 C CA . VAL A 1 210 ? 6.882 3.194 21.037 1.00 75.19 210 VAL A CA 1
ATOM 1708 C C . VAL A 1 210 ? 8.357 2.813 21.068 1.00 75.19 210 VAL A C 1
ATOM 1710 O O . VAL A 1 210 ? 8.816 2.103 20.176 1.00 75.19 210 VAL A O 1
ATOM 1713 N N . ALA A 1 211 ? 9.077 3.202 22.121 1.00 79.62 211 ALA A N 1
ATOM 1714 C CA . ALA A 1 211 ? 10.488 2.872 22.305 1.00 79.62 211 ALA A CA 1
ATOM 1715 C C . ALA A 1 211 ? 10.712 1.358 22.431 1.00 79.62 211 ALA A C 1
ATOM 1717 O O . ALA A 1 211 ? 11.653 0.800 21.857 1.00 79.62 211 ALA A O 1
ATOM 1718 N N . ASN A 1 212 ? 9.807 0.667 23.132 1.00 81.25 212 ASN A N 1
ATOM 1719 C CA . ASN A 1 212 ? 9.845 -0.788 23.279 1.00 81.25 212 ASN A CA 1
ATOM 1720 C C . ASN A 1 212 ? 9.591 -1.485 21.937 1.00 81.25 212 ASN A C 1
ATOM 1722 O O . ASN A 1 212 ? 10.317 -2.415 21.578 1.00 81.25 212 ASN A O 1
ATOM 1726 N N . ILE A 1 213 ? 8.607 -1.005 21.169 1.00 80.31 213 ILE A N 1
ATOM 1727 C CA . ILE A 1 213 ? 8.298 -1.531 19.833 1.00 80.31 213 ILE A CA 1
ATOM 1728 C C . ILE A 1 213 ? 9.475 -1.279 18.886 1.00 80.31 213 ILE A C 1
ATOM 1730 O O . ILE A 1 213 ? 9.904 -2.197 18.191 1.00 80.31 213 ILE A O 1
ATOM 1734 N N . ALA A 1 214 ? 10.051 -0.074 18.900 1.00 81.25 214 ALA A N 1
ATOM 1735 C CA . ALA A 1 214 ? 11.212 0.285 18.090 1.00 81.25 214 ALA A CA 1
ATOM 1736 C C . ALA A 1 214 ? 12.417 -0.598 18.436 1.00 81.25 214 ALA A C 1
ATOM 1738 O O . ALA A 1 214 ? 13.075 -1.130 17.544 1.00 81.25 214 ALA A O 1
ATOM 1739 N N . THR A 1 215 ? 12.662 -0.834 19.727 1.00 84.69 215 THR A N 1
ATOM 1740 C CA . THR A 1 215 ? 13.737 -1.714 20.204 1.00 84.69 215 THR A CA 1
ATOM 1741 C C . THR A 1 215 ? 13.513 -3.159 19.766 1.00 84.69 215 THR A C 1
ATOM 1743 O O . THR A 1 215 ? 14.439 -3.800 19.265 1.00 84.69 215 THR A O 1
ATOM 1746 N N . HIS A 1 216 ? 12.287 -3.677 19.872 1.00 86.56 216 HIS A N 1
ATOM 1747 C CA . HIS A 1 216 ? 11.954 -5.012 19.375 1.00 86.56 216 HIS A CA 1
ATOM 1748 C C . HIS A 1 216 ? 12.176 -5.105 17.861 1.00 86.56 216 HIS A C 1
ATOM 1750 O O . HIS A 1 216 ? 12.865 -5.994 17.369 1.00 86.56 216 HIS A O 1
ATOM 1756 N N . HIS A 1 217 ? 11.675 -4.129 17.111 1.00 82.44 217 HIS A N 1
ATOM 1757 C CA . HIS A 1 217 ? 11.794 -4.109 15.662 1.00 82.44 217 HIS A CA 1
ATOM 1758 C C . HIS A 1 217 ? 13.240 -3.903 15.187 1.00 82.44 217 HIS A C 1
ATOM 1760 O O . HIS A 1 217 ? 13.588 -4.366 14.105 1.00 82.44 217 HIS A O 1
ATOM 1766 N N . PHE A 1 218 ? 14.083 -3.214 15.960 1.00 82.31 218 PHE A N 1
ATOM 1767 C CA . PHE A 1 218 ? 15.514 -3.052 15.693 1.00 82.31 218 PHE A CA 1
ATOM 1768 C C . PHE A 1 218 ? 16.296 -4.333 15.994 1.00 82.31 218 PHE A C 1
ATOM 1770 O O . PHE A 1 218 ? 17.160 -4.720 15.218 1.00 82.31 218 PHE A O 1
ATOM 1777 N N . THR A 1 219 ? 15.979 -5.017 17.095 1.00 84.56 219 THR A N 1
ATOM 1778 C CA . THR A 1 219 ? 16.672 -6.253 17.502 1.00 84.56 219 THR A CA 1
ATOM 1779 C C . THR A 1 219 ? 16.326 -7.450 16.620 1.00 84.56 219 THR A C 1
ATOM 1781 O O . THR A 1 219 ? 17.182 -8.297 16.387 1.00 84.56 219 THR A O 1
ATOM 1784 N N . GLN A 1 220 ? 15.092 -7.522 16.113 1.00 85.19 220 GLN A N 1
ATOM 1785 C CA . GLN A 1 220 ? 14.647 -8.596 15.218 1.00 85.19 220 GLN A CA 1
ATOM 1786 C C . GLN A 1 220 ? 15.017 -8.369 13.746 1.00 85.19 220 GLN A C 1
ATOM 1788 O O . GLN A 1 220 ? 14.897 -9.291 12.938 1.00 85.19 220 GLN A O 1
ATOM 1793 N N . ARG A 1 221 ? 15.428 -7.151 13.371 1.00 83.94 221 ARG A N 1
ATOM 1794 C CA . ARG A 1 221 ? 15.771 -6.822 11.985 1.00 83.94 221 ARG A CA 1
ATOM 1795 C C . ARG A 1 221 ? 17.004 -7.576 11.527 1.00 83.94 221 ARG A C 1
ATOM 1797 O O . ARG A 1 221 ? 18.041 -7.560 12.187 1.00 83.94 221 ARG A O 1
ATOM 1804 N N . ARG A 1 222 ? 16.901 -8.158 10.335 1.00 85.00 222 ARG A N 1
ATOM 1805 C CA . ARG A 1 222 ? 18.040 -8.719 9.614 1.00 85.00 222 ARG A CA 1
ATOM 1806 C C . ARG A 1 222 ? 18.085 -8.097 8.236 1.00 85.00 222 ARG A C 1
ATOM 1808 O O . ARG A 1 222 ? 17.152 -8.260 7.454 1.00 85.00 222 ARG A O 1
ATOM 1815 N N . ASP A 1 223 ? 19.178 -7.404 7.960 1.00 86.75 223 ASP A N 1
ATOM 1816 C CA . ASP A 1 223 ? 19.468 -6.900 6.628 1.00 86.75 223 ASP A CA 1
ATOM 1817 C C . ASP A 1 223 ? 20.191 -8.004 5.861 1.00 86.75 223 ASP A C 1
ATOM 1819 O O . ASP A 1 223 ? 21.294 -8.437 6.212 1.00 86.75 223 ASP A O 1
ATOM 1823 N N . LEU A 1 224 ? 19.492 -8.525 4.861 1.00 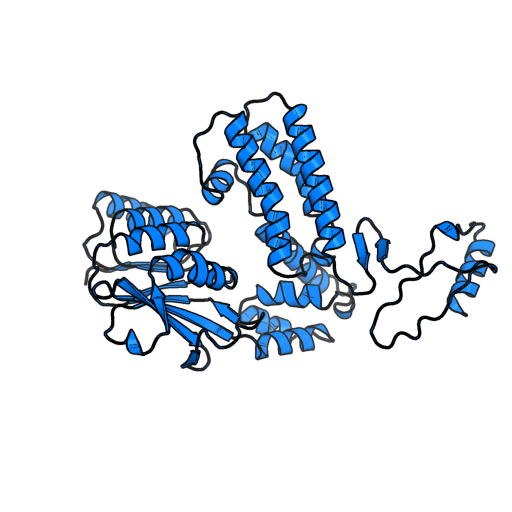88.38 224 LEU A N 1
ATOM 1824 C CA . LEU A 1 224 ? 19.895 -9.675 4.080 1.00 88.38 224 LEU A CA 1
ATOM 1825 C C . LEU A 1 224 ? 20.396 -9.234 2.708 1.00 88.38 224 LEU A C 1
ATOM 1827 O O . LEU A 1 224 ? 19.802 -8.387 2.035 1.00 88.38 224 LEU A O 1
ATOM 1831 N N . GLN A 1 225 ? 21.473 -9.877 2.283 1.00 88.06 225 GLN A N 1
ATOM 1832 C CA . GLN A 1 225 ? 21.947 -9.884 0.916 1.00 88.06 225 GLN A CA 1
ATOM 1833 C C . GLN A 1 225 ? 21.477 -11.167 0.231 1.00 88.06 225 GLN A C 1
ATOM 1835 O O . GLN A 1 225 ? 21.702 -12.267 0.740 1.00 88.06 225 GLN A O 1
ATOM 1840 N N . VAL A 1 226 ? 20.860 -11.018 -0.938 1.00 90.38 226 VAL A N 1
ATOM 1841 C CA . VAL A 1 226 ? 20.565 -12.120 -1.854 1.00 90.38 226 VAL A CA 1
ATOM 1842 C C . VAL A 1 226 ? 21.727 -12.252 -2.823 1.00 90.38 226 VAL A C 1
ATOM 1844 O O . VAL A 1 226 ? 22.037 -11.301 -3.534 1.00 90.38 226 VAL A O 1
ATOM 1847 N N . THR A 1 227 ? 22.349 -13.424 -2.873 1.00 87.88 227 THR A N 1
ATOM 1848 C CA . THR A 1 227 ? 23.337 -13.762 -3.900 1.00 87.88 227 THR A CA 1
ATOM 1849 C C . THR A 1 227 ? 22.685 -14.663 -4.941 1.00 87.88 227 THR A C 1
ATOM 1851 O O . THR A 1 227 ? 22.118 -15.695 -4.588 1.00 87.88 227 THR A O 1
ATOM 1854 N N . ILE A 1 228 ? 22.762 -14.266 -6.208 1.00 88.38 228 ILE A N 1
ATOM 1855 C CA . ILE A 1 228 ? 22.253 -14.995 -7.370 1.00 88.38 228 ILE A CA 1
ATOM 1856 C C . ILE A 1 228 ? 23.459 -15.534 -8.126 1.00 88.38 228 ILE A C 1
ATOM 1858 O O . ILE A 1 228 ? 24.295 -14.751 -8.572 1.00 88.38 228 ILE A O 1
ATOM 1862 N N . CYS A 1 229 ? 23.542 -16.851 -8.259 1.00 86.75 229 CYS A N 1
ATOM 1863 C CA . CYS A 1 229 ? 24.651 -17.535 -8.905 1.00 86.75 229 CYS A CA 1
ATOM 1864 C C . CYS A 1 229 ? 24.116 -18.445 -10.017 1.00 86.75 229 CYS A C 1
ATOM 1866 O O . CYS A 1 229 ? 23.670 -19.558 -9.725 1.00 86.75 229 CYS A O 1
ATOM 1868 N N . PRO A 1 230 ? 24.048 -17.954 -11.265 1.00 83.94 230 PRO A N 1
ATOM 1869 C CA . PRO A 1 230 ? 23.600 -18.760 -12.388 1.00 83.94 230 PRO A CA 1
ATOM 1870 C C . PRO A 1 230 ? 24.682 -19.761 -12.811 1.00 83.94 230 PRO A C 1
ATOM 1872 O O . PRO A 1 230 ? 25.847 -19.404 -12.959 1.00 83.94 230 PRO A O 1
ATOM 1875 N N . ASP A 1 231 ? 24.255 -20.996 -13.043 1.00 81.81 231 ASP A N 1
ATOM 1876 C CA . ASP A 1 231 ? 25.010 -22.089 -13.639 1.00 81.81 231 ASP A CA 1
ATOM 1877 C C . ASP A 1 231 ? 24.409 -22.389 -15.017 1.00 81.81 231 ASP A C 1
ATOM 1879 O O . ASP A 1 231 ? 23.296 -22.914 -15.139 1.00 81.81 231 ASP A O 1
ATOM 1883 N N . PHE A 1 232 ? 25.115 -21.979 -16.068 1.00 78.69 232 PHE A N 1
ATOM 1884 C CA . PHE A 1 232 ? 24.650 -22.150 -17.444 1.00 78.69 232 PHE A CA 1
ATOM 1885 C C . PHE A 1 232 ? 24.874 -23.561 -17.979 1.00 78.69 232 PHE A C 1
ATOM 1887 O O . PHE A 1 232 ? 24.190 -23.944 -18.927 1.00 78.69 232 PHE A O 1
ATOM 1894 N N . GLU A 1 233 ? 25.792 -24.327 -17.388 1.00 78.56 233 GLU A N 1
ATOM 1895 C CA . GLU A 1 233 ? 26.044 -25.709 -17.795 1.00 78.56 233 GLU A CA 1
ATOM 1896 C C . GLU A 1 233 ? 24.913 -26.611 -17.298 1.00 78.56 233 GLU A C 1
ATOM 1898 O O . GLU A 1 233 ? 24.380 -27.421 -18.057 1.00 78.56 233 GLU A O 1
ATOM 1903 N N . GLU A 1 234 ? 24.475 -26.406 -16.053 1.00 77.12 234 GLU A N 1
ATOM 1904 C CA . GLU A 1 234 ? 23.391 -27.185 -15.446 1.00 77.12 234 GLU A CA 1
ATOM 1905 C C . GLU A 1 234 ? 21.992 -26.565 -15.638 1.00 77.12 234 GLU A C 1
ATOM 1907 O O . GLU A 1 234 ? 20.984 -27.195 -15.311 1.00 77.12 234 GLU A O 1
ATOM 1912 N N . ASN A 1 235 ? 21.895 -25.343 -16.182 1.00 83.06 235 ASN A N 1
ATOM 1913 C CA . ASN A 1 235 ? 20.648 -24.565 -16.297 1.00 83.06 235 ASN A CA 1
ATOM 1914 C C . ASN A 1 235 ? 19.951 -24.350 -14.932 1.00 83.06 235 ASN A C 1
ATOM 1916 O O . ASN A 1 235 ? 18.716 -24.352 -14.801 1.00 83.06 235 ASN A O 1
ATOM 1920 N N . LEU A 1 236 ? 20.766 -24.179 -13.891 1.00 85.94 236 LEU A N 1
ATOM 1921 C CA . LEU A 1 236 ? 20.350 -23.998 -12.505 1.00 85.94 236 LEU A CA 1
ATOM 1922 C C . LEU A 1 236 ? 20.824 -22.647 -11.980 1.00 85.94 236 LEU A C 1
ATOM 1924 O O . LEU A 1 236 ? 21.874 -22.145 -12.340 1.00 85.94 236 LEU A O 1
ATOM 1928 N N . CYS A 1 237 ? 20.063 -22.049 -11.076 1.00 86.12 237 CYS A N 1
ATOM 1929 C CA . CYS A 1 237 ? 20.438 -20.840 -10.361 1.00 86.12 237 CYS A CA 1
ATOM 1930 C C . CYS A 1 237 ? 20.543 -21.152 -8.871 1.00 86.12 237 CYS A C 1
ATOM 1932 O O . CYS A 1 237 ? 19.537 -21.443 -8.218 1.00 86.12 237 CYS A O 1
ATOM 1934 N N . GLY A 1 238 ? 21.750 -21.040 -8.324 1.00 86.94 238 GLY A N 1
ATOM 1935 C CA . GLY A 1 238 ? 21.982 -21.011 -6.887 1.00 86.94 238 GLY A CA 1
ATOM 1936 C C . GLY A 1 238 ? 21.514 -19.680 -6.303 1.00 86.94 238 GLY A C 1
ATOM 1937 O O . GLY A 1 238 ? 21.922 -18.617 -6.769 1.00 86.94 238 GLY A O 1
ATOM 1938 N N . ILE A 1 239 ? 20.658 -19.719 -5.283 1.00 87.50 239 ILE A N 1
ATOM 1939 C CA . ILE A 1 239 ? 20.237 -18.528 -4.538 1.00 87.50 239 ILE A CA 1
ATOM 1940 C C . ILE A 1 239 ? 20.696 -18.671 -3.086 1.00 87.50 239 ILE A C 1
ATOM 1942 O O . ILE A 1 239 ? 20.395 -19.652 -2.404 1.00 87.50 239 ILE A O 1
ATOM 1946 N N . GLY A 1 240 ? 21.448 -17.681 -2.612 1.00 86.88 240 GLY A N 1
ATOM 1947 C CA . GLY A 1 240 ? 21.964 -17.611 -1.249 1.00 86.88 240 GLY A CA 1
ATOM 1948 C C . GLY A 1 240 ? 21.428 -16.407 -0.488 1.00 86.88 240 GLY A C 1
ATOM 1949 O O . GLY A 1 240 ? 21.238 -15.340 -1.067 1.00 86.88 240 GLY A O 1
ATOM 1950 N N . LEU A 1 241 ? 21.239 -16.562 0.824 1.00 88.06 241 LEU A N 1
ATOM 1951 C CA . LEU A 1 241 ? 20.938 -15.459 1.735 1.00 88.06 241 LEU A CA 1
ATOM 1952 C C . LEU A 1 241 ? 22.094 -15.263 2.714 1.00 88.06 241 LEU A C 1
ATOM 1954 O O . LEU A 1 241 ? 22.512 -16.201 3.395 1.00 88.06 241 LEU A O 1
ATOM 1958 N N . LEU A 1 242 ? 22.596 -14.038 2.814 1.00 84.81 242 LEU A N 1
ATOM 1959 C CA . LEU A 1 242 ? 23.646 -13.649 3.751 1.00 84.81 242 LEU A CA 1
ATOM 1960 C C . LEU A 1 242 ? 23.122 -12.551 4.674 1.00 84.81 242 LEU A C 1
ATOM 1962 O O . LEU A 1 242 ? 22.654 -11.522 4.202 1.00 84.81 242 LEU A O 1
ATOM 1966 N N . ASN A 1 243 ? 23.224 -12.742 5.987 1.00 85.12 243 ASN A N 1
ATOM 1967 C CA . ASN A 1 243 ? 22.958 -11.676 6.947 1.00 85.12 243 ASN A CA 1
ATOM 1968 C C . ASN A 1 243 ? 24.177 -10.755 7.030 1.00 85.12 243 ASN A C 1
ATOM 1970 O O . ASN A 1 243 ? 25.230 -11.173 7.516 1.00 85.12 243 ASN A O 1
ATOM 1974 N N . LEU A 1 244 ? 24.018 -9.508 6.588 1.00 79.50 244 LEU A N 1
ATOM 1975 C CA . LEU A 1 244 ? 25.100 -8.527 6.519 1.00 79.50 244 LEU A CA 1
ATOM 1976 C C . LEU A 1 244 ? 25.632 -8.128 7.901 1.00 79.50 244 LEU A C 1
ATOM 1978 O O . LEU A 1 244 ? 26.817 -7.847 8.038 1.00 79.50 244 LEU A O 1
ATOM 1982 N N . GLY A 1 245 ? 24.790 -8.153 8.939 1.00 73.12 245 GLY A N 1
ATOM 1983 C CA . GLY A 1 245 ? 25.195 -7.781 10.298 1.00 73.12 245 GLY A CA 1
ATOM 1984 C C . GLY A 1 245 ? 25.973 -8.872 11.039 1.00 73.12 245 GLY A C 1
ATOM 1985 O O . GLY A 1 245 ? 26.753 -8.572 11.936 1.00 73.12 245 GLY A O 1
ATOM 1986 N N . GLN A 1 246 ? 25.766 -10.142 10.680 1.00 73.50 246 GLN A N 1
ATOM 1987 C CA . GLN A 1 246 ? 26.402 -11.289 11.349 1.00 73.50 246 GLN A CA 1
ATOM 1988 C C . GLN A 1 246 ? 27.411 -12.026 10.464 1.00 73.50 246 GLN A C 1
ATOM 1990 O O . GLN A 1 246 ? 28.065 -12.954 10.935 1.00 73.50 246 GLN A O 1
ATOM 1995 N N . ASN A 1 247 ? 27.499 -11.659 9.182 1.00 72.75 247 ASN A N 1
ATOM 1996 C CA . ASN A 1 247 ? 28.248 -12.371 8.150 1.00 72.75 247 ASN A CA 1
ATOM 1997 C C . ASN A 1 247 ? 27.958 -13.890 8.139 1.00 72.75 247 ASN A C 1
ATOM 1999 O O . ASN A 1 247 ? 28.843 -14.724 7.943 1.00 72.75 247 ASN A O 1
ATOM 2003 N N . ARG A 1 248 ? 26.698 -14.260 8.412 1.00 73.25 248 ARG A N 1
ATOM 2004 C CA . ARG A 1 248 ? 26.225 -15.651 8.486 1.00 73.25 248 ARG A CA 1
ATOM 2005 C C . ARG A 1 248 ? 25.289 -15.961 7.329 1.00 73.25 248 ARG A C 1
ATOM 2007 O O . ARG A 1 248 ? 24.382 -15.185 7.027 1.00 73.25 248 ARG A O 1
ATOM 2014 N N . ARG A 1 249 ? 25.501 -17.118 6.699 1.00 70.94 249 ARG A N 1
ATOM 2015 C CA . ARG A 1 249 ? 24.632 -17.628 5.633 1.00 70.94 249 ARG A CA 1
ATOM 2016 C C . ARG A 1 249 ? 23.358 -18.215 6.232 1.00 70.94 249 ARG A C 1
ATOM 2018 O O . ARG A 1 249 ? 23.404 -18.899 7.252 1.00 70.94 249 ARG A O 1
ATOM 2025 N N . HIS A 1 250 ? 22.238 -17.962 5.574 1.00 72.62 250 HIS A N 1
ATOM 2026 C CA . HIS A 1 250 ? 20.936 -18.507 5.918 1.00 72.62 250 HIS A CA 1
ATOM 2027 C C . HIS A 1 250 ? 20.420 -19.369 4.765 1.00 72.62 250 HIS A C 1
ATOM 2029 O O . HIS A 1 250 ? 20.544 -19.011 3.596 1.00 72.62 250 HIS A O 1
ATOM 2035 N N . SER A 1 251 ? 19.839 -20.514 5.115 1.00 69.12 251 SER A N 1
ATOM 2036 C CA . SER A 1 251 ? 19.091 -21.348 4.175 1.00 69.12 251 SER A CA 1
ATOM 2037 C C . SER A 1 251 ? 17.751 -20.683 3.851 1.00 69.12 251 SER A C 1
ATOM 2039 O O . SER A 1 251 ? 17.117 -20.119 4.745 1.00 69.12 251 SER A O 1
ATOM 2041 N N . LEU A 1 252 ? 17.313 -20.779 2.594 1.00 70.50 252 LEU A N 1
ATOM 2042 C CA . LEU A 1 252 ? 15.978 -20.358 2.153 1.00 70.50 252 LEU A CA 1
ATOM 2043 C C . LEU A 1 252 ? 14.877 -21.270 2.714 1.00 70.50 252 LEU A C 1
ATOM 2045 O O . LEU A 1 252 ? 13.724 -20.853 2.794 1.00 70.50 252 LEU A O 1
ATOM 2049 N N . LYS A 1 253 ? 15.226 -22.486 3.159 1.00 60.59 253 LYS A N 1
ATOM 2050 C CA . LYS A 1 253 ? 14.321 -23.389 3.893 1.00 60.59 253 LYS A CA 1
ATOM 2051 C C . LYS A 1 253 ? 13.970 -22.881 5.290 1.00 60.59 253 LYS A C 1
ATOM 2053 O O . LYS A 1 253 ? 12.948 -23.287 5.840 1.00 60.59 253 LYS A O 1
ATOM 2058 N N . ASN A 1 254 ? 14.786 -22.001 5.875 1.00 64.69 254 ASN A N 1
ATOM 2059 C CA . ASN A 1 254 ? 14.422 -21.350 7.127 1.00 64.69 254 ASN A CA 1
ATOM 2060 C C . ASN A 1 254 ? 13.390 -20.259 6.841 1.00 64.69 254 ASN A C 1
ATOM 2062 O O . ASN A 1 254 ? 13.590 -19.422 5.964 1.00 64.69 254 ASN A O 1
ATOM 2066 N N . ALA A 1 255 ? 12.299 -20.249 7.608 1.00 63.62 255 ALA A N 1
ATOM 2067 C CA . ALA A 1 255 ? 11.245 -19.260 7.438 1.00 63.62 255 ALA A CA 1
ATOM 2068 C C . ALA A 1 255 ? 11.809 -17.834 7.579 1.00 63.62 255 ALA A C 1
ATOM 2070 O O . ALA A 1 255 ? 12.343 -17.463 8.630 1.00 63.62 255 ALA A O 1
ATOM 2071 N N . LEU A 1 256 ? 11.679 -17.044 6.510 1.00 78.19 256 LEU A N 1
ATOM 2072 C CA . LEU A 1 256 ? 11.908 -15.605 6.554 1.00 78.19 256 LEU A CA 1
ATOM 2073 C C . LEU A 1 256 ? 10.880 -14.971 7.497 1.00 78.19 256 LEU A C 1
ATOM 2075 O O . LEU A 1 256 ? 9.686 -15.273 7.461 1.00 78.19 256 LEU A O 1
ATOM 2079 N N . SER A 1 257 ? 11.369 -14.106 8.369 1.00 81.19 257 SER A N 1
ATOM 2080 C CA . SER A 1 257 ? 10.574 -13.324 9.301 1.00 81.19 257 SER A CA 1
ATOM 2081 C C . SER A 1 257 ? 9.957 -12.119 8.596 1.00 81.19 257 SER A C 1
ATOM 2083 O O . SER A 1 257 ? 10.521 -11.578 7.647 1.00 81.19 257 SER A O 1
ATOM 2085 N N . LYS A 1 258 ? 8.849 -11.599 9.141 1.00 77.19 258 LYS A N 1
ATOM 2086 C CA . LYS A 1 258 ? 8.286 -10.301 8.728 1.00 77.19 258 LYS A CA 1
ATOM 2087 C C . LYS A 1 258 ? 9.230 -9.110 8.981 1.00 77.19 258 LYS A C 1
ATOM 2089 O O . LYS A 1 258 ? 8.901 -8.004 8.581 1.00 77.19 258 LYS A O 1
ATOM 2094 N N . TYR A 1 259 ? 10.348 -9.328 9.683 1.00 80.56 259 TYR A N 1
ATOM 2095 C CA . TYR A 1 259 ? 11.374 -8.333 10.009 1.00 80.56 259 TYR A CA 1
ATOM 2096 C C . TYR A 1 259 ? 12.628 -8.416 9.116 1.00 80.56 259 TYR A C 1
ATOM 2098 O O . TYR A 1 259 ? 13.525 -7.583 9.258 1.00 80.56 259 TYR A O 1
ATOM 2106 N N . ASP A 1 260 ? 12.693 -9.387 8.199 1.00 85.62 260 ASP A N 1
ATOM 2107 C CA . ASP A 1 260 ? 13.839 -9.585 7.304 1.00 85.62 260 ASP A CA 1
ATOM 2108 C C . ASP A 1 260 ? 13.766 -8.685 6.083 1.00 85.62 260 ASP A C 1
ATOM 2110 O O . ASP A 1 260 ? 12.825 -8.793 5.306 1.00 85.62 260 ASP A O 1
ATOM 2114 N N . ARG A 1 261 ? 14.787 -7.863 5.857 1.00 85.81 261 ARG A N 1
ATOM 2115 C CA . ARG A 1 261 ? 14.816 -6.910 4.745 1.00 85.81 261 ARG A CA 1
ATOM 2116 C C . ARG A 1 261 ? 15.866 -7.312 3.732 1.00 85.81 261 ARG A C 1
ATOM 2118 O O . ARG A 1 261 ? 17.021 -7.512 4.092 1.00 85.81 261 ARG A O 1
ATOM 2125 N N . ILE A 1 262 ? 15.495 -7.369 2.460 1.00 88.38 262 ILE A N 1
ATOM 2126 C CA . ILE A 1 262 ? 16.463 -7.614 1.387 1.00 88.38 262 ILE A CA 1
ATOM 2127 C C . ILE A 1 262 ? 17.021 -6.285 0.929 1.00 88.38 262 ILE A C 1
ATOM 2129 O O . ILE A 1 262 ? 16.383 -5.584 0.155 1.00 88.38 262 ILE A O 1
ATOM 2133 N N . VAL A 1 263 ? 18.195 -5.930 1.433 1.00 87.38 263 VAL A N 1
ATOM 2134 C CA . VAL A 1 263 ? 18.821 -4.636 1.145 1.00 87.38 263 VAL A CA 1
ATOM 2135 C C . VAL A 1 263 ? 19.750 -4.710 -0.057 1.00 87.38 263 VAL A C 1
ATOM 2137 O O . VAL A 1 263 ? 19.848 -3.743 -0.798 1.00 87.38 263 VAL A O 1
ATOM 2140 N N . THR A 1 264 ? 20.378 -5.859 -0.307 1.00 87.81 264 THR A N 1
ATOM 2141 C CA . THR A 1 264 ? 21.379 -5.991 -1.370 1.00 87.81 264 THR A CA 1
ATOM 2142 C C . THR A 1 264 ? 21.085 -7.208 -2.225 1.00 87.81 264 THR A C 1
ATOM 2144 O O . THR A 1 264 ? 20.810 -8.290 -1.709 1.00 87.81 264 THR A O 1
ATOM 2147 N N . ILE A 1 265 ? 21.191 -7.046 -3.537 1.00 90.19 265 ILE A N 1
ATOM 2148 C CA . ILE A 1 265 ? 21.187 -8.142 -4.497 1.00 90.19 265 ILE A CA 1
ATOM 2149 C C . ILE A 1 265 ? 22.548 -8.155 -5.177 1.00 90.19 265 ILE A C 1
ATOM 2151 O O . ILE A 1 265 ? 22.986 -7.148 -5.736 1.00 90.19 265 ILE A O 1
ATOM 2155 N N . VAL A 1 266 ? 23.212 -9.300 -5.093 1.00 87.81 266 VAL A N 1
ATOM 2156 C CA . VAL A 1 266 ? 24.521 -9.541 -5.684 1.00 87.81 266 VAL A CA 1
ATOM 2157 C C . VAL A 1 266 ? 24.405 -10.641 -6.714 1.00 87.81 266 VAL A C 1
ATOM 2159 O O . VAL A 1 266 ? 23.860 -11.704 -6.431 1.00 87.81 266 VAL A O 1
ATOM 2162 N N . LEU A 1 267 ? 24.950 -10.397 -7.895 1.00 85.19 267 LEU A N 1
ATOM 2163 C CA . LEU A 1 267 ? 25.151 -11.434 -8.892 1.00 85.19 267 LEU A CA 1
ATOM 2164 C C . LEU A 1 267 ? 26.573 -11.991 -8.760 1.00 85.19 267 LEU A C 1
ATOM 2166 O O . LEU A 1 267 ? 27.522 -11.229 -8.902 1.00 85.19 267 LEU A O 1
ATOM 2170 N N . ASP A 1 268 ? 26.734 -13.279 -8.472 1.00 79.56 268 ASP A N 1
ATOM 2171 C CA . ASP A 1 268 ? 28.038 -13.931 -8.291 1.00 79.56 268 ASP A CA 1
ATOM 2172 C C . ASP A 1 268 ? 28.260 -15.015 -9.355 1.00 79.56 268 ASP A C 1
ATOM 2174 O O . ASP A 1 268 ? 27.342 -15.749 -9.705 1.00 79.56 268 ASP A O 1
ATOM 2178 N N . HIS A 1 269 ? 29.488 -15.114 -9.857 1.00 66.75 269 HIS A N 1
ATOM 2179 C CA . HIS A 1 269 ? 29.910 -16.019 -10.938 1.00 66.75 269 HIS A CA 1
ATOM 2180 C C . HIS A 1 269 ? 30.935 -17.065 -10.455 1.00 66.75 269 HIS A C 1
ATOM 2182 O O . HIS A 1 269 ? 31.626 -17.687 -11.257 1.00 66.75 269 HIS A O 1
ATOM 2188 N N . GLY A 1 270 ? 31.138 -17.194 -9.140 1.00 57.53 270 GLY A N 1
ATOM 2189 C CA . GLY A 1 270 ? 32.115 -18.121 -8.564 1.00 57.53 270 GLY A CA 1
ATOM 2190 C C . GLY A 1 270 ? 31.624 -19.571 -8.452 1.00 57.53 270 GLY A C 1
ATOM 2191 O O . GLY A 1 270 ? 30.442 -19.812 -8.238 1.00 57.53 270 GLY A O 1
ATOM 2192 N N . GLU A 1 271 ? 32.575 -20.514 -8.478 1.00 50.44 271 GLU A N 1
ATOM 2193 C CA . GLU A 1 271 ? 32.503 -21.994 -8.335 1.00 50.44 271 GLU A CA 1
ATOM 2194 C C . GLU A 1 271 ? 31.813 -22.530 -7.045 1.00 50.44 271 GLU A C 1
ATOM 2196 O O . GLU A 1 271 ? 32.086 -23.631 -6.575 1.00 50.44 271 GLU A O 1
ATOM 2201 N N . ASN A 1 272 ? 30.940 -21.752 -6.402 1.00 54.06 272 ASN A N 1
ATOM 2202 C CA . ASN A 1 272 ? 30.283 -22.071 -5.131 1.00 54.06 272 ASN A CA 1
ATOM 2203 C C . ASN A 1 272 ? 28.760 -22.243 -5.253 1.00 54.06 272 ASN A C 1
ATOM 2205 O O . ASN A 1 272 ? 28.071 -22.154 -4.232 1.00 54.06 272 ASN A O 1
ATOM 2209 N N . THR A 1 273 ? 28.228 -22.531 -6.446 1.00 55.34 273 THR A N 1
ATOM 2210 C CA . THR A 1 273 ? 26.812 -22.908 -6.657 1.00 55.34 273 THR A CA 1
ATOM 2211 C C . THR A 1 273 ? 26.377 -24.023 -5.698 1.00 55.34 273 THR A C 1
ATOM 2213 O O . THR A 1 273 ? 25.307 -23.933 -5.101 1.00 55.34 273 THR A O 1
ATOM 2216 N N . ALA A 1 274 ? 27.270 -24.977 -5.407 1.00 57.28 274 ALA A N 1
ATOM 2217 C CA . ALA A 1 274 ? 27.075 -26.059 -4.435 1.00 57.28 274 ALA A CA 1
ATOM 2218 C C . ALA A 1 274 ? 26.821 -25.605 -2.977 1.00 57.28 274 ALA A C 1
ATOM 2220 O O . ALA A 1 274 ? 26.363 -26.395 -2.152 1.00 57.28 274 ALA A O 1
ATOM 2221 N N . LYS A 1 275 ? 27.122 -24.347 -2.620 1.00 66.38 275 LYS A N 1
ATOM 2222 C CA . LYS A 1 275 ? 26.866 -23.786 -1.276 1.00 66.38 275 LYS A CA 1
ATOM 2223 C C . LYS A 1 275 ? 25.516 -23.075 -1.165 1.00 66.38 275 LYS A C 1
ATOM 2225 O O . LYS A 1 275 ? 25.198 -22.562 -0.087 1.00 66.38 275 LYS A O 1
ATOM 2230 N N . TYR A 1 276 ? 24.767 -22.993 -2.259 1.00 77.44 276 TYR A N 1
ATOM 2231 C CA . TYR A 1 276 ? 23.485 -22.308 -2.341 1.00 77.44 276 TYR A CA 1
ATOM 2232 C C . TYR A 1 276 ? 22.367 -23.292 -2.655 1.00 77.44 276 TYR A C 1
ATOM 2234 O O . TYR A 1 276 ? 22.600 -24.403 -3.123 1.00 77.44 276 TYR A O 1
ATOM 2242 N N . GLU A 1 277 ? 21.132 -22.889 -2.371 1.00 83.44 277 GLU A N 1
ATOM 2243 C CA . GLU A 1 277 ? 19.990 -23.687 -2.801 1.00 83.44 277 GLU A CA 1
ATOM 2244 C C . GLU A 1 277 ? 19.792 -23.466 -4.297 1.00 83.44 277 GLU A C 1
ATOM 2246 O O . GLU A 1 277 ? 19.630 -22.328 -4.743 1.00 83.44 277 GLU A O 1
ATOM 2251 N N . SER A 1 278 ? 19.861 -24.550 -5.064 1.00 86.38 278 SER A N 1
ATOM 2252 C CA . SER A 1 278 ? 19.722 -24.529 -6.512 1.00 86.38 278 SER A CA 1
ATOM 2253 C C . SER A 1 278 ? 18.257 -24.649 -6.926 1.00 86.38 278 SER A C 1
ATOM 2255 O O . SER A 1 278 ? 17.483 -25.446 -6.393 1.00 86.38 278 SER A O 1
ATOM 2257 N N . PHE A 1 279 ? 17.874 -23.837 -7.903 1.00 87.00 279 PHE A N 1
ATOM 2258 C CA . PHE A 1 279 ? 16.547 -23.827 -8.510 1.00 87.00 279 PHE A CA 1
ATOM 2259 C C . PHE A 1 279 ? 16.693 -23.818 -10.027 1.00 87.00 279 PHE A C 1
ATOM 2261 O O . PHE A 1 279 ? 17.674 -23.292 -10.541 1.00 87.00 279 PHE A O 1
ATOM 2268 N N . SER A 1 280 ? 15.702 -24.313 -10.769 1.00 89.94 280 SER A N 1
ATOM 2269 C CA . SER A 1 280 ? 15.669 -24.051 -12.212 1.00 89.94 280 SER A CA 1
ATOM 2270 C C . SER A 1 280 ? 15.564 -22.545 -12.478 1.00 89.94 280 SER A C 1
ATOM 2272 O O . SER A 1 280 ? 14.937 -21.823 -11.693 1.00 89.94 280 SER A O 1
ATOM 2274 N N . PHE A 1 281 ? 16.122 -22.068 -13.594 1.00 88.56 281 PHE A N 1
ATOM 2275 C CA . PHE A 1 281 ? 16.011 -20.660 -14.003 1.00 88.56 281 PHE A CA 1
ATOM 2276 C C . PHE A 1 281 ? 14.565 -20.146 -13.989 1.00 88.56 281 PHE A C 1
ATOM 2278 O O . PHE A 1 281 ? 14.290 -19.080 -13.435 1.00 88.56 281 PHE A O 1
ATOM 2285 N N . GLU A 1 282 ? 13.617 -20.937 -14.495 1.00 87.81 282 GLU A N 1
ATOM 2286 C CA . GLU A 1 282 ? 12.193 -20.591 -14.475 1.00 87.81 282 GLU A CA 1
ATOM 2287 C C . GLU A 1 282 ? 11.663 -20.409 -13.043 1.00 87.81 282 GLU A C 1
ATOM 2289 O O . GLU A 1 282 ? 10.996 -19.418 -12.740 1.00 87.81 282 GLU A O 1
ATOM 2294 N N . THR A 1 283 ? 11.980 -21.332 -12.131 1.00 88.56 283 THR A N 1
ATOM 2295 C CA . THR A 1 283 ? 11.512 -21.274 -10.736 1.00 88.56 283 THR A CA 1
ATOM 2296 C C . THR A 1 283 ? 12.126 -20.089 -9.993 1.00 88.56 283 THR A C 1
ATOM 2298 O O . THR A 1 283 ? 11.426 -19.388 -9.253 1.00 88.56 283 THR A O 1
ATOM 2301 N N . ALA A 1 284 ? 13.417 -19.839 -10.217 1.00 87.75 284 ALA A N 1
ATOM 2302 C CA . ALA A 1 284 ? 14.133 -18.707 -9.649 1.00 87.75 284 ALA A CA 1
ATOM 2303 C C . ALA A 1 284 ? 13.478 -17.376 -10.054 1.00 87.75 284 ALA A C 1
ATOM 2305 O O . ALA A 1 284 ? 13.131 -16.573 -9.185 1.00 87.75 284 ALA A O 1
ATOM 2306 N N . LEU A 1 285 ? 13.235 -17.175 -11.353 1.00 87.50 285 LEU A N 1
ATOM 2307 C CA . LEU A 1 285 ? 12.698 -15.927 -11.903 1.00 87.50 285 LEU A CA 1
ATOM 2308 C C . LEU A 1 285 ? 11.206 -15.718 -11.610 1.00 87.50 285 LEU A C 1
ATOM 2310 O O . LEU A 1 285 ? 10.780 -14.587 -11.381 1.00 87.50 285 LEU A O 1
ATOM 2314 N N . THR A 1 286 ? 10.395 -16.781 -11.601 1.00 86.69 286 THR A N 1
ATOM 2315 C CA . THR A 1 286 ? 8.927 -16.653 -11.495 1.00 86.69 286 THR A CA 1
ATOM 2316 C C . THR A 1 286 ? 8.385 -16.766 -10.073 1.00 86.69 286 THR A C 1
ATOM 2318 O O . THR A 1 286 ? 7.310 -16.231 -9.791 1.00 86.69 286 THR A O 1
ATOM 2321 N N . LYS A 1 287 ? 9.100 -17.445 -9.167 1.00 86.69 287 LYS A N 1
ATOM 2322 C CA . LYS A 1 287 ? 8.629 -17.712 -7.798 1.00 86.69 287 LYS A CA 1
ATOM 2323 C C . LYS A 1 287 ? 9.570 -17.139 -6.749 1.00 86.69 287 LYS A C 1
ATOM 2325 O O . LYS A 1 287 ? 9.146 -16.307 -5.953 1.00 86.69 287 LYS A O 1
ATOM 2330 N N . VAL A 1 288 ? 10.838 -17.551 -6.757 1.00 88.38 288 VAL A N 1
ATOM 2331 C CA . VAL A 1 288 ? 11.758 -17.269 -5.641 1.00 88.38 288 VAL A CA 1
ATOM 2332 C C . VAL A 1 288 ? 12.124 -15.788 -5.578 1.00 88.38 288 VAL A C 1
ATOM 2334 O O . VAL A 1 288 ? 11.874 -15.135 -4.565 1.00 88.38 288 VAL A O 1
ATOM 2337 N N . LEU A 1 289 ? 12.658 -15.228 -6.666 1.00 87.94 289 LEU A N 1
ATOM 2338 C CA . LEU A 1 289 ? 13.085 -13.830 -6.705 1.00 87.94 289 LEU A CA 1
ATOM 2339 C C . LEU A 1 289 ? 11.919 -12.849 -6.493 1.00 87.94 289 LEU A C 1
ATOM 2341 O O . LEU A 1 289 ? 12.078 -11.953 -5.670 1.00 87.94 289 LEU A O 1
ATOM 2345 N N . PRO A 1 290 ? 10.728 -13.005 -7.109 1.00 88.19 290 PRO A N 1
ATOM 2346 C CA . PRO A 1 290 ? 9.586 -12.138 -6.811 1.00 88.19 290 PRO A CA 1
ATOM 2347 C C . PRO A 1 290 ? 9.162 -12.157 -5.335 1.00 88.19 290 PRO A C 1
ATOM 2349 O O . PRO A 1 290 ? 8.826 -11.109 -4.780 1.00 88.19 290 PRO A O 1
ATOM 2352 N N . SER A 1 291 ? 9.188 -13.326 -4.686 1.00 85.25 291 SER A N 1
ATOM 2353 C CA . SER A 1 291 ? 8.893 -13.447 -3.254 1.00 85.25 291 SER A CA 1
ATOM 2354 C C . SER A 1 291 ? 9.942 -12.744 -2.396 1.00 85.25 291 SER A C 1
ATOM 2356 O O . SER A 1 291 ? 9.579 -12.015 -1.476 1.00 85.25 291 SER A O 1
ATOM 2358 N N . LEU A 1 292 ? 11.224 -12.892 -2.725 1.00 86.19 292 LEU A N 1
ATOM 2359 C CA . LEU A 1 292 ? 12.317 -12.195 -2.049 1.00 86.19 292 LEU A CA 1
ATOM 2360 C C . LEU A 1 292 ? 12.212 -10.673 -2.235 1.00 86.19 292 LEU A C 1
ATOM 2362 O O . LEU A 1 292 ? 12.223 -9.925 -1.262 1.00 86.19 292 LEU A O 1
ATOM 2366 N N . LEU A 1 293 ? 11.988 -10.205 -3.462 1.00 83.31 293 LEU A N 1
ATOM 2367 C CA . LEU A 1 293 ? 11.794 -8.785 -3.769 1.00 83.31 293 LEU A CA 1
ATOM 2368 C C . LEU A 1 293 ? 10.588 -8.169 -3.043 1.00 83.31 293 LEU A C 1
ATOM 2370 O O . LEU A 1 293 ? 10.546 -6.963 -2.841 1.00 83.31 293 LEU A O 1
ATOM 2374 N N . SER A 1 294 ? 9.611 -8.962 -2.591 1.00 81.81 294 SER A N 1
ATOM 2375 C CA . SER A 1 294 ? 8.526 -8.432 -1.751 1.00 81.81 294 SER A CA 1
ATOM 2376 C C . SER A 1 294 ? 8.998 -7.941 -0.371 1.00 81.81 294 SER A C 1
ATOM 2378 O O . SER A 1 294 ? 8.301 -7.150 0.265 1.00 81.81 294 SER A O 1
ATOM 2380 N N . LEU A 1 295 ? 10.188 -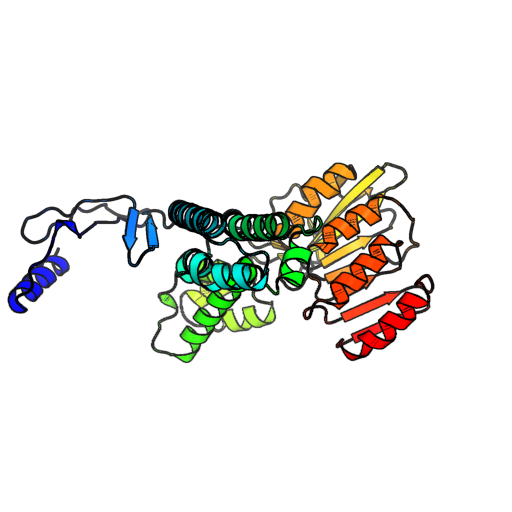8.375 0.060 1.00 82.00 295 LEU A N 1
ATOM 2381 C CA . LEU A 1 295 ? 10.854 -7.995 1.307 1.00 82.00 295 LEU A CA 1
ATOM 2382 C C . LEU A 1 295 ? 11.923 -6.909 1.106 1.00 82.00 295 LEU A C 1
ATOM 2384 O O . LEU A 1 295 ? 12.634 -6.570 2.054 1.00 82.00 295 LEU A O 1
ATOM 2388 N N . SER A 1 296 ? 12.079 -6.360 -0.104 1.00 79.00 296 SER A N 1
ATOM 2389 C CA . SER A 1 296 ? 13.040 -5.280 -0.325 1.00 79.00 296 SER A CA 1
ATOM 2390 C C . SER A 1 296 ? 12.520 -3.956 0.254 1.00 79.00 296 SER A C 1
ATOM 2392 O O . SER A 1 296 ? 11.377 -3.569 -0.030 1.00 79.00 296 SER A O 1
ATOM 2394 N N . PRO A 1 297 ? 13.333 -3.222 1.034 1.00 69.69 297 PRO A N 1
ATOM 2395 C CA . PRO A 1 297 ? 13.003 -1.876 1.463 1.00 69.69 297 PRO A CA 1
ATOM 2396 C C . PRO A 1 297 ? 13.141 -0.893 0.290 1.00 69.69 297 PRO A C 1
ATOM 2398 O O . PRO A 1 297 ? 13.350 -1.275 -0.859 1.00 69.69 297 PRO A O 1
ATOM 2401 N N . VAL A 1 298 ? 12.980 0.400 0.574 1.00 64.69 298 VAL A N 1
ATOM 2402 C CA . VAL A 1 298 ? 13.097 1.466 -0.436 1.00 64.69 298 VAL A CA 1
ATOM 2403 C C . VAL A 1 298 ? 14.533 1.609 -0.971 1.00 64.69 298 VAL A C 1
ATOM 2405 O O . VAL A 1 298 ? 14.705 2.004 -2.121 1.00 64.69 298 VAL A O 1
ATOM 2408 N N . ASP A 1 299 ? 15.529 1.209 -0.178 1.00 73.56 299 ASP A N 1
ATOM 2409 C CA . ASP A 1 299 ? 16.957 1.357 -0.472 1.00 73.56 299 ASP A CA 1
ATOM 2410 C C . ASP A 1 299 ? 17.578 0.037 -0.922 1.00 73.56 299 ASP A C 1
ATOM 2412 O O . ASP A 1 299 ? 18.381 -0.572 -0.217 1.00 73.56 299 ASP A O 1
ATOM 2416 N N . LEU A 1 300 ? 17.166 -0.439 -2.092 1.00 84.31 300 LEU A N 1
ATOM 2417 C CA . LEU A 1 300 ? 17.733 -1.649 -2.669 1.00 84.31 300 LEU A CA 1
ATOM 2418 C C . LEU A 1 300 ? 19.057 -1.331 -3.382 1.00 84.31 300 LEU A C 1
ATOM 2420 O O . LEU A 1 300 ? 19.133 -0.406 -4.199 1.00 84.31 300 LEU A O 1
ATOM 2424 N N . PHE A 1 301 ? 20.088 -2.122 -3.093 1.00 86.62 301 PHE A N 1
ATOM 2425 C CA . PHE A 1 301 ? 21.414 -2.045 -3.701 1.00 86.62 301 PHE A CA 1
ATOM 2426 C C . PHE A 1 301 ? 21.594 -3.190 -4.701 1.00 86.62 301 PHE A C 1
ATOM 2428 O O . PHE A 1 301 ? 21.368 -4.353 -4.367 1.00 86.62 301 PHE A O 1
ATOM 2435 N N . TRP A 1 302 ? 22.031 -2.872 -5.918 1.00 87.00 302 TRP A N 1
ATOM 2436 C CA . TRP A 1 302 ? 22.441 -3.857 -6.920 1.00 87.00 302 TRP A CA 1
ATOM 2437 C C . TRP A 1 302 ? 23.957 -3.855 -7.073 1.00 87.00 302 TRP A C 1
ATOM 2439 O O . TRP A 1 302 ? 24.559 -2.791 -7.244 1.00 87.00 302 TRP A O 1
ATOM 2449 N N . ALA A 1 303 ? 24.568 -5.037 -7.051 1.00 83.06 303 ALA A N 1
ATOM 2450 C CA . ALA A 1 303 ? 25.984 -5.208 -7.344 1.00 83.06 303 ALA A CA 1
ATOM 2451 C C . ALA A 1 303 ? 26.254 -6.470 -8.176 1.00 83.06 303 ALA A C 1
ATOM 2453 O O . ALA A 1 303 ? 25.596 -7.495 -8.017 1.00 83.06 303 ALA A O 1
ATOM 2454 N N . PHE A 1 304 ? 27.273 -6.407 -9.030 1.00 78.00 304 PHE A N 1
ATOM 2455 C CA . PHE A 1 304 ? 27.793 -7.560 -9.766 1.00 78.00 304 PHE A CA 1
ATOM 2456 C C . PHE A 1 304 ? 29.114 -8.061 -9.154 1.00 78.00 304 PHE A C 1
ATOM 2458 O O . PHE A 1 304 ? 29.859 -7.296 -8.536 1.00 78.00 304 PHE A O 1
ATOM 2465 N N . GLY A 1 305 ? 29.398 -9.347 -9.348 1.00 63.88 305 GLY A N 1
ATOM 2466 C CA . GLY A 1 305 ? 30.636 -10.033 -8.986 1.00 63.88 305 GLY A CA 1
ATOM 2467 C C . GLY A 1 305 ? 31.668 -10.002 -10.117 1.00 63.88 305 GLY A C 1
ATOM 2468 O O . GLY A 1 305 ? 31.323 -9.947 -11.290 1.00 63.88 305 GLY A O 1
ATOM 2469 N N . ALA A 1 306 ? 32.955 -10.033 -9.769 1.00 53.28 306 ALA A N 1
ATOM 2470 C CA . ALA A 1 306 ? 34.057 -9.578 -10.624 1.00 53.28 306 ALA A CA 1
ATOM 2471 C C . ALA A 1 306 ? 34.286 -10.332 -11.960 1.00 53.28 306 ALA A C 1
ATOM 2473 O O . ALA A 1 306 ? 34.922 -9.766 -12.853 1.00 53.28 306 ALA A O 1
ATOM 2474 N N . ARG A 1 307 ? 33.790 -11.567 -12.136 1.00 57.66 307 ARG A N 1
ATOM 2475 C CA . ARG A 1 307 ? 34.112 -12.411 -13.310 1.00 57.66 307 ARG A CA 1
ATOM 2476 C C . ARG A 1 307 ? 33.236 -12.109 -14.543 1.00 57.66 307 ARG A C 1
ATOM 2478 O O . ARG A 1 307 ? 32.203 -11.450 -14.444 1.00 57.66 307 ARG A O 1
ATOM 2485 N N . SER A 1 308 ? 33.748 -12.508 -15.711 1.00 53.25 308 SER A N 1
ATOM 2486 C CA . SER A 1 308 ? 33.324 -12.096 -17.058 1.00 53.25 308 SER A CA 1
ATOM 2487 C C . SER A 1 308 ? 31.837 -12.328 -17.359 1.00 53.25 308 SER A C 1
ATOM 2489 O O . SER A 1 308 ? 31.274 -13.329 -16.918 1.00 53.25 308 SER A O 1
ATOM 2491 N N . PRO A 1 309 ? 31.198 -11.446 -18.146 1.00 55.84 309 PRO A N 1
ATOM 2492 C CA . PRO A 1 309 ? 29.811 -11.620 -18.552 1.00 55.84 309 PRO A CA 1
ATOM 2493 C C . PRO A 1 309 ? 29.670 -12.793 -19.532 1.00 55.84 309 PRO A C 1
ATOM 2495 O O . PRO A 1 309 ? 30.240 -12.778 -20.621 1.00 55.84 309 PRO A O 1
ATOM 2498 N N . HIS A 1 310 ? 28.866 -13.791 -19.169 1.00 57.09 310 HIS A N 1
ATOM 2499 C CA . HIS A 1 310 ? 28.219 -14.648 -20.159 1.00 57.09 310 HIS A CA 1
ATOM 2500 C C . HIS A 1 310 ? 26.990 -13.904 -20.693 1.00 57.09 310 HIS A C 1
ATOM 2502 O O . HIS A 1 310 ? 26.214 -13.352 -19.913 1.00 57.09 310 HIS A O 1
ATOM 2508 N N . SER A 1 311 ? 26.803 -13.855 -22.011 1.00 56.81 311 SER A N 1
ATOM 2509 C CA . SER A 1 311 ? 25.538 -13.416 -22.600 1.00 56.81 311 SER A CA 1
ATOM 2510 C C . SER A 1 311 ? 24.560 -14.593 -22.586 1.00 56.81 311 SER A C 1
ATOM 2512 O O . SER A 1 311 ? 24.902 -15.707 -22.976 1.00 56.81 311 SER A O 1
ATOM 2514 N N . GLY A 1 312 ? 23.340 -14.373 -22.100 1.00 66.94 312 GLY A N 1
ATOM 2515 C CA . GLY A 1 312 ? 22.339 -15.433 -22.009 1.00 66.94 312 GLY A CA 1
ATOM 2516 C C . GLY A 1 312 ? 20.953 -14.898 -21.672 1.00 66.94 312 GLY A C 1
ATOM 2517 O O . GLY A 1 312 ? 20.821 -13.902 -20.960 1.00 66.94 312 GLY A O 1
ATOM 2518 N N . SER A 1 313 ? 19.917 -15.589 -22.154 1.00 76.81 313 SER A N 1
ATOM 2519 C CA . SER A 1 313 ? 18.505 -15.202 -21.987 1.00 76.81 313 SER A CA 1
ATOM 2520 C C . SER A 1 313 ? 18.078 -15.045 -20.523 1.00 76.81 313 SER A C 1
ATOM 2522 O O . SER A 1 313 ? 17.195 -14.247 -20.216 1.00 76.81 313 SER A O 1
ATOM 2524 N N . PHE A 1 314 ? 18.740 -15.752 -19.602 1.00 82.94 314 PHE A N 1
ATOM 2525 C CA . PHE A 1 314 ? 18.509 -15.612 -18.165 1.00 82.94 314 PHE A CA 1
ATOM 2526 C C . PHE A 1 314 ? 18.721 -14.174 -17.674 1.00 82.94 314 PHE A C 1
ATOM 2528 O O . PHE A 1 314 ? 17.903 -13.666 -16.908 1.00 82.94 314 PHE A O 1
ATOM 2535 N N . TYR A 1 315 ? 19.791 -13.505 -18.117 1.00 82.69 315 TYR A N 1
ATOM 2536 C CA . TYR A 1 315 ? 20.081 -12.135 -17.692 1.00 82.69 315 TYR A CA 1
ATOM 2537 C C . TYR A 1 315 ? 19.035 -11.156 -18.209 1.00 82.69 315 TYR A C 1
ATOM 2539 O O . TYR A 1 315 ? 18.593 -10.291 -17.457 1.00 82.69 315 TYR A O 1
ATOM 2547 N N . ASP A 1 316 ? 18.580 -11.329 -19.448 1.00 83.81 316 ASP A N 1
ATOM 2548 C CA . ASP A 1 316 ? 17.517 -10.508 -20.022 1.00 83.81 316 ASP A CA 1
ATOM 2549 C C . ASP A 1 316 ? 16.238 -10.578 -19.185 1.00 83.81 316 ASP A C 1
ATOM 2551 O O . ASP A 1 316 ? 15.637 -9.553 -18.854 1.00 83.81 316 ASP A O 1
ATOM 2555 N N . ASP A 1 317 ? 15.832 -11.783 -18.796 1.00 86.50 317 ASP A N 1
ATOM 2556 C CA . ASP A 1 317 ? 14.635 -11.975 -17.983 1.00 86.50 317 ASP A CA 1
ATOM 2557 C C . ASP A 1 317 ? 14.830 -11.510 -16.533 1.00 86.50 317 ASP A C 1
ATOM 2559 O O . ASP A 1 317 ? 13.908 -10.951 -15.929 1.00 86.50 317 ASP A O 1
ATOM 2563 N N . LEU A 1 318 ? 16.046 -11.636 -15.998 1.00 87.81 318 LEU A N 1
ATOM 2564 C CA . LEU A 1 318 ? 16.427 -11.090 -14.699 1.00 87.81 318 LEU A CA 1
ATOM 2565 C C . LEU A 1 318 ? 16.337 -9.552 -14.681 1.00 87.81 318 LEU A C 1
ATOM 2567 O O . LEU A 1 318 ? 15.728 -8.977 -13.775 1.00 87.81 318 LEU A O 1
ATOM 2571 N N . PHE A 1 319 ? 16.877 -8.870 -15.695 1.00 86.50 319 PHE A N 1
ATOM 2572 C CA . PHE A 1 319 ? 16.805 -7.410 -15.804 1.00 86.50 319 PHE A CA 1
ATOM 2573 C C . PHE A 1 319 ? 15.375 -6.918 -16.040 1.00 86.50 319 PHE A C 1
ATOM 2575 O O . PHE A 1 319 ? 14.980 -5.909 -15.452 1.00 86.50 319 PHE A O 1
ATOM 2582 N N . LYS A 1 320 ? 14.548 -7.646 -16.804 1.00 85.69 320 LYS A N 1
ATOM 2583 C CA . LYS A 1 320 ? 13.107 -7.346 -16.920 1.00 85.69 320 LYS A CA 1
ATOM 2584 C C . LYS A 1 320 ? 12.392 -7.452 -15.575 1.00 85.69 320 LYS A C 1
ATOM 2586 O O . LYS A 1 320 ? 11.586 -6.579 -15.243 1.00 85.69 320 LYS A O 1
ATOM 2591 N N . LEU A 1 321 ? 12.686 -8.491 -14.789 1.00 85.69 321 LEU A N 1
ATOM 2592 C CA . LEU A 1 321 ? 12.128 -8.658 -13.446 1.00 85.69 321 LEU A CA 1
ATOM 2593 C C . LEU A 1 321 ? 12.507 -7.468 -12.547 1.00 85.69 321 LEU A C 1
ATOM 2595 O O . LEU A 1 321 ? 11.636 -6.855 -11.915 1.00 85.69 321 LEU A O 1
ATOM 2599 N N . PHE A 1 322 ? 13.788 -7.093 -12.541 1.00 84.56 322 PHE A N 1
ATOM 2600 C CA . PHE A 1 322 ? 14.300 -5.973 -11.749 1.00 84.56 322 PHE A CA 1
ATOM 2601 C C . PHE A 1 322 ? 13.914 -4.592 -12.277 1.00 84.56 322 PHE A C 1
ATOM 2603 O O . PHE A 1 322 ? 13.879 -3.648 -11.493 1.00 84.56 322 PHE A O 1
ATOM 2610 N N . GLY A 1 323 ? 13.529 -4.449 -13.545 1.00 78.44 323 GLY A N 1
ATOM 2611 C CA . GLY A 1 323 ? 13.042 -3.182 -14.105 1.00 78.44 323 GLY A CA 1
ATOM 2612 C C . GLY A 1 323 ? 11.805 -2.619 -13.391 1.00 78.44 323 GLY A C 1
ATOM 2613 O O . GLY A 1 323 ? 11.523 -1.424 -13.477 1.00 78.44 323 GLY A O 1
ATOM 2614 N N . SER A 1 324 ? 11.083 -3.464 -12.648 1.00 73.62 324 SER A N 1
ATOM 2615 C CA . SER A 1 324 ? 9.960 -3.062 -11.793 1.00 73.62 324 SER A CA 1
ATOM 2616 C C . SER A 1 324 ? 10.366 -2.505 -10.421 1.00 73.62 324 SER A C 1
ATOM 2618 O O . SER A 1 324 ? 9.527 -1.915 -9.736 1.00 73.62 324 SER A O 1
ATOM 2620 N N . GLN A 1 325 ? 11.623 -2.695 -10.022 1.00 79.75 325 GLN A N 1
ATOM 2621 C CA . GLN A 1 325 ? 12.178 -2.245 -8.749 1.00 79.75 325 GLN A CA 1
ATOM 2622 C C . GLN A 1 325 ? 12.809 -0.863 -8.887 1.00 79.75 325 GLN A C 1
ATOM 2624 O O . GLN A 1 325 ? 13.067 -0.384 -9.992 1.00 79.75 325 GLN A O 1
ATOM 2629 N N . VAL A 1 326 ? 13.051 -0.215 -7.750 1.00 78.38 326 VAL A N 1
ATOM 2630 C CA . VAL A 1 326 ? 13.753 1.067 -7.697 1.00 78.38 326 VAL A CA 1
ATOM 2631 C C . VAL A 1 326 ? 14.994 0.886 -6.843 1.00 78.38 326 VAL A C 1
ATOM 2633 O O . VAL A 1 326 ? 14.879 0.545 -5.669 1.00 78.38 326 VAL A O 1
ATOM 2636 N N . PHE A 1 327 ? 16.161 1.101 -7.443 1.00 85.44 327 PHE A N 1
ATOM 2637 C CA . PHE A 1 327 ? 17.445 0.959 -6.764 1.00 85.44 327 PHE A CA 1
ATOM 2638 C C . PHE A 1 327 ? 17.971 2.316 -6.310 1.00 85.44 327 PHE A C 1
ATOM 2640 O O . PHE A 1 327 ? 17.847 3.310 -7.027 1.00 85.44 327 PHE A O 1
ATOM 2647 N N . LYS A 1 328 ? 18.594 2.335 -5.130 1.00 85.50 328 LYS A N 1
ATOM 2648 C CA . LYS A 1 328 ? 19.331 3.498 -4.619 1.00 85.50 328 LYS A CA 1
ATOM 2649 C C . LYS A 1 328 ? 20.756 3.545 -5.157 1.00 85.50 328 LYS A C 1
ATOM 2651 O O . LYS A 1 328 ? 21.298 4.613 -5.429 1.00 85.50 328 LYS A O 1
ATOM 2656 N N . MET A 1 329 ? 21.349 2.373 -5.364 1.00 86.69 329 MET A N 1
ATOM 2657 C CA . MET A 1 329 ? 22.670 2.227 -5.957 1.00 86.69 329 MET A CA 1
ATOM 2658 C C . MET A 1 329 ? 22.691 1.056 -6.924 1.00 86.69 329 MET A C 1
ATOM 2660 O O . MET A 1 329 ? 22.210 -0.034 -6.607 1.00 86.69 329 MET A O 1
ATOM 2664 N N . ILE A 1 330 ? 23.325 1.277 -8.068 1.00 88.25 330 ILE A N 1
ATOM 2665 C CA . ILE A 1 330 ? 23.572 0.249 -9.071 1.00 88.25 330 ILE A CA 1
ATOM 2666 C C . ILE A 1 330 ? 25.070 0.189 -9.315 1.00 88.25 330 ILE A C 1
ATOM 2668 O O . ILE A 1 330 ? 25.686 1.176 -9.703 1.00 88.25 330 ILE A O 1
ATOM 2672 N N . ARG A 1 331 ? 25.651 -0.989 -9.116 1.00 86.50 331 ARG A N 1
ATOM 2673 C CA . ARG A 1 331 ? 26.977 -1.344 -9.602 1.00 86.50 331 ARG A CA 1
ATOM 2674 C C . ARG A 1 331 ? 26.808 -2.478 -10.604 1.00 86.50 331 ARG A C 1
ATOM 2676 O O . ARG A 1 331 ? 26.341 -3.543 -10.215 1.00 86.50 331 ARG A O 1
ATOM 2683 N N . THR A 1 332 ? 27.147 -2.269 -11.876 1.00 85.31 332 THR A N 1
ATOM 2684 C CA . THR A 1 332 ? 26.941 -3.282 -12.930 1.00 85.31 332 THR A CA 1
ATOM 2685 C C . THR A 1 332 ? 28.002 -3.221 -14.034 1.00 85.31 332 THR A C 1
ATOM 2687 O O . THR A 1 332 ? 28.556 -2.156 -14.303 1.00 85.31 332 THR A O 1
ATOM 2690 N N . LYS A 1 333 ? 28.262 -4.366 -14.677 1.00 81.50 333 LYS A N 1
ATOM 2691 C CA . LYS A 1 333 ? 28.895 -4.469 -16.006 1.00 81.50 333 LYS A CA 1
ATOM 2692 C C . LYS A 1 333 ? 27.822 -4.476 -17.097 1.00 81.50 333 LYS A C 1
ATOM 2694 O O . LYS A 1 333 ? 26.634 -4.577 -16.775 1.00 81.50 333 LYS A O 1
ATOM 2699 N N . ASN A 1 334 ? 28.232 -4.366 -18.360 1.00 80.81 334 ASN A N 1
ATOM 2700 C CA . ASN A 1 334 ? 27.323 -4.561 -19.484 1.00 80.81 334 ASN A CA 1
ATOM 2701 C C . ASN A 1 334 ? 27.055 -6.064 -19.696 1.00 80.81 334 ASN A C 1
ATOM 2703 O O . ASN A 1 334 ? 27.979 -6.823 -19.978 1.00 80.81 334 ASN A O 1
ATOM 2707 N N . TYR A 1 335 ? 25.793 -6.479 -19.566 1.00 77.88 335 TYR A N 1
ATOM 2708 C CA . TYR A 1 335 ? 25.330 -7.860 -19.786 1.00 77.88 335 TYR A CA 1
ATOM 2709 C C . TYR A 1 335 ? 24.457 -8.008 -21.048 1.00 77.88 335 TYR A C 1
ATOM 2711 O O . TYR A 1 335 ? 23.809 -9.036 -21.227 1.00 77.88 335 TYR A O 1
ATOM 2719 N N . GLY A 1 336 ? 24.423 -6.990 -21.913 1.00 77.44 336 GLY A N 1
ATOM 2720 C CA . GLY A 1 336 ? 23.624 -6.961 -23.140 1.00 77.44 336 GLY A CA 1
ATOM 2721 C C . GLY A 1 336 ? 22.497 -5.927 -23.105 1.00 77.44 336 GLY A C 1
ATOM 2722 O O . GLY A 1 336 ? 22.348 -5.158 -22.152 1.00 77.44 336 GLY A O 1
ATOM 2723 N N . ASP A 1 337 ? 21.680 -5.920 -24.156 1.00 74.25 337 ASP A N 1
ATOM 2724 C CA . ASP A 1 337 ? 20.726 -4.842 -24.446 1.00 74.25 337 ASP A CA 1
ATOM 2725 C C . ASP A 1 337 ? 19.706 -4.600 -23.322 1.00 74.25 337 ASP A C 1
ATOM 2727 O O . ASP A 1 337 ? 19.359 -3.456 -23.018 1.00 74.25 337 ASP A O 1
ATOM 2731 N N . GLN A 1 338 ? 19.226 -5.658 -22.657 1.00 83.25 338 GLN A N 1
ATOM 2732 C CA . GLN A 1 338 ? 18.282 -5.502 -21.543 1.00 83.25 338 GLN A CA 1
ATOM 2733 C C . GLN A 1 338 ? 18.939 -4.902 -20.297 1.00 83.25 338 GLN A C 1
ATOM 2735 O O . GLN A 1 338 ? 18.266 -4.203 -19.539 1.00 83.25 338 GLN A O 1
ATOM 2740 N N . CYS A 1 339 ? 20.243 -5.115 -20.095 1.00 83.56 339 CYS A N 1
ATOM 2741 C CA . CYS A 1 339 ? 21.000 -4.463 -19.028 1.00 83.56 339 CYS A CA 1
ATOM 2742 C C . CYS A 1 339 ? 21.095 -2.956 -19.285 1.00 83.56 339 CYS A C 1
ATOM 2744 O O . CYS A 1 339 ? 20.833 -2.152 -18.390 1.00 83.56 339 CYS A O 1
ATOM 2746 N N . GLU A 1 340 ? 21.386 -2.564 -20.528 1.00 84.31 340 GLU A N 1
ATOM 2747 C CA . GLU A 1 340 ? 21.413 -1.159 -20.929 1.00 84.31 340 GLU A CA 1
ATOM 2748 C C . GLU A 1 340 ? 20.053 -0.486 -20.705 1.00 84.31 340 GLU A C 1
ATOM 2750 O O . GLU A 1 340 ? 19.965 0.555 -20.047 1.00 84.31 340 GLU A O 1
ATOM 2755 N N . GLN A 1 341 ? 18.976 -1.104 -21.202 1.00 84.31 341 GLN A N 1
ATOM 2756 C CA . GLN A 1 341 ? 17.611 -0.608 -21.015 1.00 84.31 341 GLN A CA 1
ATOM 2757 C C . GLN A 1 341 ? 17.249 -0.505 -19.533 1.00 84.31 341 GLN A C 1
ATOM 2759 O O . GLN A 1 341 ? 16.692 0.507 -19.104 1.00 84.31 341 GLN A O 1
ATOM 2764 N N . PHE A 1 342 ? 17.608 -1.514 -18.738 1.00 87.56 342 PHE A N 1
ATOM 2765 C CA . PHE A 1 342 ? 17.427 -1.497 -17.294 1.00 87.56 342 PHE A CA 1
ATOM 2766 C C . PHE A 1 342 ? 18.122 -0.289 -16.657 1.00 87.56 342 PHE A C 1
ATOM 2768 O O . PHE A 1 342 ? 17.465 0.471 -15.944 1.00 87.56 342 PHE A O 1
ATOM 2775 N N . VAL A 1 343 ? 19.404 -0.044 -16.953 1.00 86.50 343 VAL A N 1
ATOM 2776 C CA . VAL A 1 343 ? 20.127 1.106 -16.389 1.00 86.50 343 VAL A CA 1
ATOM 2777 C C . VAL A 1 343 ? 19.489 2.426 -16.828 1.00 86.50 343 VAL A C 1
ATOM 2779 O O . VAL A 1 343 ? 19.239 3.271 -15.971 1.00 86.50 343 VAL A O 1
ATOM 2782 N N . ARG A 1 344 ? 19.128 2.589 -18.111 1.00 85.88 344 ARG A N 1
ATOM 2783 C CA . ARG A 1 344 ? 18.438 3.799 -18.615 1.00 85.88 344 ARG A CA 1
ATOM 2784 C C . ARG A 1 344 ? 17.110 4.066 -17.909 1.00 85.88 344 ARG A C 1
ATOM 2786 O O . ARG A 1 344 ? 16.730 5.213 -17.687 1.00 85.88 344 ARG A O 1
ATOM 2793 N N . VAL A 1 345 ? 16.373 3.012 -17.575 1.00 84.19 345 VAL A N 1
ATOM 2794 C CA . VAL A 1 345 ? 15.112 3.126 -16.838 1.00 84.19 345 VAL A CA 1
ATOM 2795 C C . VAL A 1 345 ? 15.363 3.551 -15.388 1.00 84.19 345 VAL A C 1
ATOM 2797 O O . VAL A 1 345 ? 14.592 4.336 -14.832 1.00 84.19 345 VAL A O 1
ATOM 2800 N N . GLN A 1 346 ? 16.439 3.063 -14.770 1.00 84.56 346 GLN A N 1
ATOM 2801 C CA . GLN A 1 346 ? 16.789 3.400 -13.390 1.00 84.56 346 GLN A CA 1
ATOM 2802 C C . GLN A 1 346 ? 17.375 4.811 -13.257 1.00 84.56 346 GLN A C 1
ATOM 2804 O O . GLN A 1 346 ? 17.071 5.491 -12.282 1.00 84.56 346 GLN A O 1
ATOM 2809 N N . THR A 1 347 ? 18.127 5.310 -14.243 1.00 82.88 347 THR A N 1
ATOM 2810 C CA . THR A 1 347 ? 18.669 6.687 -14.249 1.00 82.88 347 THR A CA 1
ATOM 2811 C C . THR A 1 347 ? 17.596 7.770 -14.359 1.00 82.88 347 THR A C 1
ATOM 2813 O O . THR A 1 347 ? 17.842 8.924 -14.017 1.00 82.88 347 THR A O 1
ATOM 2816 N N . GLN A 1 348 ? 16.390 7.418 -14.809 1.00 81.12 348 GLN A N 1
ATOM 2817 C CA . GLN A 1 348 ? 15.226 8.308 -14.778 1.00 81.12 348 GLN A CA 1
ATOM 2818 C C . GLN A 1 348 ? 14.563 8.374 -13.394 1.00 81.12 348 GLN A C 1
ATOM 2820 O O . GLN A 1 348 ? 13.721 9.240 -13.157 1.00 81.12 348 GLN A O 1
ATOM 2825 N N . SER A 1 349 ? 14.901 7.458 -12.483 1.00 79.06 349 SER A N 1
ATOM 2826 C CA . SER A 1 349 ? 14.367 7.464 -11.127 1.00 79.06 349 SER A CA 1
ATOM 2827 C C . SER A 1 349 ? 15.061 8.541 -10.289 1.00 79.06 349 SER A C 1
ATOM 2829 O O . SER A 1 349 ? 16.286 8.518 -10.186 1.00 79.06 349 SER A O 1
ATOM 2831 N N . PRO A 1 350 ? 14.317 9.416 -9.587 1.00 75.19 350 PRO A N 1
ATOM 2832 C CA . PRO A 1 350 ? 14.913 10.398 -8.678 1.00 75.19 350 PRO A CA 1
ATOM 2833 C C . PRO A 1 350 ? 15.552 9.762 -7.433 1.00 75.19 350 PRO A C 1
ATOM 2835 O O . PRO A 1 350 ? 16.117 10.471 -6.612 1.00 75.19 350 PRO A O 1
ATOM 2838 N N . ARG A 1 351 ? 15.420 8.440 -7.256 1.00 76.88 351 ARG A N 1
ATOM 2839 C CA . ARG A 1 351 ? 15.953 7.703 -6.100 1.00 76.88 351 ARG A CA 1
ATOM 2840 C C . ARG A 1 351 ? 17.307 7.054 -6.340 1.00 76.88 351 ARG A C 1
ATOM 2842 O O . ARG A 1 351 ? 17.910 6.585 -5.383 1.00 76.88 351 ARG A O 1
ATOM 2849 N N . LEU A 1 352 ? 17.753 6.962 -7.591 1.00 84.19 352 LEU A N 1
ATOM 2850 C CA . LEU A 1 352 ? 19.077 6.429 -7.869 1.00 84.19 352 LEU A CA 1
ATOM 2851 C C . LEU A 1 352 ? 20.098 7.506 -7.485 1.00 84.19 352 LEU A C 1
ATOM 2853 O O . LEU A 1 352 ? 20.132 8.572 -8.087 1.00 84.19 352 LEU A O 1
ATOM 2857 N N . GLU A 1 353 ? 20.909 7.233 -6.471 1.00 84.06 353 GLU A N 1
ATOM 2858 C CA . GLU A 1 353 ? 21.907 8.168 -5.939 1.00 84.06 353 GLU A CA 1
ATOM 2859 C C . GLU A 1 353 ? 23.313 7.854 -6.449 1.00 84.06 353 GLU A C 1
ATOM 2861 O O . GLU A 1 353 ? 24.142 8.753 -6.632 1.00 84.06 353 GLU A O 1
ATOM 2866 N N . HIS A 1 354 ? 23.574 6.567 -6.686 1.00 84.06 354 HIS A N 1
ATOM 2867 C CA . HIS A 1 354 ? 24.892 6.065 -7.035 1.00 84.06 354 HIS A CA 1
ATOM 2868 C C . HIS A 1 354 ? 24.842 5.115 -8.231 1.00 84.06 354 HIS A C 1
ATOM 2870 O O . HIS A 1 354 ? 24.108 4.124 -8.224 1.00 84.06 354 HIS A O 1
ATOM 2876 N N . LEU A 1 355 ? 25.677 5.378 -9.233 1.00 86.38 355 LEU A N 1
ATOM 2877 C CA . LEU A 1 355 ? 25.794 4.541 -10.422 1.00 86.38 355 LEU A CA 1
ATOM 2878 C C . LEU A 1 355 ? 27.264 4.230 -10.712 1.00 86.38 355 LEU A C 1
ATOM 2880 O O . LEU A 1 355 ? 28.059 5.116 -11.008 1.00 86.38 355 LEU A O 1
ATOM 2884 N N . TYR A 1 356 ? 27.619 2.954 -10.645 1.00 84.69 356 TYR A N 1
ATOM 2885 C CA . TYR A 1 356 ? 28.958 2.459 -10.930 1.00 84.69 356 TYR A CA 1
ATOM 2886 C C . TYR A 1 356 ? 28.895 1.506 -12.109 1.00 84.69 356 TYR A C 1
ATOM 2888 O O . TYR A 1 356 ? 28.378 0.391 -11.999 1.00 84.69 356 TYR A O 1
ATOM 2896 N N . LEU A 1 357 ? 29.434 1.950 -13.230 1.00 84.06 357 LEU A N 1
ATOM 2897 C CA . LEU A 1 357 ? 29.504 1.164 -14.445 1.00 84.06 357 LEU A CA 1
ATOM 2898 C C . LEU A 1 357 ? 30.934 0.679 -14.622 1.00 84.06 357 LEU A C 1
ATOM 2900 O O . LEU A 1 357 ? 31.879 1.460 -14.558 1.00 84.06 357 LEU A O 1
ATOM 2904 N N . HIS A 1 358 ? 31.075 -0.626 -14.791 1.00 77.31 358 HIS A N 1
ATOM 2905 C CA . HIS A 1 358 ? 32.361 -1.286 -14.988 1.00 77.31 358 HIS A CA 1
ATOM 2906 C C . HIS A 1 358 ? 32.424 -1.829 -16.416 1.00 77.31 358 HIS A C 1
ATOM 2908 O O . HIS A 1 358 ? 31.367 -2.161 -16.968 1.00 77.31 358 HIS A O 1
ATOM 2914 N N . ASP A 1 359 ? 33.644 -1.982 -16.941 1.00 70.38 359 ASP A N 1
ATOM 2915 C CA . ASP A 1 359 ? 33.967 -2.539 -18.269 1.00 70.38 359 ASP A CA 1
ATOM 2916 C C . ASP A 1 359 ? 33.835 -1.535 -19.441 1.00 70.38 359 ASP A C 1
ATOM 2918 O O . ASP A 1 359 ? 33.078 -0.563 -19.384 1.00 70.38 359 ASP A O 1
ATOM 2922 N N . ASP A 1 360 ? 34.563 -1.781 -20.531 1.00 63.53 360 ASP A N 1
ATOM 2923 C CA . ASP A 1 360 ? 34.634 -0.933 -21.731 1.00 63.53 360 ASP A CA 1
ATOM 2924 C C . ASP A 1 360 ? 33.496 -1.215 -22.718 1.00 63.53 360 ASP A C 1
ATOM 2926 O O . ASP A 1 360 ? 33.223 -0.392 -23.602 1.00 63.53 360 ASP A O 1
ATOM 2930 N N . LEU A 1 361 ? 32.808 -2.347 -22.534 1.00 73.06 361 LEU A N 1
ATOM 2931 C CA . LEU A 1 361 ? 31.795 -2.923 -23.425 1.00 73.06 361 LEU A CA 1
ATOM 2932 C C . LEU A 1 361 ? 30.483 -2.123 -23.528 1.00 73.06 361 LEU A C 1
ATOM 2934 O O . LEU A 1 361 ? 29.547 -2.562 -24.194 1.00 73.06 361 LEU A O 1
ATOM 2938 N N . TRP A 1 362 ? 30.364 -0.960 -22.883 1.00 79.81 362 TRP A N 1
ATOM 2939 C CA . TRP A 1 362 ? 29.191 -0.092 -23.033 1.00 79.81 362 TRP A CA 1
ATOM 2940 C C . TRP A 1 362 ? 29.159 0.577 -24.421 1.00 79.81 362 TRP A C 1
ATOM 2942 O O . TRP A 1 362 ? 30.177 1.145 -24.836 1.00 79.81 362 TRP A O 1
ATOM 2952 N N . PRO A 1 363 ? 28.007 0.588 -25.123 1.00 81.12 363 PRO A N 1
ATOM 2953 C CA . PRO A 1 363 ? 27.876 1.250 -26.421 1.00 81.12 363 PRO A CA 1
ATOM 2954 C C . PRO A 1 363 ? 28.242 2.737 -26.364 1.00 81.12 363 PRO A C 1
ATOM 2956 O O . PRO A 1 363 ? 28.005 3.408 -25.356 1.00 81.12 363 PRO A O 1
ATOM 2959 N N . GLN A 1 364 ? 28.785 3.284 -27.457 1.00 78.62 364 GLN A N 1
ATOM 2960 C CA . GLN A 1 364 ? 29.186 4.699 -27.513 1.00 78.62 364 GLN A CA 1
ATOM 2961 C C . GLN A 1 364 ? 28.009 5.643 -27.234 1.00 78.62 364 GLN A C 1
ATOM 2963 O O . GLN A 1 364 ? 28.133 6.555 -26.419 1.00 78.62 364 GLN A O 1
ATOM 2968 N N . ASP A 1 365 ? 26.83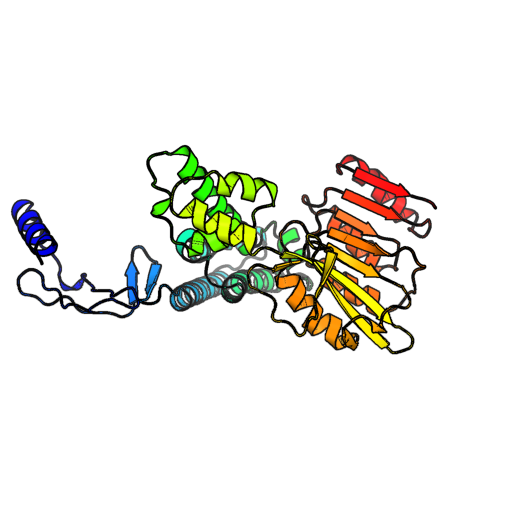7 5.361 -27.801 1.00 82.19 365 ASP A N 1
ATOM 2969 C CA . ASP A 1 365 ? 25.607 6.127 -27.561 1.00 82.19 365 ASP A CA 1
ATOM 2970 C C . ASP A 1 365 ? 25.194 6.122 -26.083 1.00 82.19 365 ASP A C 1
ATOM 2972 O O . ASP A 1 365 ? 24.666 7.104 -25.554 1.00 82.19 365 ASP A O 1
ATOM 2976 N N . PHE A 1 366 ? 25.466 5.022 -25.379 1.00 80.88 366 PHE A N 1
ATOM 2977 C CA . PHE A 1 366 ? 25.247 4.935 -23.943 1.00 80.88 366 PHE A CA 1
ATOM 2978 C C . PHE A 1 366 ? 26.289 5.744 -23.161 1.00 80.88 366 PHE A C 1
ATOM 2980 O O . PHE A 1 366 ? 25.931 6.433 -22.209 1.00 80.88 366 PHE A O 1
ATOM 2987 N N . LYS A 1 367 ? 27.563 5.732 -23.576 1.00 77.38 367 LYS A N 1
ATOM 2988 C CA . LYS A 1 367 ? 28.615 6.573 -22.975 1.00 77.38 367 LYS A CA 1
ATOM 2989 C C . LYS A 1 367 ? 28.295 8.070 -23.120 1.00 77.38 367 LYS A C 1
ATOM 2991 O O . LYS A 1 367 ? 28.545 8.826 -22.181 1.00 77.38 367 LYS A O 1
ATOM 2996 N N . PHE A 1 368 ? 27.691 8.496 -24.234 1.00 77.88 368 PHE A N 1
ATOM 2997 C CA . PHE A 1 368 ? 27.167 9.861 -24.394 1.00 77.88 368 PHE A CA 1
ATOM 2998 C C . PHE A 1 368 ? 26.010 10.145 -23.433 1.00 77.88 368 PHE A C 1
ATOM 3000 O O . PHE A 1 368 ? 26.088 11.088 -22.649 1.00 77.88 368 PHE A O 1
ATOM 3007 N N . TYR A 1 369 ? 24.993 9.279 -23.413 1.00 78.06 369 TYR A N 1
ATOM 3008 C CA . TYR A 1 369 ? 23.870 9.381 -22.474 1.00 78.06 369 TYR A CA 1
ATOM 3009 C C . TYR A 1 369 ? 24.327 9.457 -21.006 1.00 78.06 369 TYR A C 1
ATOM 3011 O O . TYR A 1 369 ? 23.802 10.239 -20.217 1.00 78.06 369 TYR A O 1
ATOM 3019 N N . TYR A 1 370 ? 25.337 8.669 -20.637 1.00 73.69 370 TYR A N 1
ATOM 3020 C CA . TYR A 1 370 ? 25.925 8.651 -19.302 1.00 73.69 370 TYR A CA 1
ATOM 3021 C C . TYR A 1 370 ? 26.534 10.004 -18.909 1.00 73.69 370 TYR A C 1
ATOM 3023 O O . TYR A 1 370 ? 26.325 10.454 -17.782 1.00 73.69 370 TYR A O 1
ATOM 3031 N N . ARG A 1 371 ? 27.257 10.674 -19.820 1.00 72.94 371 ARG A N 1
ATOM 3032 C CA . ARG A 1 371 ? 27.895 11.975 -19.541 1.00 72.94 371 ARG A CA 1
ATOM 3033 C C . ARG A 1 371 ? 26.874 13.052 -19.183 1.00 72.94 371 ARG A C 1
ATOM 3035 O O . ARG A 1 371 ? 27.106 13.801 -18.238 1.00 72.94 371 ARG A O 1
ATOM 3042 N N . ASP A 1 372 ? 25.731 13.067 -19.862 1.00 71.12 372 ASP A N 1
ATOM 3043 C CA . ASP A 1 372 ? 24.653 14.028 -19.595 1.00 71.12 372 ASP A CA 1
ATOM 3044 C C . ASP A 1 372 ? 23.960 13.782 -18.242 1.00 71.12 372 ASP A C 1
ATOM 3046 O O . ASP A 1 372 ? 23.430 14.706 -17.621 1.00 71.12 372 ASP A O 1
ATOM 3050 N N . PHE A 1 373 ? 23.964 12.536 -17.758 1.00 70.06 373 PHE A N 1
ATOM 3051 C CA . PHE A 1 373 ? 23.324 12.143 -16.497 1.00 70.06 373 PHE A CA 1
ATOM 3052 C C . PHE A 1 373 ? 24.260 12.147 -15.287 1.00 70.06 373 PHE A C 1
ATOM 3054 O O . PHE A 1 373 ? 23.786 12.337 -14.168 1.00 70.06 373 PHE A O 1
ATOM 3061 N N . HIS A 1 374 ? 25.569 11.988 -15.493 1.00 64.88 374 HIS A N 1
ATOM 3062 C CA . HIS A 1 374 ? 26.595 12.040 -14.451 1.00 64.88 374 HIS A CA 1
ATOM 3063 C C . HIS A 1 374 ? 26.407 13.168 -13.415 1.00 64.88 374 HIS A C 1
ATOM 3065 O O . HIS A 1 374 ? 26.497 12.870 -12.223 1.00 64.88 374 HIS A O 1
ATOM 3071 N N . PRO A 1 375 ? 26.108 14.432 -13.792 1.00 63.81 375 PRO A N 1
ATOM 3072 C CA . PRO A 1 375 ? 25.959 15.517 -12.817 1.00 63.81 375 PRO A CA 1
ATOM 3073 C C . PRO A 1 375 ? 24.750 15.384 -11.873 1.00 63.81 375 PRO A C 1
ATOM 3075 O O . PRO A 1 375 ? 24.656 16.149 -10.919 1.00 63.81 375 PRO A O 1
ATOM 3078 N N . LYS A 1 376 ? 23.823 14.441 -12.103 1.00 71.25 376 LYS A N 1
ATOM 3079 C CA . LYS A 1 376 ? 22.644 14.228 -11.242 1.00 71.25 376 LYS A CA 1
ATOM 3080 C C . LYS A 1 376 ? 22.898 13.308 -10.045 1.00 71.25 376 LYS A C 1
ATOM 3082 O O . LYS A 1 376 ? 22.047 13.236 -9.164 1.00 71.25 376 LYS A O 1
ATOM 3087 N N . PHE A 1 377 ? 24.019 12.593 -10.016 1.00 71.44 377 PHE A N 1
ATOM 3088 C CA . PHE A 1 377 ? 24.293 11.568 -9.009 1.00 71.44 377 PHE A CA 1
ATOM 3089 C C . PHE A 1 377 ? 25.299 12.047 -7.967 1.00 71.44 377 PHE A C 1
ATOM 3091 O O . PHE A 1 377 ? 26.250 12.758 -8.285 1.00 71.44 377 PHE A O 1
ATOM 3098 N N . ILE A 1 378 ? 25.138 11.576 -6.727 1.00 65.06 378 ILE A N 1
ATOM 3099 C CA . ILE A 1 378 ? 26.090 11.832 -5.636 1.00 65.06 378 ILE A CA 1
ATOM 3100 C C . ILE A 1 378 ? 27.437 11.172 -5.954 1.00 65.06 378 ILE A C 1
ATOM 3102 O O . ILE A 1 378 ? 28.495 11.721 -5.653 1.00 65.06 378 ILE A O 1
ATOM 3106 N N . LYS A 1 379 ? 27.406 9.982 -6.571 1.00 65.38 379 LYS A N 1
ATOM 3107 C CA . LYS A 1 379 ? 28.614 9.310 -7.057 1.00 65.38 379 LYS A CA 1
ATOM 3108 C C . LYS A 1 379 ? 28.316 8.513 -8.317 1.00 65.38 379 LYS A C 1
ATOM 3110 O O . LYS A 1 379 ? 27.546 7.556 -8.283 1.00 65.38 379 LYS A O 1
ATOM 3115 N N . CYS A 1 380 ? 28.937 8.919 -9.414 1.00 69.00 380 CYS A N 1
ATOM 3116 C CA . CYS A 1 380 ? 28.844 8.255 -10.702 1.00 69.00 380 CYS A CA 1
ATOM 3117 C C . CYS A 1 380 ? 30.266 7.944 -11.171 1.00 69.00 380 CYS A C 1
ATOM 3119 O O . CYS A 1 380 ? 31.144 8.801 -11.076 1.00 69.00 380 CYS A O 1
ATOM 3121 N N . THR A 1 381 ? 30.555 6.710 -11.574 1.00 71.81 381 THR A N 1
ATOM 3122 C CA . THR A 1 381 ? 31.892 6.368 -12.084 1.00 71.81 381 THR A CA 1
ATOM 3123 C C . THR A 1 381 ? 31.785 5.312 -13.167 1.00 71.81 381 THR A C 1
ATOM 3125 O O . THR A 1 381 ? 31.108 4.300 -12.986 1.00 71.81 381 THR A O 1
ATOM 3128 N N . LEU A 1 382 ? 32.481 5.561 -14.274 1.00 67.62 382 LEU A N 1
ATOM 3129 C CA . LEU A 1 382 ? 32.733 4.588 -15.322 1.00 67.62 382 LEU A CA 1
ATOM 3130 C C . LEU A 1 382 ? 34.201 4.185 -15.182 1.00 67.62 382 LEU A C 1
ATOM 3132 O O . LEU A 1 382 ? 35.081 5.018 -15.401 1.00 67.62 382 LEU A O 1
ATOM 3136 N N . THR A 1 383 ? 34.453 2.962 -14.723 1.00 60.66 383 THR A N 1
ATOM 3137 C CA . THR A 1 383 ? 35.809 2.420 -14.585 1.00 60.66 383 THR A CA 1
ATOM 3138 C C . THR A 1 383 ? 36.108 1.492 -15.751 1.00 60.66 383 THR A C 1
ATOM 3140 O O . THR A 1 383 ? 35.437 0.473 -15.928 1.00 60.66 383 THR A O 1
ATOM 3143 N N . PHE A 1 384 ? 37.119 1.879 -16.521 1.00 51.91 384 PHE A N 1
ATOM 3144 C CA . PHE A 1 384 ? 37.789 1.050 -17.511 1.00 51.91 384 PHE A CA 1
ATOM 3145 C C . PHE A 1 384 ? 38.901 0.312 -16.745 1.00 51.91 384 PHE A C 1
ATOM 3147 O O . PHE A 1 384 ? 39.842 0.964 -16.289 1.00 51.91 384 PHE A O 1
ATOM 3154 N N . GLU A 1 385 ? 38.718 -0.977 -16.449 1.00 43.56 385 GLU A N 1
ATOM 3155 C CA . GLU A 1 385 ? 39.758 -1.825 -15.830 1.00 43.56 385 GLU A CA 1
ATOM 3156 C C . GLU A 1 385 ? 40.464 -2.656 -16.894 1.00 43.56 385 GLU A C 1
ATOM 3158 O O . GLU A 1 385 ? 39.741 -3.280 -17.706 1.00 43.56 385 GLU A O 1
#

Secondary structure (DSSP, 8-state):
-HHHHHHHHHHHHTTPPP-GGG--B---STT------EETTEEPPB-SEEEETTEEEETT---HHHHHHHHHHHHHHHHHHHHH-----HHHHHHHIIIIIHHHHHTTHHHHTTS-HHHHHHHHHHHHHHHHHHHHHTTPPP--HHHHHHHTT---HHHHHHHHHHHHHHHHHHHSSS-GGGS-HHHHHHHHHHS-HHHHHHHHTS-THHHHHHHHHHHS-EEEEEEEEEETTTTEEEEEEEETTTTEEE-TTSPPPTTEEEEEEEE--SS-GGGSEEEEHHHIIIIIHHHHHTT--S-EEEEE-SSPPPP-HHHHHHHHHHTTS-EEEEEE---SHHHHHHHHHHHTSTT--EEEEESS-S-HHHHHHHHHHGGGSSEEEEE--

Organism: NCBI:txid289476

pLDDT: mean 82.26, std 10.75, range [43.56, 97.5]